Protein AF-A0A3Q1G8Y6-F1 (afdb_monomer)

Foldseek 3Di:
DPLDDDDDPVVVVVDPDPPPDQWDQDPNQIRGSDLVCRCVRQVVVLVVVVLVVLVVCLPVPPQALLNLLVCCVPPVQVSLLVCLQPRLDDDDPVVLVVVLVSSQCSSQSVDDDPDDSVQQCDDVVVVHSVRDNSVVSSLVSLCVVLVLLVDPPRDDPVSVVVQPPPDPDGPNLCLLAVVSVVVVVVVVPSSPPPRSVVVCPPPVNNVVSQQAHFQLPHPVNVVNVVDVVSVVVVVVVRGGNVVVPDDPPVVCVVPPPPVVVVVVVVVVVVVVVVVVVVVVVVVVVVVVVVVVVVVVVVVVVVVVVVVLVVLQVQVQDPLSLLVLLLVLVVVLVVQLVVLVVPDDDPSSVVSNVVSVVVSVVSVVVSVVSVVVSVVVVVVVVLLVLLCQLLFFDWDADPVRDIDGDDDPLSVLSVVLSVLLVQLPDLPDDLVSNLVSLVVVLVLLVVDDDPLSVVLNVLSVVVNVCVVVVPDSVVCVVSSVVSSVSSSVQCCDCVSRVSSQVVDPDDPDPVVLPPAWAAQPPPRDTDGQVQFDAFLQGTDSHGPVVVVVCCSVPVSDNLVLLVVQLVVQVVVLCVLDVPADASVVDDSVLSVCLCCPLVVCAFLPPGDNPSNQWHWDAQQSVDHDHSLRIGIHGPVVVVVSVVDNDNVVPDDPVSVVSSNVSSVVSCVRQCSRVVSVVVVVVPDDDDDDDDDDDDDDDDDPDPDDDDDDDDDDDDD

Radius of gyration: 54.71 Å; Cα contacts (8 Å, |Δi|>4): 535; chains: 1; bounding box: 161×74×127 Å

Secondary structure (DSSP, 8-state):
--TT-PPPHHHHHHS---TT-SEEEETTEEEESSGGGHHHHHHHHHHHHHHHHHHHHHT-TT--HHHHHHHIIIIIHHHHHHHHHH------HHHHHHHHHHHHHHHTTTSPPSS-HHHHHS-GGGTS-----HHHHHHHHHHHHHHHHH-TT---HHHHHHHTS--SS-GGGGGT-HHHHHHHHHTT-TTSSSSHHHHTTSHHHHHHHHHTSBTTT-TT-GGGGT-THHHHHHHTT--BTHHHHSSSTTTGGGS-HHHHHHHHHHHHHHHHHHHHHHHHHHHHHHHHHHHHHHHHHHHHHHHHHHHHHHHHHS--SHHHHHHHHHHHHHHHHHHHHHHHHH--HHHHHHHHHHHHHHHHHHHHHHHHHHHHHHHHHHHHHHHHHHHHHHPPEEEE-TTSPEEEE--HHHHHHHHHHHHHHHHH-TTS-HHHHHHHHHHHHHHHTTS-SHHHHHHHHHHHHHHHHHHTT--GGGGHHHHHHHHHHHHHHHT-TTT-GGGGGG-SS-S-HHHHTTSEEE-TTT--EEEGGGEEEETTEEEEEEHHHHHHHHHHTT----HHHHHHHHHHHHHHHHH-TT--HHHH--HHHHHHIIIIISTTS-TTT----TTTEEEEESSTTSPP-TTSEEEEEHHHHHHHHT-S-HHHHS-HHHHHHHHHHHHHHHHHHTTSHHHHHHHHTT-------------PPP---------PPPP----

Solvent-accessible surface area (backbone atoms only — not comparable to full-atom values): 41956 Å² total; per-residue (Å²): 132,68,99,78,75,78,82,54,71,67,58,60,71,75,42,99,65,76,84,82,56,64,55,46,78,54,101,89,42,51,48,42,77,53,72,84,50,34,53,64,61,44,52,49,61,48,51,53,48,51,53,53,50,48,57,61,58,58,73,50,88,86,65,48,60,66,56,41,49,47,49,43,60,70,56,50,45,54,59,50,50,53,50,40,61,72,45,85,66,88,75,59,71,68,57,52,52,51,51,52,50,55,52,49,34,49,51,40,72,75,44,83,75,90,65,62,69,71,53,36,38,30,49,56,93,76,78,21,71,48,37,85,57,65,69,58,54,39,53,55,40,63,46,47,64,60,55,45,68,70,35,86,86,60,84,49,73,69,57,53,59,59,69,68,51,98,57,101,61,65,78,70,46,34,80,40,30,73,66,56,39,52,60,44,54,75,69,68,52,78,80,74,78,78,56,62,72,69,67,47,65,44,72,79,51,49,66,56,29,64,34,56,22,22,58,46,72,35,85,90,41,68,66,34,80,79,36,70,65,42,58,56,31,49,83,72,71,54,44,32,49,41,77,75,68,73,86,60,73,84,68,39,83,82,69,52,73,64,61,59,51,48,53,53,51,49,52,52,49,51,53,50,50,56,49,50,53,50,50,50,52,51,51,49,53,50,51,54,50,51,52,51,52,53,48,51,55,48,52,53,51,52,50,50,53,49,52,51,50,49,35,67,76,54,46,83,48,78,67,34,51,37,47,50,46,24,50,51,52,50,49,52,51,53,52,50,50,51,43,65,72,78,40,61,76,68,61,28,52,53,53,52,51,52,51,49,52,54,49,52,52,52,52,51,51,53,48,51,49,48,53,54,40,50,55,59,46,48,56,53,51,51,50,53,51,42,52,62,27,34,51,57,52,73,50,69,46,99,87,68,49,78,47,77,44,77,48,76,42,26,51,51,32,40,54,54,42,53,51,50,56,60,69,67,52,83,87,58,55,74,67,60,48,52,51,53,50,50,54,49,47,56,66,43,63,78,51,93,48,71,71,39,50,57,46,43,55,52,48,54,50,49,53,53,42,50,76,71,66,56,58,69,82,79,42,48,69,59,51,53,49,47,51,53,52,50,51,52,48,53,69,32,46,95,77,22,61,45,39,58,87,71,54,93,66,80,88,50,75,82,70,56,73,80,48,58,43,70,19,79,78,79,72,45,79,37,48,60,87,48,30,48,73,51,52,92,44,69,46,60,42,30,49,68,58,52,48,52,48,32,67,74,67,76,25,68,64,58,64,65,38,42,51,45,50,52,51,41,44,56,54,43,52,74,74,38,87,79,70,57,56,65,76,73,57,50,53,68,53,48,41,44,46,37,55,68,58,42,63,47,29,19,75,83,81,56,49,62,55,69,87,50,42,43,70,40,55,57,48,84,94,48,75,61,40,78,64,28,51,40,48,23,37,61,70,53,41,59,59,52,73,73,56,88,51,61,83,79,74,46,59,69,73,56,52,52,53,52,53,50,36,19,54,56,35,43,66,58,46,51,51,19,69,83,50,28,62,65,54,64,78,71,57,78,84,81,73,88,77,82,86,84,79,92,75,84,83,81,83,82,76,84,77,79,84,79,86,78,86,83,87,85,86,89,133

Sequence (715 aa):
MTRHFVVPDELRRKYKLKWDAESLKYLGIILTKDLTKLFNANYKPLSTKIKADLHRWNFIPFLNLNSRINTIKMNILPRLLYIFRTLPVEVDDSCFKEWDKLISRFIWQEKRPRIRYNSLQSRKEKGGMALPFLKKYFSASQLIPLLHWCNSNYKAKWKELEFNQKVSFPLQAVIADKSLLKQLEECKNPWINLTWQEIVKSSEIQDMLKLFRWVAYDSDFSPNRTDETFQSWIKKGLTTYLSFSEKHILHIYHSSSTQVICLQSFTRRWLAQQAVDRLKKERQRRLTWLQMQERKRREEKEEQLRDRRQRWTNPERREDLNLLYHALEKWRREEEQQINSFLRGAERKAALCLLLEQETELIATIGRHHITFQNNNYDKIIQHLLDKAVAPHQWRAADGRLIEMDNLHTIRARELRDLYSNISLFTVSQEQRSHILMTLKHTVNEHKCLLTRDIVDLIDREVDLMKRGVQTRNLEGLRKRICTLFLQYIKTQAFNPAVSKLLKVPQNPSELNKDVLLCRSCQRYLRSTNFIAFAKGLSTRCKDCTRLDNIARPRNDFSCYQSILRRLIVAEQQLSKESKIPFLLKVEDIRYLIEVVWLSQSALNASSDLYNLMLVRWEHQKDWSPWNCILLSKEEASAHFEVEDVNKAYEMTFIHKVKHKHRLAQRYFSQISIMAEYLDSAAPPAAALSNQLLSKPITMATHRLATDPSPDSAH

Organism: NCBI:txid80966

Nearest PDB structures (foldseek):
  8j07-assembly1_c2  TM=8.400E-01  e=5.944E-32  Homo sapiens
  7ju4-assembly1_s  TM=9.587E-01  e=1.594E-07  Chlamydomonas reinhardtii
  7jts-assembly1_s  TM=7.316E-01  e=4.660E-08  Chlamydomonas reinhardtii
  8uw3-assembly1_A  TM=8.900E-01  e=8.772E-06  Homo sapiens
  8sxu-assembly1_A  TM=7.830E-01  e=6.094E-06  Homo sapiens

Structure (mmCIF, N/CA/C/O backbone):
data_AF-A0A3Q1G8Y6-F1
#
_entry.id   AF-A0A3Q1G8Y6-F1
#
loop_
_atom_site.group_PDB
_atom_site.id
_atom_site.type_symbol
_atom_site.label_atom_id
_atom_site.label_alt_id
_atom_site.label_comp_id
_atom_site.label_asym_id
_atom_site.label_entity_id
_atom_site.label_seq_id
_atom_site.pdbx_PDB_ins_code
_atom_site.Cartn_x
_atom_site.Cartn_y
_atom_site.Cartn_z
_atom_site.occupancy
_atom_site.B_iso_or_equiv
_atom_site.auth_seq_id
_atom_site.auth_comp_id
_atom_site.auth_asym_id
_atom_site.auth_atom_id
_atom_site.pdbx_PDB_model_num
ATOM 1 N N . MET A 1 1 ? 60.646 -13.603 -39.502 1.00 39.41 1 MET A N 1
ATOM 2 C CA . MET A 1 1 ? 61.029 -14.336 -38.278 1.00 39.41 1 MET A CA 1
ATOM 3 C C . MET A 1 1 ? 60.144 -13.842 -37.150 1.00 39.41 1 MET A C 1
ATOM 5 O O . MET A 1 1 ? 60.236 -12.680 -36.777 1.00 39.41 1 MET A O 1
ATOM 9 N N . THR A 1 2 ? 59.209 -14.673 -36.700 1.00 39.53 2 THR A N 1
ATOM 10 C CA . THR A 1 2 ? 58.369 -14.400 -35.530 1.00 39.53 2 THR A CA 1
ATOM 11 C C . THR A 1 2 ? 59.261 -14.385 -34.289 1.00 39.53 2 THR A C 1
ATOM 13 O O . THR A 1 2 ? 60.121 -15.249 -34.132 1.00 39.53 2 THR A O 1
ATOM 16 N N . ARG A 1 3 ? 59.086 -13.388 -33.415 1.00 42.56 3 ARG A N 1
ATOM 17 C CA . ARG A 1 3 ? 59.939 -13.128 -32.235 1.00 42.56 3 ARG A CA 1
ATOM 18 C C . ARG A 1 3 ? 60.045 -14.296 -31.228 1.00 42.56 3 ARG A C 1
ATOM 20 O O . ARG A 1 3 ? 60.823 -14.192 -30.289 1.00 42.56 3 ARG A O 1
ATOM 27 N N . HIS A 1 4 ? 59.316 -15.398 -31.430 1.00 46.69 4 HIS A N 1
ATOM 28 C CA . HIS A 1 4 ? 59.209 -16.527 -30.498 1.00 46.69 4 HIS A CA 1
ATOM 29 C C . HIS A 1 4 ? 59.240 -17.912 -31.175 1.00 46.69 4 HIS A C 1
ATOM 31 O O . HIS A 1 4 ? 58.710 -18.869 -30.623 1.00 46.69 4 HIS A O 1
ATOM 37 N N . PHE A 1 5 ? 59.822 -18.053 -32.373 1.00 57.81 5 PHE A N 1
ATOM 38 C CA . PHE A 1 5 ? 60.007 -19.388 -32.958 1.00 57.81 5 PHE A CA 1
ATOM 39 C C . PHE A 1 5 ? 61.279 -20.046 -32.408 1.00 57.81 5 PHE A C 1
ATOM 41 O O . PHE A 1 5 ? 62.390 -19.696 -32.809 1.00 57.81 5 PHE A O 1
ATOM 48 N N . VAL A 1 6 ? 61.111 -20.994 -31.486 1.00 60.50 6 VAL A N 1
ATOM 49 C CA . VAL A 1 6 ? 62.177 -21.906 -31.054 1.00 60.50 6 VAL A CA 1
ATOM 50 C C . VAL A 1 6 ? 62.217 -23.056 -32.053 1.00 60.50 6 VAL A C 1
ATOM 52 O O . VAL A 1 6 ? 61.225 -23.756 -32.225 1.00 60.50 6 VAL A O 1
ATOM 55 N N . VAL A 1 7 ? 63.336 -23.207 -32.765 1.00 67.56 7 VAL A N 1
ATOM 56 C CA . VAL A 1 7 ? 63.477 -24.225 -33.817 1.00 67.56 7 VAL A CA 1
ATOM 57 C C . VAL A 1 7 ? 63.496 -25.619 -33.171 1.00 67.56 7 VAL A C 1
ATOM 59 O O . VAL A 1 7 ? 64.415 -25.872 -32.393 1.00 67.56 7 VAL A O 1
ATOM 62 N N . PRO A 1 8 ? 62.556 -26.523 -33.507 1.00 75.38 8 PRO A N 1
ATOM 63 C CA . PRO A 1 8 ? 62.557 -27.908 -33.034 1.00 75.38 8 PRO A CA 1
ATOM 64 C C . PRO A 1 8 ? 63.848 -28.661 -33.393 1.00 75.38 8 PRO A C 1
ATOM 66 O O . PRO A 1 8 ? 64.382 -28.496 -34.496 1.00 75.38 8 PRO A O 1
ATOM 69 N N . ASP A 1 9 ? 64.313 -29.548 -32.510 1.00 72.38 9 ASP A N 1
ATOM 70 C CA . ASP A 1 9 ? 65.580 -30.284 -32.675 1.00 72.38 9 ASP A CA 1
ATOM 71 C C . ASP A 1 9 ? 65.613 -31.208 -33.904 1.00 72.38 9 ASP A C 1
ATOM 73 O O . ASP A 1 9 ? 66.681 -31.536 -34.426 1.00 72.38 9 ASP A O 1
ATOM 77 N N . GLU A 1 10 ? 64.451 -31.610 -34.417 1.00 76.62 10 GLU A N 1
ATOM 78 C CA . GLU A 1 10 ? 64.323 -32.353 -35.676 1.00 76.62 10 GLU A CA 1
ATOM 79 C C . GLU A 1 10 ? 64.716 -31.509 -36.897 1.00 76.62 10 GLU A C 1
ATOM 81 O O . GLU A 1 10 ? 65.428 -31.977 -37.787 1.00 76.62 10 GLU A O 1
ATOM 86 N N . LEU A 1 11 ? 64.314 -30.233 -36.931 1.00 75.12 11 LEU A N 1
ATOM 87 C CA . LEU A 1 11 ? 64.653 -29.313 -38.021 1.00 75.12 11 LEU A CA 1
ATOM 88 C C . LEU A 1 11 ? 66.123 -28.892 -37.966 1.00 75.12 11 LEU A C 1
ATOM 90 O O . LEU A 1 11 ? 66.752 -28.751 -39.018 1.00 75.12 11 LEU A O 1
ATOM 94 N N . ARG A 1 12 ? 66.680 -28.765 -36.752 1.00 73.56 12 ARG A N 1
ATOM 95 C CA . ARG A 1 12 ?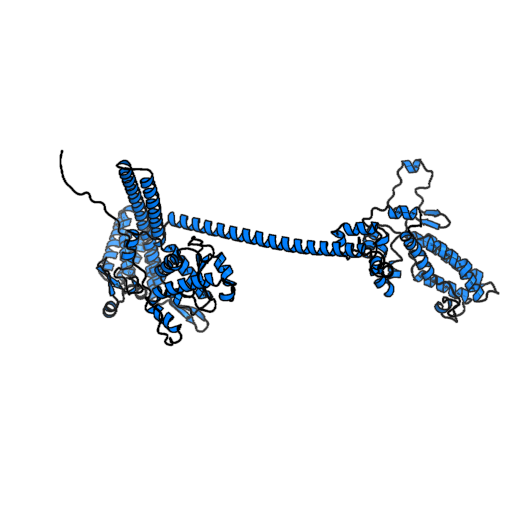 68.113 -28.508 -36.534 1.00 73.56 12 ARG A CA 1
ATOM 96 C C . ARG A 1 12 ? 68.986 -29.629 -37.097 1.00 73.56 12 ARG A C 1
ATOM 98 O O . ARG A 1 12 ? 70.015 -29.345 -37.702 1.00 73.56 12 ARG A O 1
ATOM 105 N N . ARG A 1 13 ? 68.545 -30.885 -36.954 1.00 75.44 13 ARG A N 1
ATOM 106 C CA . ARG A 1 13 ? 69.221 -32.067 -37.515 1.00 75.44 13 ARG A CA 1
ATOM 107 C C . ARG A 1 13 ? 69.040 -32.197 -39.031 1.00 75.44 13 ARG A C 1
ATOM 109 O O . ARG A 1 13 ? 69.974 -32.603 -39.716 1.00 75.44 13 ARG A O 1
ATOM 116 N N . LYS A 1 14 ? 67.868 -31.830 -39.565 1.00 81.56 14 LYS A N 1
ATOM 117 C CA . LYS A 1 14 ? 67.528 -31.981 -40.993 1.00 81.56 14 LYS A CA 1
ATOM 118 C C . LYS A 1 14 ? 68.217 -30.965 -41.911 1.00 81.56 14 LYS A C 1
ATOM 120 O O . LYS A 1 14 ? 68.542 -31.308 -43.045 1.00 81.56 14 LYS A O 1
ATOM 125 N N . TYR A 1 15 ? 68.454 -29.735 -41.450 1.00 75.69 15 TYR A N 1
ATOM 126 C CA . TYR A 1 15 ? 69.090 -28.693 -42.264 1.00 75.69 15 TYR A CA 1
ATOM 127 C C . TYR A 1 15 ? 70.332 -28.118 -41.582 1.00 75.69 15 TYR A C 1
ATOM 129 O O . TYR A 1 15 ? 70.269 -27.597 -40.468 1.00 75.69 15 TYR A O 1
ATOM 137 N N . LYS A 1 16 ? 71.461 -28.141 -42.301 1.00 74.31 16 LYS A N 1
ATOM 138 C CA . LYS A 1 16 ? 72.765 -27.616 -41.858 1.00 74.31 16 LYS A CA 1
ATOM 139 C C . LYS A 1 16 ? 72.835 -26.083 -41.945 1.00 74.31 16 LYS A C 1
ATOM 141 O O . LYS A 1 16 ? 73.676 -25.528 -42.648 1.00 74.31 16 LYS A O 1
ATOM 146 N N . LEU A 1 17 ? 71.923 -25.387 -41.272 1.00 75.25 17 LEU A N 1
ATOM 147 C CA . LEU A 1 17 ? 71.927 -23.926 -41.166 1.00 75.25 17 LEU A CA 1
ATOM 148 C C . LEU A 1 17 ? 72.592 -23.487 -39.854 1.00 75.25 17 LEU A C 1
ATOM 150 O O . LEU A 1 17 ? 72.562 -24.202 -38.855 1.00 75.25 17 LEU A O 1
ATOM 154 N N . LYS A 1 18 ? 73.187 -22.289 -39.836 1.00 72.12 18 LYS A N 1
ATOM 155 C CA . LYS A 1 18 ? 73.699 -21.667 -38.603 1.00 72.12 18 LYS A CA 1
ATOM 156 C C . LYS A 1 18 ? 72.531 -21.070 -37.812 1.00 72.12 18 LYS A C 1
ATOM 158 O O . LYS A 1 18 ? 72.278 -19.871 -37.883 1.00 72.12 18 LYS A O 1
ATOM 163 N N . TRP A 1 19 ? 71.793 -21.930 -37.114 1.00 73.06 19 TRP A N 1
ATOM 164 C CA . TRP A 1 19 ? 70.541 -21.588 -36.426 1.00 73.06 19 TRP A CA 1
ATOM 165 C C . TRP A 1 19 ? 70.697 -20.554 -35.303 1.00 73.06 19 TRP A C 1
ATOM 167 O O . TRP A 1 19 ? 69.760 -19.800 -35.047 1.00 73.06 19 TRP A O 1
ATOM 177 N N . ASP A 1 20 ? 71.878 -20.476 -34.687 1.00 74.75 20 ASP A N 1
ATOM 178 C CA . ASP A 1 20 ? 72.169 -19.556 -33.579 1.00 74.75 20 ASP A CA 1
ATOM 179 C C . ASP A 1 20 ? 72.833 -18.240 -34.036 1.00 74.75 20 ASP A C 1
ATOM 181 O O . ASP A 1 20 ? 73.289 -17.449 -33.214 1.00 74.75 20 ASP A O 1
ATOM 185 N N . ALA A 1 21 ? 72.892 -17.970 -35.347 1.00 77.62 21 ALA A N 1
ATOM 186 C CA . ALA A 1 21 ? 73.460 -16.728 -35.865 1.00 77.62 21 ALA A CA 1
ATOM 187 C C . ALA A 1 21 ? 72.625 -15.499 -35.453 1.00 77.62 21 ALA A C 1
ATOM 189 O O . ALA A 1 21 ? 71.411 -15.445 -35.655 1.00 77.62 21 ALA A O 1
ATOM 190 N N . GLU A 1 22 ? 73.289 -14.464 -34.930 1.00 78.81 22 GLU A N 1
ATOM 191 C CA . GLU A 1 22 ? 72.630 -13.217 -34.512 1.00 78.81 22 GLU A CA 1
ATOM 192 C C . GLU A 1 22 ? 72.195 -12.329 -35.690 1.00 78.81 22 GLU A C 1
ATOM 194 O O . GLU A 1 22 ? 71.326 -11.462 -35.541 1.00 78.81 22 GLU A O 1
ATOM 199 N N . SER A 1 23 ? 72.789 -12.536 -36.869 1.00 83.50 23 SER A N 1
ATOM 200 C CA . SER A 1 23 ? 72.420 -11.838 -38.098 1.00 83.50 23 SER A CA 1
ATOM 201 C C . SER A 1 23 ? 72.642 -12.689 -39.350 1.00 83.50 23 SER A C 1
ATOM 203 O O . SER A 1 23 ? 73.490 -13.580 -39.378 1.00 83.50 23 SER A O 1
ATOM 205 N N . LEU A 1 24 ? 71.877 -12.394 -40.400 1.00 87.19 24 LEU A N 1
ATOM 206 C CA . LEU A 1 24 ? 71.950 -13.034 -41.709 1.00 87.19 24 LEU A CA 1
ATOM 207 C C . LEU A 1 24 ? 72.111 -11.965 -42.789 1.00 87.19 24 LEU A C 1
ATOM 209 O O . LEU A 1 24 ? 71.290 -11.056 -42.888 1.00 87.19 24 LEU A O 1
ATOM 213 N N . LYS A 1 25 ? 73.129 -12.090 -43.642 1.00 88.38 25 LYS A N 1
ATOM 214 C CA . LYS A 1 25 ? 73.266 -11.227 -44.819 1.00 88.38 25 LYS A CA 1
ATOM 215 C C . LYS A 1 25 ? 72.536 -11.850 -46.007 1.00 88.38 25 LYS A C 1
ATOM 217 O O . LYS A 1 25 ? 72.912 -12.927 -46.459 1.00 88.38 25 LYS A O 1
ATOM 222 N N . TYR A 1 26 ? 71.538 -11.156 -46.540 1.00 86.75 26 TYR A N 1
ATOM 223 C CA . TYR A 1 26 ? 70.767 -11.591 -47.702 1.00 86.75 26 TYR A CA 1
ATOM 224 C C . TYR A 1 26 ? 70.584 -10.433 -48.685 1.00 86.75 26 TYR A C 1
ATOM 226 O O . TYR A 1 26 ? 70.176 -9.346 -48.289 1.00 86.75 26 TYR A O 1
ATOM 234 N N . LEU A 1 27 ? 70.941 -10.647 -49.958 1.00 87.25 27 LEU A N 1
ATOM 235 C CA . LEU A 1 27 ? 70.898 -9.632 -51.028 1.00 87.25 27 LEU A CA 1
ATOM 236 C C . LEU A 1 27 ? 71.557 -8.286 -50.652 1.00 87.25 27 LEU A C 1
ATOM 238 O O . LEU A 1 27 ? 71.159 -7.223 -51.109 1.00 87.25 27 LEU A O 1
ATOM 242 N N . GLY A 1 28 ? 72.593 -8.322 -49.809 1.00 84.00 28 GLY A N 1
ATOM 243 C CA . GLY A 1 28 ? 73.300 -7.119 -49.354 1.00 84.00 28 GLY A CA 1
ATOM 244 C C . GLY A 1 28 ? 72.699 -6.431 -48.123 1.00 84.00 28 GLY A C 1
ATOM 245 O O . GLY A 1 28 ? 73.308 -5.483 -47.634 1.00 84.00 28 GLY A O 1
ATOM 246 N N . ILE A 1 29 ? 71.586 -6.934 -47.585 1.00 89.94 29 ILE A N 1
ATOM 247 C CA . ILE A 1 29 ? 70.931 -6.459 -46.360 1.00 89.94 29 ILE A CA 1
ATOM 248 C C . ILE A 1 29 ? 71.302 -7.371 -45.194 1.00 89.94 29 ILE A C 1
ATOM 250 O O . ILE A 1 29 ? 71.293 -8.594 -45.325 1.00 89.94 29 ILE A O 1
ATOM 254 N N . ILE A 1 30 ? 71.618 -6.782 -44.045 1.00 89.94 30 ILE A N 1
ATOM 255 C CA . ILE A 1 30 ? 71.896 -7.493 -42.798 1.00 89.94 30 ILE A CA 1
ATOM 256 C C . ILE A 1 30 ? 70.597 -7.576 -41.994 1.00 89.94 30 ILE A C 1
ATOM 258 O O . ILE A 1 30 ? 70.110 -6.577 -41.466 1.00 89.94 30 ILE A O 1
ATOM 262 N N . LEU A 1 31 ? 70.035 -8.776 -41.906 1.00 85.44 31 LEU A N 1
ATOM 263 C CA . LEU A 1 31 ? 68.853 -9.090 -41.116 1.00 85.44 31 LEU A CA 1
ATOM 264 C C . LEU A 1 31 ? 69.293 -9.529 -39.720 1.00 85.44 31 LEU A C 1
ATOM 266 O O . LEU A 1 31 ? 69.832 -10.621 -39.554 1.00 85.44 31 LEU A O 1
ATOM 270 N N . THR A 1 32 ? 69.098 -8.679 -38.718 1.00 84.69 32 THR A N 1
ATOM 271 C CA . THR A 1 32 ? 69.406 -8.982 -37.315 1.00 84.69 32 THR A CA 1
ATOM 272 C C . THR A 1 32 ? 68.252 -9.732 -36.649 1.00 84.69 32 THR A C 1
ATOM 274 O O . THR A 1 32 ? 67.085 -9.488 -36.957 1.00 84.69 32 THR A O 1
ATOM 277 N N . LYS A 1 33 ? 68.564 -10.625 -35.700 1.00 77.81 33 LYS A N 1
ATOM 278 C CA . LYS A 1 33 ? 67.560 -11.325 -34.874 1.00 77.81 33 LYS A CA 1
ATOM 279 C C . LYS A 1 33 ? 66.678 -10.343 -34.090 1.00 77.81 33 LYS A C 1
ATOM 281 O O . LYS A 1 33 ? 65.480 -10.564 -33.934 1.00 77.81 33 LYS A O 1
ATOM 286 N N . ASP A 1 34 ? 67.272 -9.241 -33.636 1.00 78.31 34 ASP A N 1
ATOM 287 C CA . ASP A 1 34 ? 66.571 -8.107 -33.038 1.00 78.31 34 ASP A CA 1
ATOM 288 C C . ASP A 1 34 ? 66.258 -7.040 -34.099 1.00 78.31 34 ASP A C 1
ATOM 290 O O . ASP A 1 34 ? 67.167 -6.471 -34.707 1.00 78.31 34 ASP A O 1
ATOM 294 N N . LEU A 1 35 ? 64.969 -6.760 -34.308 1.00 76.12 35 LEU A N 1
ATOM 295 C CA . LEU A 1 35 ? 64.482 -5.807 -35.312 1.00 76.12 35 LEU A CA 1
ATOM 296 C C . LEU A 1 35 ? 64.906 -4.361 -35.020 1.00 76.12 35 LEU A C 1
ATOM 298 O O . LEU A 1 35 ? 65.092 -3.587 -35.955 1.00 76.12 35 LEU A O 1
ATOM 302 N N . THR A 1 36 ? 65.116 -3.997 -33.750 1.00 80.62 36 THR A N 1
ATOM 303 C CA . THR A 1 36 ? 65.519 -2.627 -33.372 1.00 80.62 36 THR A CA 1
ATOM 304 C C . THR A 1 36 ? 66.909 -2.268 -33.907 1.00 80.62 36 THR A C 1
ATOM 306 O O . THR A 1 36 ? 67.213 -1.109 -34.186 1.00 80.62 36 THR A O 1
ATOM 309 N N . LYS A 1 37 ? 67.756 -3.280 -34.133 1.00 84.50 37 LYS A N 1
ATOM 310 C CA . LYS A 1 37 ? 69.129 -3.114 -34.622 1.00 84.50 37 LYS A CA 1
ATOM 311 C C . LYS A 1 37 ? 69.218 -2.982 -36.148 1.00 84.50 37 LYS A C 1
ATOM 313 O O . LYS A 1 37 ? 70.282 -2.612 -36.648 1.00 84.50 37 LYS A O 1
ATOM 318 N N . LEU A 1 38 ? 68.127 -3.210 -36.891 1.00 86.00 38 LEU A N 1
ATOM 319 C CA . LEU A 1 38 ? 68.115 -3.176 -38.362 1.00 86.00 38 LEU A CA 1
ATOM 320 C C . LEU A 1 38 ? 68.509 -1.811 -38.933 1.00 86.00 38 LEU A C 1
ATOM 322 O O . LEU A 1 38 ? 69.233 -1.761 -39.933 1.00 86.00 38 LEU A O 1
ATOM 326 N N . PHE A 1 39 ? 68.079 -0.718 -38.287 1.00 87.25 39 PHE A N 1
ATOM 327 C CA . PHE A 1 39 ? 68.453 0.636 -38.695 1.00 87.25 39 PHE A CA 1
ATOM 328 C C . PHE A 1 39 ? 69.974 0.815 -38.653 1.00 87.25 39 PHE A C 1
ATOM 330 O O . PHE A 1 39 ? 70.617 1.148 -39.650 1.00 87.25 39 PHE A O 1
ATOM 337 N N . ASN A 1 40 ? 70.561 0.510 -37.495 1.00 88.62 40 ASN A N 1
ATOM 338 C CA . ASN A 1 40 ? 71.991 0.650 -37.258 1.00 88.62 40 ASN A CA 1
ATOM 339 C C . ASN A 1 40 ? 72.824 -0.275 -38.152 1.00 88.62 40 ASN A C 1
ATOM 341 O O . ASN A 1 40 ? 73.885 0.134 -38.611 1.00 88.62 40 ASN A O 1
ATOM 345 N N . ALA A 1 41 ? 72.347 -1.490 -38.428 1.00 88.69 41 ALA A N 1
ATOM 346 C CA . ALA A 1 41 ? 73.070 -2.463 -39.241 1.00 88.69 41 ALA A CA 1
ATOM 347 C C . ALA A 1 41 ? 73.096 -2.118 -40.743 1.00 88.69 41 ALA A C 1
ATOM 349 O O . ALA A 1 41 ? 74.044 -2.495 -41.428 1.00 88.69 41 ALA A O 1
ATOM 350 N N . ASN A 1 42 ? 72.088 -1.405 -41.266 1.00 91.31 42 ASN A N 1
ATOM 351 C CA . ASN A 1 42 ? 71.940 -1.172 -42.711 1.00 91.31 42 ASN A CA 1
ATOM 352 C C . ASN A 1 42 ? 72.043 0.306 -43.112 1.00 91.31 42 ASN A C 1
ATOM 354 O O . ASN A 1 42 ? 72.811 0.646 -44.015 1.00 91.31 42 ASN A O 1
ATOM 358 N N . TYR A 1 43 ? 71.319 1.199 -42.432 1.00 90.81 43 TYR A N 1
ATOM 359 C CA . TYR A 1 43 ? 71.272 2.617 -42.793 1.00 90.81 43 TYR A CA 1
ATOM 360 C C . TYR A 1 43 ? 72.556 3.353 -42.409 1.00 90.81 43 TYR A C 1
ATOM 362 O O . TYR A 1 43 ? 73.104 4.073 -43.241 1.00 90.81 43 TYR A O 1
ATOM 370 N N . LYS A 1 44 ? 73.101 3.136 -41.203 1.00 90.50 44 LYS A N 1
ATOM 371 C CA . LYS A 1 44 ? 74.349 3.804 -40.778 1.00 90.50 44 LYS A CA 1
ATOM 372 C C . LYS A 1 44 ? 75.538 3.500 -41.707 1.00 90.50 44 LYS A C 1
ATOM 374 O O . LYS A 1 44 ? 76.172 4.459 -42.150 1.00 90.50 44 LYS A O 1
ATOM 379 N N . PRO A 1 45 ? 75.832 2.235 -42.082 1.00 92.62 45 PRO A N 1
ATOM 380 C CA . PRO A 1 45 ? 76.912 1.937 -43.024 1.00 92.62 45 PRO A CA 1
ATOM 381 C C . PRO A 1 45 ? 76.680 2.506 -44.425 1.00 92.62 45 PRO A C 1
ATOM 383 O O . PRO A 1 45 ? 77.636 2.808 -45.138 1.00 92.62 45 PRO A O 1
ATOM 386 N N . LEU A 1 46 ? 75.422 2.641 -44.859 1.00 91.88 46 LEU A N 1
ATOM 387 C CA . LEU A 1 46 ? 75.125 3.295 -46.129 1.00 91.88 46 LEU A CA 1
ATOM 388 C C . LEU A 1 46 ? 75.382 4.805 -46.039 1.00 91.88 46 LEU A C 1
ATOM 390 O O . LEU A 1 46 ? 76.032 5.352 -46.928 1.00 91.88 46 LEU A O 1
ATOM 394 N N . SER A 1 47 ? 74.945 5.460 -44.962 1.00 92.25 47 SER A N 1
ATOM 395 C CA . SER A 1 47 ? 75.178 6.887 -44.711 1.00 92.25 47 SER A CA 1
ATOM 396 C C . SER A 1 47 ? 76.666 7.236 -44.687 1.00 92.25 47 SER A C 1
ATOM 398 O O . SER A 1 47 ? 77.077 8.216 -45.307 1.00 92.25 47 SER A O 1
ATOM 400 N N . THR A 1 48 ? 77.496 6.419 -44.030 1.00 93.44 48 THR A N 1
ATOM 401 C CA . THR A 1 48 ? 78.953 6.634 -43.989 1.00 93.44 48 THR A CA 1
ATOM 402 C C . THR A 1 48 ? 79.587 6.478 -45.368 1.00 93.44 48 THR A C 1
ATOM 404 O O . THR A 1 48 ? 80.404 7.312 -45.757 1.00 93.44 48 THR A O 1
ATOM 407 N N . LYS A 1 49 ? 79.164 5.476 -46.151 1.00 93.31 49 LYS A N 1
ATOM 408 C CA . LYS A 1 49 ? 79.609 5.313 -47.544 1.00 93.31 49 LYS A CA 1
ATOM 409 C C . LYS A 1 49 ? 79.188 6.489 -48.422 1.00 93.31 49 LYS A C 1
ATOM 411 O O . LYS A 1 49 ? 80.014 6.993 -49.168 1.00 93.31 49 LYS A O 1
ATOM 416 N N . ILE A 1 50 ? 77.939 6.952 -48.313 1.00 93.38 50 ILE A N 1
ATOM 417 C CA . ILE A 1 50 ? 77.455 8.133 -49.045 1.00 93.38 50 ILE A CA 1
ATOM 418 C C . ILE A 1 50 ? 78.303 9.356 -48.684 1.00 93.38 50 ILE A C 1
ATOM 420 O O . ILE A 1 50 ? 78.743 10.070 -49.577 1.00 93.38 50 ILE A O 1
ATOM 424 N N . LYS A 1 51 ? 78.590 9.579 -47.396 1.00 93.56 51 LYS A N 1
ATOM 425 C CA . LYS A 1 51 ? 79.446 10.683 -46.942 1.00 93.56 51 LYS A CA 1
ATOM 426 C C . LYS A 1 51 ? 80.856 10.605 -47.542 1.00 93.56 51 LYS A C 1
ATOM 428 O O . LYS A 1 51 ? 81.358 11.617 -48.024 1.00 93.56 51 LYS A O 1
ATOM 433 N N . ALA A 1 52 ? 81.470 9.422 -47.549 1.00 93.62 52 ALA A N 1
ATOM 434 C CA . ALA A 1 52 ? 82.789 9.207 -48.144 1.00 93.62 52 ALA A CA 1
ATOM 435 C C . ALA A 1 52 ? 82.783 9.412 -49.672 1.00 93.62 52 ALA A C 1
ATOM 437 O O . ALA A 1 52 ? 83.670 10.075 -50.207 1.00 93.62 52 ALA A O 1
ATOM 438 N N . ASP A 1 53 ? 81.762 8.903 -50.367 1.00 91.94 53 ASP A N 1
ATOM 439 C CA . ASP A 1 53 ? 81.596 9.066 -51.814 1.00 91.94 53 ASP A CA 1
ATOM 440 C C . ASP A 1 53 ? 81.394 10.535 -52.200 1.00 91.94 53 ASP A C 1
ATOM 442 O O . ASP A 1 53 ? 82.063 11.029 -53.105 1.00 91.94 53 ASP A O 1
ATOM 446 N N . LEU A 1 54 ? 80.533 11.259 -51.476 1.00 91.81 54 LEU A N 1
ATOM 447 C CA . LEU A 1 54 ? 80.306 12.690 -51.681 1.00 91.81 54 LEU A CA 1
ATOM 448 C C . LEU A 1 54 ? 81.580 13.509 -51.458 1.00 91.81 54 LEU A C 1
ATOM 450 O O . LEU A 1 54 ? 81.861 14.415 -52.240 1.00 91.81 54 LEU A O 1
ATOM 454 N N . HIS A 1 55 ? 82.367 13.172 -50.432 1.00 90.12 55 HIS A N 1
ATOM 455 C CA . HIS A 1 55 ? 83.659 13.809 -50.184 1.00 90.12 55 HIS A CA 1
ATOM 456 C C . HIS A 1 55 ? 84.638 13.548 -51.337 1.00 90.12 55 HIS A C 1
ATOM 458 O O . HIS A 1 55 ? 85.211 14.486 -51.882 1.00 90.12 55 HIS A O 1
ATOM 464 N N . ARG A 1 56 ? 84.767 12.289 -51.777 1.00 89.88 56 ARG A N 1
ATOM 465 C CA . ARG A 1 56 ? 85.626 11.901 -52.907 1.00 89.88 56 ARG A CA 1
ATOM 466 C C . ARG A 1 56 ? 85.225 12.597 -54.210 1.00 89.88 56 ARG A C 1
ATOM 468 O O . ARG A 1 56 ? 86.085 13.102 -54.922 1.00 89.88 56 ARG A O 1
ATOM 475 N N . TRP A 1 57 ? 83.931 12.653 -54.525 1.00 89.69 57 TRP A N 1
ATOM 476 C CA . TRP A 1 57 ? 83.433 13.304 -55.741 1.00 89.69 57 TRP A CA 1
ATOM 477 C C . TRP A 1 57 ? 83.530 14.826 -55.695 1.00 89.69 57 TRP A C 1
ATOM 479 O O . TRP A 1 57 ? 83.458 15.470 -56.743 1.00 89.69 57 TRP A O 1
ATOM 489 N N . ASN A 1 58 ? 83.695 15.421 -54.511 1.00 86.38 58 ASN A N 1
ATOM 490 C CA . ASN A 1 58 ? 83.807 16.867 -54.393 1.00 86.38 58 ASN A CA 1
ATOM 491 C C . ASN A 1 58 ? 85.059 17.412 -55.101 1.00 86.38 58 ASN A C 1
ATOM 493 O O . ASN A 1 58 ? 84.992 18.506 -55.657 1.00 86.38 58 ASN A O 1
ATOM 497 N N . PHE A 1 59 ? 86.139 16.620 -55.144 1.00 84.00 59 PHE A N 1
ATOM 498 C CA . PHE A 1 59 ? 87.418 16.955 -55.782 1.00 84.00 59 PHE A CA 1
ATOM 499 C C . PHE A 1 59 ? 87.408 16.863 -57.314 1.00 84.00 59 PHE A C 1
ATOM 501 O O . PHE A 1 59 ? 88.401 17.216 -57.939 1.00 84.00 59 PHE A O 1
ATOM 508 N N . ILE A 1 60 ? 86.317 16.403 -57.938 1.00 83.38 60 ILE A N 1
ATOM 509 C CA . ILE A 1 60 ? 86.225 16.321 -59.401 1.00 83.38 60 ILE A CA 1
ATOM 510 C C . ILE A 1 60 ? 86.005 17.742 -59.964 1.00 83.38 60 ILE A C 1
ATOM 512 O O . ILE A 1 60 ? 84.941 18.331 -59.724 1.00 83.38 60 ILE A O 1
ATOM 516 N N . PRO A 1 61 ? 86.965 18.300 -60.730 1.00 69.75 61 PRO A N 1
ATOM 517 C CA . PRO A 1 61 ? 86.997 19.731 -61.047 1.00 69.75 61 PRO A CA 1
ATOM 518 C C . PRO A 1 61 ? 85.905 20.191 -62.028 1.00 69.75 61 PRO A C 1
ATOM 520 O O . PRO A 1 61 ? 85.484 21.342 -61.975 1.00 69.75 61 PRO A O 1
ATOM 523 N N . PHE A 1 62 ? 85.374 19.303 -62.876 1.00 71.50 62 PHE A N 1
ATOM 524 C CA . PHE A 1 62 ? 84.472 19.675 -63.981 1.00 71.50 62 PHE A CA 1
ATOM 525 C C . PHE A 1 62 ? 82.969 19.441 -63.712 1.00 71.50 62 PHE A C 1
ATOM 527 O O . PHE A 1 62 ? 82.150 19.474 -64.630 1.00 71.50 62 PHE A O 1
ATOM 534 N N . LEU A 1 63 ? 82.560 19.202 -62.459 1.00 77.38 63 LEU A N 1
ATOM 535 C CA . LEU A 1 63 ? 81.147 18.980 -62.119 1.00 77.38 63 LEU A CA 1
ATOM 536 C C . LEU A 1 63 ? 80.400 20.291 -61.826 1.00 77.38 63 LEU A C 1
ATOM 538 O O . LEU A 1 63 ? 80.511 20.841 -60.725 1.00 77.38 63 LEU A O 1
ATOM 542 N N . ASN A 1 64 ? 79.569 20.730 -62.779 1.00 83.44 64 ASN A N 1
ATOM 543 C CA . ASN A 1 64 ? 78.619 21.835 -62.597 1.00 83.44 64 ASN A CA 1
ATOM 544 C C . ASN A 1 64 ? 77.406 21.440 -61.716 1.00 83.44 64 ASN A C 1
ATOM 546 O O . ASN A 1 64 ? 77.199 20.265 -61.401 1.00 83.44 64 ASN A O 1
ATOM 550 N N . LEU A 1 65 ? 76.586 22.423 -61.320 1.00 86.25 65 LEU A N 1
ATOM 551 C CA . LEU A 1 65 ? 75.433 22.234 -60.422 1.00 86.25 65 LEU A CA 1
ATOM 552 C C . LEU A 1 65 ? 74.462 21.141 -60.911 1.00 86.25 65 LEU A C 1
ATOM 554 O O . LEU A 1 65 ? 74.031 20.295 -60.129 1.00 86.25 65 LEU A O 1
ATOM 558 N N . ASN A 1 66 ? 74.139 21.131 -62.207 1.00 86.75 66 ASN A N 1
ATOM 559 C CA . ASN A 1 66 ? 73.222 20.159 -62.804 1.00 86.75 66 ASN A CA 1
ATOM 560 C C . ASN A 1 66 ? 73.826 18.745 -62.814 1.00 86.75 66 ASN A C 1
ATOM 562 O O . ASN A 1 66 ? 73.155 17.788 -62.431 1.00 86.75 66 ASN A O 1
ATOM 566 N N . SER A 1 67 ? 75.109 18.617 -63.164 1.00 87.69 67 SER A N 1
ATOM 567 C CA . SER A 1 67 ? 75.839 17.348 -63.123 1.00 87.69 67 SER A CA 1
ATOM 568 C C . SER A 1 67 ? 75.906 16.787 -61.704 1.00 87.69 67 SER A C 1
ATOM 570 O O . SER A 1 67 ? 75.637 15.606 -61.512 1.00 87.69 67 SER A O 1
ATOM 572 N N . ARG A 1 68 ? 76.145 17.628 -60.685 1.00 90.56 68 ARG A N 1
ATOM 573 C CA . ARG A 1 68 ? 76.127 17.209 -59.270 1.00 90.56 68 ARG A CA 1
ATOM 574 C C . ARG A 1 68 ? 74.754 16.693 -58.844 1.00 90.56 68 ARG A C 1
ATOM 576 O O . ARG A 1 68 ? 74.672 15.635 -58.226 1.00 90.56 68 ARG A O 1
ATOM 583 N N . ILE A 1 69 ? 73.675 17.384 -59.217 1.00 90.88 69 ILE A N 1
ATOM 584 C CA . ILE A 1 69 ? 72.298 16.937 -58.942 1.00 90.88 69 ILE A CA 1
ATOM 585 C C . ILE A 1 69 ? 71.999 15.602 -59.640 1.00 90.88 69 ILE A C 1
ATOM 587 O O . ILE A 1 69 ? 71.387 14.717 -59.038 1.00 90.88 69 ILE A O 1
ATOM 591 N N . ASN A 1 70 ? 72.448 15.421 -60.883 1.00 89.12 70 ASN A N 1
ATOM 592 C CA . ASN A 1 70 ? 72.285 14.157 -61.600 1.00 89.12 70 ASN A CA 1
ATOM 593 C C . ASN A 1 70 ? 73.080 13.020 -60.944 1.00 89.12 70 ASN A C 1
ATOM 595 O O . ASN A 1 70 ? 72.540 11.927 -60.799 1.00 89.12 70 ASN A O 1
ATOM 599 N N . THR A 1 71 ? 74.285 13.276 -60.428 1.00 90.88 71 THR A N 1
ATOM 600 C CA . THR A 1 71 ? 75.046 12.288 -59.645 1.00 90.88 71 THR A CA 1
ATOM 601 C C . THR A 1 71 ? 74.268 11.814 -58.416 1.00 90.88 71 THR A C 1
ATOM 603 O O . THR A 1 71 ? 74.223 10.611 -58.152 1.00 90.88 71 THR A O 1
ATOM 606 N N . ILE A 1 72 ? 73.590 12.722 -57.697 1.00 93.25 72 ILE A N 1
ATOM 607 C CA . ILE A 1 72 ? 72.708 12.344 -56.578 1.00 93.25 72 ILE A CA 1
ATOM 608 C C . ILE A 1 72 ? 71.578 11.425 -57.063 1.00 93.25 72 ILE A C 1
ATOM 610 O O . ILE A 1 72 ? 71.330 10.384 -56.454 1.00 93.25 72 ILE A O 1
ATOM 614 N N . LYS A 1 73 ? 70.912 11.781 -58.169 1.00 91.69 73 LYS A N 1
ATOM 615 C CA . LYS A 1 73 ? 69.796 11.005 -58.742 1.00 91.69 73 LYS A CA 1
ATOM 616 C C . LYS A 1 73 ? 70.208 9.622 -59.233 1.00 91.69 73 LYS A C 1
ATOM 618 O O . LYS A 1 73 ? 69.439 8.685 -59.076 1.00 91.69 73 LYS A O 1
ATOM 623 N N . MET A 1 74 ? 71.383 9.507 -59.842 1.00 90.12 74 MET A N 1
ATOM 624 C CA . MET A 1 74 ? 71.833 8.272 -60.485 1.00 90.12 74 MET A CA 1
ATOM 625 C C . MET A 1 74 ? 72.535 7.324 -59.514 1.00 90.12 74 MET A C 1
ATOM 627 O O . MET A 1 74 ? 72.436 6.117 -59.688 1.00 90.12 74 MET A O 1
ATOM 631 N N . ASN A 1 75 ? 73.217 7.841 -58.485 1.00 91.25 75 ASN A N 1
ATOM 632 C CA . ASN A 1 75 ? 74.016 7.004 -57.586 1.00 91.25 75 ASN A CA 1
ATOM 633 C C . ASN A 1 75 ? 73.459 6.920 -56.162 1.00 91.25 75 ASN A C 1
ATOM 635 O O . ASN A 1 75 ? 73.374 5.830 -55.602 1.00 91.25 75 ASN A O 1
ATOM 639 N N . ILE A 1 76 ? 73.083 8.045 -55.549 1.00 93.12 76 ILE A N 1
ATOM 640 C CA . ILE A 1 76 ? 72.680 8.064 -54.131 1.00 93.12 76 ILE A CA 1
ATOM 641 C C . ILE A 1 76 ? 71.219 7.659 -53.964 1.00 93.12 76 ILE A C 1
ATOM 643 O O . ILE A 1 76 ? 70.909 6.811 -53.126 1.00 93.12 76 ILE A O 1
ATOM 647 N N . LEU A 1 77 ? 70.331 8.216 -54.789 1.00 93.44 77 LEU A N 1
ATOM 648 C CA . LEU A 1 77 ? 68.904 7.921 -54.724 1.00 93.44 77 LEU A CA 1
ATOM 649 C C . LEU A 1 77 ? 68.601 6.419 -54.907 1.00 93.44 77 LEU A C 1
ATOM 651 O O . LEU A 1 77 ? 67.879 5.889 -54.065 1.00 93.44 77 LEU A O 1
ATOM 655 N N . PRO A 1 78 ? 69.158 5.684 -55.896 1.00 93.44 78 PRO A N 1
ATOM 656 C CA . PRO A 1 78 ? 68.837 4.266 -56.073 1.00 93.44 78 PRO A CA 1
ATOM 657 C C . PRO A 1 78 ? 69.313 3.395 -54.905 1.00 93.44 78 PRO A C 1
ATOM 659 O O . PRO A 1 78 ? 68.625 2.452 -54.521 1.00 93.44 78 PRO A O 1
ATOM 662 N N . ARG A 1 79 ? 70.452 3.741 -54.284 1.00 92.94 79 ARG A N 1
ATOM 663 C CA . ARG A 1 79 ? 70.979 3.039 -53.101 1.00 92.94 79 ARG A CA 1
ATOM 664 C C . ARG A 1 79 ? 70.071 3.212 -51.885 1.00 92.94 79 ARG A C 1
ATOM 666 O O . ARG A 1 79 ? 69.819 2.243 -51.177 1.00 92.94 79 ARG A O 1
ATOM 673 N N . LEU A 1 80 ? 69.570 4.428 -51.659 1.00 92.06 80 LEU A N 1
ATOM 674 C CA . LEU A 1 80 ? 68.619 4.706 -50.581 1.00 92.06 80 LEU A CA 1
ATOM 675 C C . LEU A 1 80 ? 67.256 4.061 -50.860 1.00 92.06 80 LEU A C 1
ATOM 677 O O . LEU A 1 80 ? 66.712 3.406 -49.979 1.00 92.06 80 LEU A O 1
ATOM 681 N N . LEU A 1 81 ? 66.750 4.154 -52.095 1.00 92.31 81 LEU A N 1
ATOM 682 C CA . LEU A 1 81 ? 65.489 3.525 -52.508 1.00 92.31 81 LEU A CA 1
ATOM 683 C C . LEU A 1 81 ? 65.493 2.008 -52.318 1.00 92.31 81 LEU A C 1
ATOM 685 O O . LEU A 1 81 ? 64.473 1.444 -51.927 1.00 92.31 81 LEU A O 1
ATOM 689 N N . TYR A 1 82 ? 66.626 1.352 -52.576 1.00 91.94 82 TYR A N 1
ATOM 690 C CA . TYR A 1 82 ? 66.760 -0.080 -52.344 1.00 91.94 82 TYR A CA 1
ATOM 691 C C . TYR A 1 82 ? 66.491 -0.435 -50.877 1.00 91.94 82 TYR A C 1
ATOM 693 O O . TYR A 1 82 ? 65.671 -1.308 -50.606 1.00 91.94 82 TYR A O 1
ATOM 701 N N . ILE A 1 83 ? 67.107 0.277 -49.927 1.00 89.56 83 ILE A N 1
ATOM 702 C CA . ILE A 1 83 ? 66.887 0.023 -48.494 1.00 89.56 83 ILE A CA 1
ATOM 703 C C . ILE A 1 83 ? 65.481 0.464 -48.065 1.00 89.56 83 ILE A C 1
ATOM 705 O O . ILE A 1 83 ? 64.794 -0.290 -47.379 1.00 89.56 83 ILE A O 1
ATOM 709 N N . PHE A 1 84 ? 65.009 1.621 -48.542 1.00 88.38 84 PHE A N 1
ATOM 710 C CA . PHE A 1 84 ? 63.665 2.123 -48.244 1.00 88.38 84 PHE A CA 1
ATOM 711 C C . PHE A 1 84 ? 62.561 1.142 -48.654 1.00 88.38 84 PHE A C 1
ATOM 713 O O . PHE A 1 84 ? 61.563 1.029 -47.957 1.00 88.38 84 PHE A O 1
ATOM 720 N N . ARG A 1 85 ? 62.726 0.414 -49.765 1.00 85.94 85 ARG A N 1
ATOM 721 C CA . ARG A 1 85 ? 61.732 -0.564 -50.237 1.00 85.94 85 ARG A CA 1
ATOM 722 C C . ARG A 1 85 ? 61.845 -1.927 -49.553 1.00 85.94 85 ARG A C 1
ATOM 724 O O . ARG A 1 85 ? 60.883 -2.686 -49.546 1.00 85.94 85 ARG A O 1
ATOM 731 N N . THR A 1 86 ? 63.027 -2.275 -49.056 1.00 84.19 86 THR A N 1
ATOM 732 C CA . THR A 1 86 ? 63.316 -3.630 -48.564 1.00 84.19 86 THR A CA 1
ATOM 733 C C . THR A 1 86 ? 63.169 -3.767 -47.056 1.00 84.19 86 THR A C 1
ATOM 735 O O . THR A 1 86 ? 62.868 -4.863 -46.586 1.00 84.19 86 THR A O 1
ATOM 738 N N . LEU A 1 87 ? 63.361 -2.683 -46.300 1.00 82.88 87 LEU A N 1
ATOM 739 C CA . LEU A 1 87 ? 63.262 -2.680 -44.845 1.00 82.88 87 LEU A CA 1
ATOM 740 C C . LEU A 1 87 ? 62.085 -1.810 -44.361 1.00 82.88 87 LEU A C 1
ATOM 742 O O . LEU A 1 87 ? 62.053 -0.615 -44.661 1.00 82.88 87 LEU A O 1
ATOM 746 N N . PRO A 1 88 ? 61.159 -2.361 -43.556 1.00 73.31 88 PRO A N 1
ATOM 747 C CA . PRO A 1 88 ? 60.054 -1.621 -42.935 1.00 73.31 88 PRO A CA 1
ATOM 748 C C . PRO A 1 88 ? 60.524 -0.938 -41.636 1.00 73.31 88 PRO A C 1
ATOM 750 O O . PRO A 1 88 ? 60.076 -1.268 -40.540 1.00 73.31 88 PRO A O 1
ATOM 753 N N . VAL A 1 89 ? 61.527 -0.069 -41.729 1.00 77.00 89 VAL A N 1
ATOM 754 C CA . VAL A 1 89 ? 62.160 0.555 -40.557 1.00 77.00 89 VAL A CA 1
ATOM 755 C C . VAL A 1 89 ? 61.894 2.050 -40.584 1.00 77.00 89 VAL A C 1
ATOM 757 O O . VAL A 1 89 ? 62.136 2.687 -41.609 1.00 77.00 89 VAL A O 1
ATOM 760 N N . GLU A 1 90 ? 61.432 2.604 -39.463 1.00 76.25 90 GLU A N 1
ATOM 761 C CA . GLU A 1 90 ? 61.310 4.052 -39.296 1.00 76.25 90 GLU A CA 1
ATOM 762 C C . GLU A 1 90 ? 62.666 4.734 -39.398 1.00 76.25 90 GLU A C 1
ATOM 764 O O . GLU A 1 90 ? 63.669 4.277 -38.846 1.00 76.25 90 GLU A O 1
ATOM 769 N N . VAL A 1 91 ? 62.680 5.847 -40.121 1.00 82.44 91 VAL A N 1
ATOM 770 C CA . VAL A 1 91 ? 63.852 6.696 -40.265 1.00 82.44 91 VAL A CA 1
ATOM 771 C C . VAL A 1 91 ? 63.508 8.043 -39.659 1.00 82.44 91 VAL A C 1
ATOM 773 O O . VAL A 1 91 ? 62.614 8.731 -40.146 1.00 82.44 91 VAL A O 1
ATOM 776 N N . ASP A 1 92 ? 64.242 8.425 -38.619 1.00 84.75 92 ASP A N 1
ATOM 777 C CA . ASP A 1 92 ? 64.047 9.709 -37.957 1.00 84.75 92 ASP A CA 1
ATOM 778 C C . ASP A 1 92 ? 64.270 10.889 -38.914 1.00 84.75 92 ASP A C 1
ATOM 780 O O . ASP A 1 92 ? 65.192 10.907 -39.740 1.00 84.75 92 ASP A O 1
ATOM 784 N N . ASP A 1 93 ? 63.493 11.954 -38.715 1.00 84.88 93 ASP A N 1
ATOM 785 C CA . ASP A 1 93 ? 63.622 13.214 -39.456 1.00 84.88 93 ASP A CA 1
ATOM 786 C C . ASP A 1 93 ? 65.012 13.852 -39.345 1.00 84.88 93 ASP A C 1
ATOM 788 O O . ASP A 1 93 ? 65.450 14.571 -40.248 1.00 84.88 93 ASP A O 1
ATOM 792 N N . SER A 1 94 ? 65.727 13.588 -38.252 1.00 88.38 94 SER A N 1
ATOM 793 C CA . SER A 1 94 ? 67.113 14.017 -38.060 1.00 88.38 94 SER A CA 1
ATOM 794 C C . SER A 1 94 ? 68.049 13.413 -39.113 1.00 88.38 94 SER A C 1
ATOM 796 O O . SER A 1 94 ? 68.906 14.122 -39.644 1.00 88.38 94 SER A O 1
ATOM 798 N N . CYS A 1 95 ? 67.841 12.147 -39.482 1.00 89.31 95 CYS A N 1
ATOM 799 C CA . CYS A 1 95 ? 68.653 11.439 -40.464 1.00 89.31 95 CYS A CA 1
ATOM 800 C C . CYS A 1 95 ? 68.419 11.987 -41.878 1.00 89.31 95 CYS A C 1
ATOM 802 O O . CYS A 1 95 ? 69.376 12.256 -42.608 1.00 89.31 95 CYS A O 1
ATOM 804 N N . PHE A 1 96 ? 67.162 12.272 -42.237 1.00 90.75 96 PHE A N 1
ATOM 805 C CA . PHE A 1 96 ? 66.846 12.938 -43.505 1.00 90.75 96 PHE A CA 1
ATOM 806 C C . PHE A 1 96 ? 67.480 14.329 -43.597 1.00 90.75 96 PHE A C 1
ATOM 808 O O . PHE A 1 96 ? 68.084 14.660 -44.616 1.00 90.75 96 PHE A O 1
ATOM 815 N N . LYS A 1 97 ? 67.420 15.122 -42.519 1.00 91.56 97 LYS A N 1
ATOM 816 C CA . LYS A 1 97 ? 68.082 16.436 -42.457 1.00 91.56 97 LYS A CA 1
ATOM 817 C C . LYS A 1 97 ? 69.601 16.322 -42.595 1.00 91.56 97 LYS A C 1
ATOM 819 O O . LYS A 1 97 ? 70.221 17.183 -43.218 1.00 91.56 97 LYS A O 1
ATOM 824 N N . GLU A 1 98 ? 70.212 15.280 -42.031 1.00 92.31 98 GLU A N 1
ATOM 825 C CA . GLU A 1 98 ? 71.646 15.022 -42.176 1.00 92.31 98 GLU A CA 1
ATOM 826 C C . GLU A 1 98 ? 72.015 14.694 -43.630 1.00 92.31 98 GLU A C 1
ATOM 828 O O . GLU A 1 98 ? 72.945 15.295 -44.174 1.00 92.31 98 GLU A O 1
ATOM 833 N N . TRP A 1 99 ? 71.263 13.811 -44.294 1.00 93.00 99 TRP A N 1
ATOM 834 C CA . TRP A 1 99 ? 71.470 13.506 -45.712 1.00 93.00 99 TRP A CA 1
ATOM 835 C C . TRP A 1 99 ? 71.263 14.726 -46.605 1.00 93.00 99 TRP A C 1
ATOM 837 O O . TRP A 1 99 ? 72.114 15.008 -47.449 1.00 93.00 99 TRP A O 1
ATOM 847 N N . ASP A 1 100 ? 70.197 15.492 -46.382 1.00 92.81 100 ASP A N 1
ATOM 848 C CA . ASP A 1 100 ? 69.919 16.715 -47.135 1.00 92.81 100 ASP A CA 1
ATOM 849 C C . ASP A 1 100 ? 71.043 17.747 -46.949 1.00 92.81 100 ASP A C 1
ATOM 851 O O . ASP A 1 100 ? 71.471 18.387 -47.914 1.00 92.81 100 ASP A O 1
ATOM 855 N N . LYS A 1 101 ? 71.607 17.853 -45.737 1.00 91.62 101 LYS A N 1
ATOM 856 C CA . LYS A 1 101 ? 72.768 18.707 -45.439 1.00 91.62 101 LYS A CA 1
ATOM 857 C C . LYS A 1 101 ? 74.028 18.249 -46.177 1.00 91.62 101 LYS A C 1
ATOM 859 O O . LYS A 1 101 ? 74.718 19.092 -46.754 1.00 91.62 101 LYS A O 1
ATOM 864 N N . LEU A 1 102 ? 74.330 16.948 -46.184 1.00 91.62 102 LEU A N 1
ATOM 865 C CA . LEU A 1 102 ? 75.473 16.384 -46.918 1.00 91.62 102 LEU A CA 1
ATOM 866 C C . LEU A 1 102 ? 75.330 16.602 -48.430 1.00 91.62 102 LEU A C 1
ATOM 868 O O . LEU A 1 102 ? 76.267 17.051 -49.089 1.00 91.62 102 LEU A O 1
ATOM 872 N N . ILE A 1 103 ? 74.137 16.349 -48.967 1.00 92.94 103 ILE A N 1
ATOM 873 C CA . ILE A 1 103 ? 73.809 16.565 -50.378 1.00 92.94 103 ILE A CA 1
ATOM 874 C C . ILE A 1 103 ? 73.916 18.052 -50.730 1.00 92.94 103 ILE A C 1
ATOM 876 O O . ILE A 1 103 ? 74.510 18.396 -51.749 1.00 92.94 103 ILE A O 1
ATOM 880 N N . SER A 1 104 ? 73.399 18.945 -49.881 1.00 92.31 104 SER A N 1
ATOM 881 C CA . SER A 1 104 ? 73.495 20.393 -50.083 1.00 92.31 104 SER A CA 1
ATOM 882 C C . SER A 1 104 ? 74.954 20.850 -50.132 1.00 92.31 104 SER A C 1
ATOM 884 O O . SER A 1 104 ? 75.339 21.559 -51.059 1.00 92.31 104 SER A O 1
ATOM 886 N N . ARG A 1 105 ? 75.791 20.415 -49.183 1.00 90.69 105 ARG A N 1
ATOM 887 C CA . ARG A 1 105 ? 77.227 20.744 -49.176 1.00 90.69 105 ARG A CA 1
ATOM 888 C C . ARG A 1 105 ? 77.935 20.278 -50.442 1.00 90.69 105 ARG A C 1
ATOM 890 O O . ARG A 1 105 ? 78.674 21.054 -51.040 1.00 90.69 105 ARG A O 1
ATOM 897 N N . PHE A 1 106 ? 77.648 19.062 -50.903 1.00 91.19 106 PHE A N 1
ATOM 898 C CA . PHE A 1 106 ? 78.208 18.546 -52.149 1.00 91.19 106 PHE A CA 1
ATOM 899 C C . PHE A 1 106 ? 77.761 19.350 -53.376 1.00 91.19 106 PHE A C 1
ATOM 901 O O . PHE A 1 106 ? 78.590 19.721 -54.205 1.00 91.19 106 PHE A O 1
ATOM 908 N N . ILE A 1 107 ? 76.467 19.649 -53.500 1.00 91.62 107 ILE A N 1
ATOM 909 C CA . ILE A 1 107 ? 75.911 20.406 -54.632 1.00 91.62 107 ILE A CA 1
ATOM 910 C C . ILE A 1 107 ? 76.542 21.802 -54.722 1.00 91.62 107 ILE A C 1
ATOM 912 O O . ILE A 1 107 ? 76.826 22.272 -55.824 1.00 91.62 107 ILE A O 1
ATOM 916 N N . TRP A 1 108 ? 76.809 22.429 -53.573 1.00 90.00 108 TRP A N 1
ATOM 917 C CA . TRP A 1 108 ? 77.376 23.775 -53.482 1.00 90.00 108 TRP A CA 1
ATOM 918 C C . TRP A 1 108 ? 78.898 23.820 -53.292 1.00 90.00 108 TRP A C 1
ATOM 920 O O . TRP A 1 108 ? 79.431 24.908 -53.097 1.00 90.00 108 TRP A O 1
ATOM 930 N N . GLN A 1 109 ? 79.615 22.692 -53.372 1.00 86.75 109 GLN A N 1
ATOM 931 C CA . GLN A 1 109 ? 81.075 22.635 -53.163 1.00 86.75 109 GLN A CA 1
ATOM 932 C C . GLN A 1 109 ? 81.518 23.257 -51.825 1.00 86.75 109 GLN A C 1
ATOM 934 O O . GLN A 1 109 ? 82.447 24.059 -51.787 1.00 86.75 109 GLN A O 1
ATOM 939 N N . GLU A 1 110 ? 80.810 22.956 -50.734 1.00 85.31 110 GLU A N 1
ATOM 940 C CA . GLU A 1 110 ? 81.009 23.563 -49.402 1.00 85.31 110 GLU A CA 1
ATOM 941 C C . GLU A 1 110 ? 80.790 25.096 -49.344 1.00 85.31 110 GLU A C 1
ATOM 943 O O . GLU A 1 110 ? 80.964 25.715 -48.294 1.00 85.31 110 GLU A O 1
ATOM 948 N N . LYS A 1 111 ? 80.336 25.732 -50.436 1.00 85.06 111 LYS A N 1
ATOM 949 C CA . LYS A 1 111 ? 79.954 27.153 -50.465 1.00 85.06 111 LYS A CA 1
ATOM 950 C C . LYS A 1 111 ? 78.526 27.352 -49.951 1.00 85.06 111 LYS A C 1
ATOM 952 O O . LYS A 1 111 ? 77.717 26.425 -49.882 1.00 85.06 111 LYS A O 1
ATOM 957 N N . ARG A 1 112 ? 78.192 28.601 -49.605 1.00 85.88 112 ARG A N 1
ATOM 958 C CA . ARG A 1 112 ? 76.845 28.967 -49.137 1.00 85.88 112 ARG A CA 1
ATOM 959 C C . ARG A 1 112 ? 75.798 28.732 -50.245 1.00 85.88 112 ARG A C 1
ATOM 961 O O . ARG A 1 112 ? 75.983 29.248 -51.351 1.00 85.88 112 ARG A O 1
ATOM 968 N N . PRO A 1 113 ? 74.698 28.002 -49.964 1.00 88.19 113 PRO A N 1
ATOM 969 C CA . PRO A 1 113 ? 73.609 27.800 -50.915 1.00 88.19 113 PRO A CA 1
ATOM 970 C C . PRO A 1 113 ? 73.018 29.122 -51.413 1.00 88.19 113 PRO A C 1
ATOM 972 O O . PRO A 1 113 ? 72.638 29.965 -50.605 1.00 88.19 113 PRO A O 1
ATOM 975 N N . ARG A 1 114 ? 72.901 29.292 -52.736 1.00 86.50 114 ARG A N 1
ATOM 976 C CA . ARG A 1 114 ? 72.277 30.489 -53.342 1.00 86.50 114 ARG A CA 1
ATOM 977 C C . ARG A 1 114 ? 70.772 30.340 -53.572 1.00 86.50 114 ARG A C 1
ATOM 979 O O . ARG A 1 114 ? 70.067 31.330 -53.702 1.00 86.50 114 ARG A O 1
ATOM 986 N N . ILE A 1 115 ? 70.285 29.102 -53.628 1.00 87.69 115 ILE A N 1
ATOM 987 C CA . ILE A 1 115 ? 68.877 28.762 -53.854 1.00 87.69 115 ILE A CA 1
ATOM 988 C C . ILE A 1 115 ? 68.390 27.948 -52.654 1.00 87.69 115 ILE A C 1
ATOM 990 O O . ILE A 1 115 ? 69.112 27.080 -52.157 1.00 87.69 115 ILE A O 1
ATOM 994 N N . ARG A 1 116 ? 67.159 28.213 -52.195 1.00 88.38 116 ARG A N 1
ATOM 995 C CA . ARG A 1 116 ? 66.522 27.433 -51.122 1.00 88.38 116 ARG A CA 1
ATOM 996 C C . ARG A 1 116 ? 66.438 25.955 -51.522 1.00 88.38 116 ARG A C 1
ATOM 998 O O . ARG A 1 116 ? 66.049 25.632 -52.642 1.00 88.38 116 ARG A O 1
ATOM 1005 N N . TYR A 1 117 ? 66.750 25.052 -50.593 1.00 88.88 117 TYR A N 1
ATOM 1006 C CA . TYR A 1 117 ? 66.822 23.609 -50.865 1.00 88.88 117 TYR A CA 1
ATOM 1007 C C . TYR A 1 117 ? 65.502 23.036 -51.413 1.00 88.88 117 TYR A C 1
ATOM 1009 O O . TYR A 1 117 ? 65.499 22.344 -52.428 1.00 88.88 117 TYR A O 1
ATOM 1017 N N . ASN A 1 118 ? 64.365 23.434 -50.831 1.00 88.12 118 ASN A N 1
ATOM 1018 C CA . ASN A 1 118 ? 63.038 23.020 -51.301 1.00 88.12 118 ASN A CA 1
ATOM 1019 C C . ASN A 1 118 ? 62.743 23.491 -52.736 1.00 88.12 118 ASN A C 1
ATOM 1021 O O . ASN A 1 118 ? 62.089 22.781 -53.495 1.00 88.12 118 ASN A O 1
ATOM 1025 N N . SER A 1 119 ? 63.259 24.657 -53.140 1.00 87.12 119 SER A N 1
ATOM 1026 C CA . SER A 1 119 ? 63.119 25.157 -54.513 1.00 87.12 119 SER A CA 1
ATOM 1027 C C . SER A 1 119 ? 63.918 24.308 -55.509 1.00 87.12 119 SER A C 1
ATOM 1029 O O . SER A 1 119 ? 63.447 24.071 -56.618 1.00 87.12 119 SER A O 1
ATOM 1031 N N . LEU A 1 120 ? 65.081 23.770 -55.112 1.00 87.81 120 LEU A N 1
ATOM 1032 C CA . LEU A 1 120 ? 65.833 22.812 -55.937 1.00 87.81 120 LEU A CA 1
ATOM 1033 C C . LEU A 1 120 ? 65.082 21.485 -56.117 1.00 87.81 120 LEU A C 1
ATOM 1035 O O . LEU A 1 120 ? 65.234 20.843 -57.158 1.00 87.81 120 LEU A O 1
ATOM 1039 N N . GLN A 1 121 ? 64.275 21.079 -55.134 1.00 90.81 121 GLN A N 1
ATOM 1040 C CA . GLN A 1 121 ? 63.487 19.840 -55.162 1.00 90.81 121 GLN A CA 1
ATOM 1041 C C . GLN A 1 121 ? 62.214 19.937 -56.020 1.00 90.81 121 GLN A C 1
ATOM 1043 O O . GLN A 1 121 ? 61.660 18.910 -56.419 1.00 90.81 121 GLN A O 1
ATOM 1048 N N . SER A 1 122 ? 61.755 21.148 -56.345 1.00 87.62 122 SER A N 1
ATOM 1049 C CA . SER A 1 122 ? 60.624 21.362 -57.253 1.00 87.62 122 SER A CA 1
ATOM 1050 C C . SER A 1 122 ? 60.884 20.777 -58.646 1.00 87.62 122 SER A C 1
ATOM 1052 O O . SER A 1 122 ? 62.022 20.705 -59.116 1.00 87.62 122 SER A O 1
ATOM 1054 N N . ARG A 1 123 ? 59.808 20.364 -59.332 1.00 85.38 123 ARG A N 1
ATOM 1055 C CA . ARG A 1 123 ? 59.871 19.862 -60.716 1.00 85.38 123 ARG A CA 1
ATOM 1056 C C . ARG A 1 123 ? 60.445 20.929 -61.653 1.00 85.38 123 ARG A C 1
ATOM 1058 O O . ARG A 1 123 ? 60.238 22.119 -61.423 1.00 85.38 123 ARG A O 1
ATOM 1065 N N . LYS A 1 124 ? 61.101 20.496 -62.735 1.00 84.12 124 LYS A N 1
ATOM 1066 C CA . LYS A 1 124 ? 61.680 21.402 -63.745 1.00 84.12 124 LYS A CA 1
ATOM 1067 C C . LYS A 1 124 ? 60.638 22.335 -64.370 1.00 84.12 124 LYS A C 1
ATOM 1069 O O . LYS A 1 124 ? 60.897 23.520 -64.505 1.00 84.12 124 LYS A O 1
ATOM 1074 N N . GLU A 1 125 ? 59.435 21.822 -64.620 1.00 86.12 125 GLU A N 1
ATOM 1075 C CA . GLU A 1 125 ? 58.268 22.581 -65.109 1.00 86.12 125 GLU A CA 1
ATOM 1076 C C . GLU A 1 125 ? 57.879 23.759 -64.202 1.00 86.12 125 GLU A C 1
ATOM 1078 O O . GLU A 1 125 ? 57.352 24.758 -64.672 1.00 86.12 125 GLU A O 1
ATOM 1083 N N . LYS A 1 126 ? 58.152 23.659 -62.894 1.00 83.75 126 LYS A N 1
ATOM 1084 C CA . LYS A 1 126 ? 57.862 24.702 -61.898 1.00 83.75 126 LYS A CA 1
ATOM 1085 C C . LYS A 1 126 ? 59.087 25.580 -61.595 1.00 83.75 126 LYS A C 1
ATOM 1087 O O . LYS A 1 126 ? 59.154 26.177 -60.524 1.00 83.75 126 LYS A O 1
ATOM 1092 N N . GLY A 1 127 ? 60.086 25.592 -62.482 1.00 77.38 127 GLY A N 1
ATOM 1093 C CA . GLY A 1 127 ? 61.328 26.359 -62.319 1.00 77.38 127 GLY A CA 1
ATOM 1094 C C . GLY A 1 127 ? 62.340 25.764 -61.327 1.00 77.38 127 GLY A C 1
ATOM 1095 O O . GLY A 1 127 ? 63.269 26.455 -60.917 1.00 77.38 127 GLY A O 1
ATOM 1096 N N . GLY A 1 128 ? 62.173 24.502 -60.908 1.00 86.62 128 GLY A N 1
ATOM 1097 C CA . GLY A 1 128 ? 63.116 23.797 -60.027 1.00 86.62 128 GLY A CA 1
ATOM 1098 C C . GLY A 1 128 ? 64.154 22.944 -60.769 1.00 86.62 128 GLY A C 1
ATOM 1099 O O . GLY A 1 128 ? 64.159 22.854 -61.993 1.00 86.62 128 GLY A O 1
ATOM 1100 N N . MET A 1 129 ? 65.023 22.245 -60.027 1.00 85.38 129 MET A N 1
ATOM 1101 C CA . MET A 1 129 ? 66.060 21.349 -60.589 1.00 85.38 129 MET A CA 1
ATOM 1102 C C . MET A 1 129 ? 65.732 19.852 -60.406 1.00 85.38 129 MET A C 1
ATOM 1104 O O . MET A 1 129 ? 66.517 18.960 -60.760 1.00 85.38 129 MET A O 1
ATOM 1108 N N . ALA A 1 130 ? 64.539 19.555 -59.881 1.00 88.00 130 ALA A N 1
ATOM 1109 C CA . ALA A 1 130 ? 64.040 18.221 -59.565 1.00 88.00 130 ALA A CA 1
ATOM 1110 C C . ALA A 1 130 ? 64.980 17.406 -58.658 1.00 88.00 130 ALA A C 1
ATOM 1112 O O . ALA A 1 130 ? 65.112 16.199 -58.847 1.00 88.00 130 ALA A O 1
ATOM 1113 N N . LEU A 1 131 ? 65.681 18.044 -57.716 1.00 91.56 131 LEU A N 1
ATOM 1114 C CA . LEU A 1 131 ? 66.503 17.351 -56.721 1.00 91.56 131 LEU A CA 1
ATOM 1115 C C . LEU A 1 131 ? 65.639 16.351 -55.918 1.00 91.56 131 LEU A C 1
ATOM 1117 O O . LEU A 1 131 ? 64.517 16.697 -55.545 1.00 91.56 131 LEU A O 1
ATOM 1121 N N . PRO A 1 132 ? 66.111 15.122 -55.637 1.00 91.50 132 PRO A N 1
ATOM 1122 C CA . PRO A 1 132 ? 65.308 14.153 -54.902 1.00 91.50 132 PRO A CA 1
ATOM 1123 C C . PRO A 1 132 ? 64.939 14.635 -53.497 1.00 91.50 132 PRO A C 1
ATOM 1125 O O . PRO A 1 132 ? 65.801 15.029 -52.718 1.00 91.50 132 PRO A O 1
ATOM 1128 N N . PHE A 1 133 ? 63.653 14.550 -53.162 1.00 90.94 133 PHE A N 1
ATOM 1129 C CA . PHE A 1 133 ? 63.159 14.764 -51.805 1.00 90.94 133 PHE A CA 1
ATOM 1130 C C . PHE A 1 133 ? 63.128 13.411 -51.082 1.00 90.94 133 PHE A C 1
ATOM 1132 O O . PHE A 1 133 ? 62.171 12.645 -51.230 1.00 90.94 133 PHE A O 1
ATOM 1139 N N . LEU A 1 134 ? 64.183 13.089 -50.328 1.00 90.56 134 LEU A N 1
ATOM 1140 C CA . LEU A 1 134 ? 64.405 11.738 -49.792 1.00 90.56 134 LEU A CA 1
ATOM 1141 C C . LEU A 1 134 ? 63.266 11.245 -48.889 1.00 90.56 134 LEU A C 1
ATOM 1143 O O . LEU A 1 134 ? 62.811 10.117 -49.062 1.00 90.56 134 LEU A O 1
ATOM 1147 N N . LYS A 1 135 ? 62.733 12.099 -48.008 1.00 87.69 135 LYS A N 1
ATOM 1148 C CA . LYS A 1 135 ? 61.627 11.729 -47.106 1.00 87.69 135 LYS A CA 1
ATOM 1149 C C . LYS A 1 135 ? 60.333 11.357 -47.853 1.00 87.69 135 LYS A C 1
ATOM 1151 O O . LYS A 1 135 ? 59.665 10.407 -47.477 1.00 87.69 135 LYS A O 1
ATOM 1156 N N . LYS A 1 136 ? 60.020 12.009 -48.977 1.00 86.12 136 LYS A N 1
ATOM 1157 C CA . LYS A 1 136 ? 58.858 11.696 -49.834 1.00 86.12 136 LYS A CA 1
ATOM 1158 C C . LYS A 1 136 ? 59.063 10.387 -50.584 1.00 86.12 136 LYS A C 1
ATOM 1160 O O . LYS A 1 136 ? 58.116 9.624 -50.722 1.00 86.12 136 LYS A O 1
ATOM 1165 N N . TYR A 1 137 ? 60.284 10.120 -51.049 1.00 89.00 137 TYR A N 1
ATOM 1166 C CA . TYR A 1 137 ? 60.628 8.829 -51.648 1.00 89.00 137 TYR A CA 1
ATOM 1167 C C . TYR A 1 137 ? 60.523 7.686 -50.634 1.00 89.00 137 TYR A C 1
ATOM 1169 O O . TYR A 1 137 ? 59.987 6.633 -50.972 1.00 89.00 137 TYR A O 1
ATOM 1177 N N . PHE A 1 138 ? 60.964 7.908 -49.393 1.00 87.06 138 PHE A N 1
ATOM 1178 C CA . PHE A 1 138 ? 60.763 6.964 -48.298 1.00 87.06 138 PHE A CA 1
ATOM 1179 C C . PHE A 1 138 ? 59.268 6.731 -48.037 1.00 87.06 138 PHE A C 1
ATOM 1181 O O . PHE A 1 138 ? 58.813 5.598 -48.171 1.00 87.06 138 PHE A O 1
ATOM 1188 N N . SER A 1 139 ? 58.476 7.783 -47.804 1.00 81.19 139 SER A N 1
ATOM 1189 C CA . SER A 1 139 ? 57.023 7.657 -47.609 1.00 81.19 139 SER A CA 1
ATOM 1190 C C . SER A 1 139 ? 56.345 6.910 -48.762 1.00 81.19 139 SER A C 1
ATOM 1192 O O . SER A 1 139 ? 55.590 5.974 -48.528 1.00 81.19 139 SER A O 1
ATOM 1194 N N . ALA A 1 140 ? 56.664 7.254 -50.014 1.00 83.62 140 ALA A N 1
ATOM 1195 C CA . ALA A 1 140 ? 56.110 6.578 -51.184 1.00 83.62 140 ALA A CA 1
ATOM 1196 C C . ALA A 1 140 ? 56.485 5.089 -51.230 1.00 83.62 140 ALA A C 1
ATOM 1198 O O . ALA A 1 140 ? 55.638 4.259 -51.541 1.00 83.62 140 ALA A O 1
ATOM 1199 N N . SER A 1 141 ? 57.729 4.735 -50.891 1.00 85.31 141 SER A N 1
ATOM 1200 C CA . SER A 1 141 ? 58.172 3.335 -50.871 1.00 85.31 141 SER A CA 1
ATOM 1201 C C . SER A 1 141 ? 57.452 2.495 -49.814 1.00 85.31 141 SER A C 1
ATOM 1203 O O . SER A 1 141 ? 57.153 1.329 -50.065 1.00 85.31 141 SER A O 1
ATOM 1205 N N . GLN A 1 142 ? 57.111 3.104 -48.678 1.00 79.44 142 GLN A N 1
ATOM 1206 C CA . GLN A 1 142 ? 56.432 2.445 -47.566 1.00 79.44 142 GLN A CA 1
ATOM 1207 C C . GLN A 1 142 ? 54.919 2.287 -47.813 1.00 79.44 142 GLN A C 1
ATOM 1209 O O . GLN A 1 142 ? 54.291 1.405 -47.239 1.00 79.44 142 GLN A O 1
ATOM 1214 N N . LEU A 1 143 ? 54.335 3.068 -48.733 1.00 77.38 143 LEU A N 1
ATOM 1215 C CA . LEU A 1 143 ? 52.940 2.911 -49.175 1.00 77.38 143 LEU A CA 1
ATOM 1216 C C . LEU A 1 143 ? 52.725 1.747 -50.157 1.00 77.38 143 LEU A C 1
ATOM 1218 O O . LEU A 1 143 ? 51.599 1.276 -50.323 1.00 77.38 143 LEU A O 1
ATOM 1222 N N . ILE A 1 144 ? 53.777 1.277 -50.831 1.00 80.06 144 ILE A N 1
ATOM 1223 C CA . ILE A 1 144 ? 53.672 0.248 -51.878 1.00 80.06 144 ILE A CA 1
ATOM 1224 C C . ILE A 1 144 ? 53.059 -1.072 -51.358 1.00 80.06 144 ILE A C 1
ATOM 1226 O O . ILE A 1 144 ? 52.164 -1.596 -52.025 1.00 80.06 144 ILE A O 1
ATOM 1230 N N . PRO A 1 145 ? 53.458 -1.618 -50.190 1.00 78.06 145 PRO A N 1
ATOM 1231 C CA . PRO A 1 145 ? 52.827 -2.817 -49.630 1.00 78.06 145 PRO A CA 1
ATOM 1232 C C . PRO A 1 145 ? 51.314 -2.670 -49.400 1.00 78.06 145 PRO A C 1
ATOM 1234 O O . PRO A 1 145 ? 50.560 -3.581 -49.737 1.00 78.06 145 PRO A O 1
ATOM 1237 N N . LEU A 1 146 ? 50.855 -1.503 -48.931 1.00 76.44 146 LEU A N 1
ATOM 1238 C CA . LEU A 1 146 ? 49.427 -1.224 -48.718 1.00 76.44 146 LEU A CA 1
ATOM 1239 C C . LEU A 1 146 ? 48.648 -1.227 -50.041 1.00 76.44 146 LEU A C 1
ATOM 1241 O O . LEU A 1 146 ? 47.569 -1.807 -50.138 1.00 76.44 146 LEU A O 1
ATOM 1245 N N . LEU A 1 147 ? 49.225 -0.652 -51.101 1.00 79.06 147 LEU A N 1
ATOM 1246 C CA . LEU A 1 147 ? 48.642 -0.714 -52.446 1.00 79.06 147 LEU A CA 1
ATOM 1247 C C . LEU A 1 147 ? 48.555 -2.158 -52.966 1.00 79.06 147 LEU A C 1
ATOM 1249 O O . LEU A 1 147 ? 47.590 -2.528 -53.638 1.00 79.06 147 LEU A O 1
ATOM 1253 N N . HIS A 1 148 ? 49.536 -2.999 -52.635 1.00 82.12 148 HIS A N 1
ATOM 1254 C CA . HIS A 1 148 ? 49.528 -4.415 -52.998 1.00 82.12 148 HIS A CA 1
ATOM 1255 C C . HIS A 1 148 ? 48.458 -5.234 -52.257 1.00 82.12 148 HIS A C 1
ATOM 1257 O O . HIS A 1 148 ? 47.954 -6.205 -52.834 1.00 82.12 148 HIS A O 1
ATOM 1263 N N . TRP A 1 149 ? 48.059 -4.850 -51.039 1.00 78.38 149 TRP A N 1
ATOM 1264 C CA . TRP A 1 149 ? 46.900 -5.447 -50.359 1.00 78.38 149 TRP A CA 1
ATOM 1265 C C . TRP A 1 149 ? 45.588 -5.162 -51.090 1.00 78.38 149 TRP A C 1
ATOM 1267 O O . TRP A 1 149 ? 44.756 -6.061 -51.230 1.00 78.38 149 TRP A O 1
ATOM 1277 N N . CYS A 1 150 ? 45.423 -3.938 -51.594 1.00 75.94 150 CYS A N 1
ATOM 1278 C CA . CYS A 1 150 ? 44.224 -3.520 -52.322 1.00 75.94 150 CYS A CA 1
ATOM 1279 C C . CYS A 1 150 ? 44.143 -4.103 -53.741 1.00 75.94 150 CYS A C 1
ATOM 1281 O O . CYS A 1 150 ? 43.054 -4.236 -54.291 1.00 75.94 150 CYS A O 1
ATOM 1283 N N . ASN A 1 151 ? 45.276 -4.467 -54.348 1.00 81.06 151 ASN A N 1
ATOM 1284 C CA . ASN A 1 151 ? 45.301 -5.019 -55.699 1.00 81.06 151 ASN A CA 1
ATOM 1285 C C . ASN A 1 151 ? 45.045 -6.536 -55.694 1.00 81.06 151 ASN A C 1
ATOM 1287 O O . ASN A 1 151 ? 45.930 -7.316 -55.339 1.00 81.06 151 ASN A O 1
ATOM 1291 N N . SER A 1 152 ? 43.865 -6.968 -56.139 1.00 76.44 152 SER A N 1
ATOM 1292 C CA . SER A 1 152 ? 43.482 -8.385 -56.253 1.00 76.44 152 SER A CA 1
ATOM 1293 C C . SER A 1 152 ? 44.378 -9.193 -57.202 1.00 76.44 152 SER A C 1
ATOM 1295 O O . SER A 1 152 ? 44.616 -10.373 -56.956 1.00 76.44 152 SER A O 1
ATOM 1297 N N . ASN A 1 153 ? 44.945 -8.559 -58.232 1.00 82.88 153 ASN A N 1
ATOM 1298 C CA . ASN A 1 153 ? 45.772 -9.224 -59.244 1.00 82.88 153 ASN A CA 1
ATOM 1299 C C . ASN A 1 153 ? 47.224 -9.444 -58.788 1.00 82.88 153 ASN A C 1
ATOM 1301 O O . ASN A 1 153 ? 47.960 -10.218 -59.400 1.00 82.88 153 ASN A O 1
ATOM 1305 N N . TYR A 1 154 ? 47.659 -8.779 -57.714 1.00 84.12 154 TYR A N 1
ATOM 1306 C CA . TYR A 1 154 ? 49.013 -8.934 -57.193 1.00 84.12 154 TYR A CA 1
ATOM 1307 C C . TYR A 1 154 ? 49.121 -10.185 -56.314 1.00 84.12 154 TYR A C 1
ATOM 1309 O O . TYR A 1 154 ? 48.541 -10.236 -55.222 1.00 84.12 154 TYR A O 1
ATOM 1317 N N . LYS A 1 155 ? 49.897 -11.169 -56.779 1.00 80.25 155 LYS A N 1
ATOM 1318 C CA . LYS A 1 155 ? 50.190 -12.419 -56.069 1.00 80.25 155 LYS A CA 1
ATOM 1319 C C . LYS A 1 155 ? 51.621 -12.401 -55.543 1.00 80.25 155 LYS A C 1
ATOM 1321 O O . LYS A 1 155 ? 52.568 -12.261 -56.313 1.00 80.25 155 LYS A O 1
ATOM 1326 N N . ALA A 1 156 ? 51.779 -12.560 -54.234 1.00 83.69 156 ALA A N 1
ATOM 1327 C CA . ALA A 1 156 ? 53.083 -12.701 -53.603 1.00 83.69 156 ALA A CA 1
ATOM 1328 C C . ALA A 1 156 ? 52.971 -13.544 -52.332 1.00 83.69 156 ALA A C 1
ATOM 1330 O O . ALA A 1 156 ? 52.013 -13.402 -51.576 1.00 83.69 156 ALA A O 1
ATOM 1331 N N . LYS A 1 157 ? 53.988 -14.370 -52.057 1.00 81.31 157 LYS A N 1
ATOM 1332 C CA . LYS A 1 157 ? 53.997 -15.261 -50.883 1.00 81.31 157 LYS A CA 1
ATOM 1333 C C . LYS A 1 157 ? 53.870 -14.504 -49.559 1.00 81.31 157 LYS A C 1
ATOM 1335 O O . LYS A 1 157 ? 53.193 -14.966 -48.654 1.00 81.31 157 LYS A O 1
ATOM 1340 N N . TRP A 1 158 ? 54.502 -13.333 -49.444 1.00 81.12 158 TRP A N 1
ATOM 1341 C CA . TRP A 1 158 ? 54.392 -12.501 -48.241 1.00 81.12 158 TRP A CA 1
ATOM 1342 C C . TRP A 1 158 ? 52.952 -12.015 -48.016 1.00 81.12 158 TRP A C 1
ATOM 1344 O O . TRP A 1 158 ? 52.483 -12.035 -46.885 1.00 81.12 158 TRP A O 1
ATOM 1354 N N . LYS A 1 159 ? 52.231 -11.676 -49.094 1.00 77.94 159 LYS A N 1
ATOM 1355 C CA . LYS A 1 159 ? 50.827 -11.262 -49.042 1.00 77.94 159 LYS A CA 1
ATOM 1356 C C . LYS A 1 159 ? 49.948 -12.417 -48.565 1.00 77.94 159 LYS A C 1
ATOM 1358 O O . LYS A 1 159 ? 49.165 -12.238 -47.649 1.00 77.94 159 LYS A O 1
ATOM 1363 N N . GLU A 1 160 ? 50.115 -13.620 -49.105 1.00 79.25 160 GLU A N 1
ATOM 1364 C CA . GLU A 1 160 ? 49.370 -14.799 -48.628 1.00 79.25 160 GLU A CA 1
ATOM 1365 C C . GLU A 1 160 ? 49.630 -15.093 -47.142 1.00 79.25 160 GLU A C 1
ATOM 1367 O O . GLU A 1 160 ? 48.697 -15.368 -46.393 1.00 79.25 160 GLU A O 1
ATOM 1372 N N . LEU A 1 161 ? 50.882 -14.977 -46.688 1.00 75.94 161 LEU A N 1
ATOM 1373 C CA . LEU A 1 161 ? 51.242 -15.171 -45.280 1.00 75.94 161 LEU A CA 1
ATOM 1374 C C . LEU A 1 161 ? 50.591 -14.144 -44.344 1.00 75.94 161 LEU A C 1
ATOM 1376 O O . LEU A 1 161 ? 50.240 -14.493 -43.219 1.00 75.94 161 LEU A O 1
ATOM 1380 N N . GLU A 1 162 ? 50.428 -12.898 -44.787 1.00 74.88 162 GLU A N 1
ATOM 1381 C CA . GLU A 1 162 ? 49.730 -11.865 -44.018 1.00 74.88 162 GLU A CA 1
ATOM 1382 C C . GLU A 1 162 ? 48.217 -12.095 -44.001 1.00 74.88 162 GLU A C 1
ATOM 1384 O O . GLU A 1 162 ? 47.606 -12.030 -42.940 1.00 74.88 162 GLU A O 1
ATOM 1389 N N . PHE A 1 163 ? 47.614 -12.444 -45.139 1.00 73.88 163 PHE A N 1
ATOM 1390 C CA . PHE A 1 163 ? 46.175 -12.719 -45.232 1.00 73.88 163 PHE A CA 1
ATOM 1391 C C . PHE A 1 163 ? 45.745 -14.000 -44.503 1.00 73.88 163 PHE A C 1
ATOM 1393 O O . PHE A 1 163 ? 44.598 -14.102 -44.078 1.00 73.88 163 PHE A O 1
ATOM 1400 N N . ASN A 1 164 ? 46.660 -14.953 -44.313 1.00 72.75 164 ASN A N 1
ATOM 1401 C CA . ASN A 1 164 ? 46.425 -16.168 -43.530 1.00 72.75 164 ASN A CA 1
ATOM 1402 C C . ASN A 1 164 ? 46.540 -15.946 -42.007 1.00 72.75 164 ASN A C 1
ATOM 1404 O O . ASN A 1 164 ? 46.408 -16.900 -41.235 1.00 72.75 164 ASN A O 1
ATOM 1408 N N . GLN A 1 165 ? 46.797 -14.714 -41.549 1.00 68.50 165 GLN A N 1
ATOM 1409 C CA . GLN A 1 165 ? 46.724 -14.381 -40.126 1.00 68.50 165 GLN A CA 1
ATOM 1410 C C . GLN A 1 165 ? 45.271 -14.495 -39.645 1.00 68.50 165 GLN A C 1
ATOM 1412 O O . GLN A 1 165 ? 44.346 -14.021 -40.301 1.00 68.50 165 GLN A O 1
ATOM 1417 N N . LYS A 1 166 ? 45.059 -15.129 -38.484 1.00 62.75 166 LYS A N 1
ATOM 1418 C CA . LYS A 1 166 ? 43.729 -15.286 -37.874 1.00 62.75 166 LYS A CA 1
ATOM 1419 C C . LYS A 1 166 ? 43.247 -13.952 -37.297 1.00 62.75 166 LYS A C 1
ATOM 1421 O O . LYS A 1 166 ? 43.337 -13.732 -36.093 1.00 62.75 166 LYS A O 1
ATOM 1426 N N . VAL A 1 167 ? 42.756 -13.072 -38.159 1.00 66.44 167 VAL A N 1
ATOM 1427 C CA . VAL A 1 167 ? 42.146 -11.793 -37.789 1.00 66.44 167 VAL A CA 1
ATOM 1428 C C . VAL A 1 167 ? 40.649 -11.859 -38.103 1.00 66.44 167 VAL A C 1
ATOM 1430 O O . VAL A 1 167 ? 40.244 -12.474 -39.087 1.00 66.44 167 VAL A O 1
ATOM 1433 N N . SER A 1 168 ? 39.811 -11.260 -37.254 1.00 70.38 168 SER A N 1
ATOM 1434 C CA . SER A 1 168 ? 38.342 -11.271 -37.388 1.00 70.38 168 SER A CA 1
ATOM 1435 C C . SER A 1 168 ? 37.812 -10.398 -38.535 1.00 70.38 168 SER A C 1
ATOM 1437 O O . SER A 1 168 ? 36.609 -10.386 -38.795 1.00 70.38 168 SER A O 1
ATOM 1439 N N . PHE A 1 169 ? 38.698 -9.681 -39.228 1.00 76.12 169 PHE A N 1
ATOM 1440 C CA . PHE A 1 169 ? 38.391 -8.769 -40.322 1.00 76.12 169 PHE A CA 1
ATOM 1441 C C . PHE A 1 169 ? 39.457 -8.861 -41.438 1.00 76.12 169 PHE A C 1
ATOM 1443 O O . PHE A 1 169 ? 40.610 -9.206 -41.166 1.00 76.12 169 PHE A O 1
ATOM 1450 N N . PRO A 1 170 ? 39.116 -8.528 -42.699 1.00 79.31 170 PRO A N 1
ATOM 1451 C CA . PRO A 1 170 ? 40.074 -8.425 -43.799 1.00 79.31 170 PRO A CA 1
ATOM 1452 C C . PRO A 1 170 ? 41.093 -7.300 -43.582 1.00 79.31 170 PRO A C 1
ATOM 1454 O O . PRO A 1 170 ? 40.726 -6.192 -43.191 1.00 79.31 170 PRO A O 1
ATOM 1457 N N . LEU A 1 171 ? 42.365 -7.543 -43.921 1.00 75.19 171 LEU A N 1
ATOM 1458 C CA . LEU A 1 171 ? 43.456 -6.571 -43.739 1.00 75.19 171 LEU A CA 1
ATOM 1459 C C . LEU A 1 171 ? 43.217 -5.233 -44.460 1.00 75.19 171 LEU A C 1
ATOM 1461 O O . LEU A 1 171 ? 43.685 -4.192 -44.008 1.00 75.19 171 LEU A O 1
ATOM 1465 N N . GLN A 1 172 ? 42.454 -5.224 -45.555 1.00 79.31 172 GLN A N 1
ATOM 1466 C CA . GLN A 1 172 ? 42.127 -3.999 -46.288 1.00 79.31 172 GLN A CA 1
ATOM 1467 C C . GLN A 1 172 ? 41.212 -3.050 -45.501 1.00 79.31 172 GLN A C 1
ATOM 1469 O O . GLN A 1 172 ? 41.296 -1.839 -45.697 1.00 79.31 172 GLN A O 1
ATOM 1474 N N . ALA A 1 173 ? 40.365 -3.570 -44.603 1.00 77.69 173 ALA A N 1
ATOM 1475 C CA . ALA A 1 173 ? 39.449 -2.756 -43.797 1.00 77.69 173 ALA A CA 1
ATOM 1476 C C . ALA A 1 173 ? 40.197 -1.833 -42.815 1.00 77.69 173 ALA A C 1
ATOM 1478 O O . ALA A 1 173 ? 39.694 -0.783 -42.422 1.00 77.69 173 ALA A O 1
ATOM 1479 N N . VAL A 1 174 ? 41.436 -2.194 -42.480 1.00 76.88 174 VAL A N 1
ATOM 1480 C CA . VAL A 1 174 ? 42.307 -1.502 -41.522 1.00 76.88 174 VAL A CA 1
ATOM 1481 C C . VAL A 1 174 ? 42.819 -0.168 -42.059 1.00 76.88 174 VAL A C 1
ATOM 1483 O O . VAL A 1 174 ? 43.090 0.749 -41.291 1.00 76.88 174 VAL A O 1
ATOM 1486 N N . ILE A 1 175 ? 42.935 -0.032 -43.384 1.00 75.88 175 ILE A N 1
ATOM 1487 C CA . ILE A 1 175 ? 43.532 1.148 -44.030 1.00 75.88 175 ILE A CA 1
ATOM 1488 C C . ILE A 1 175 ? 42.755 2.427 -43.670 1.00 75.88 175 ILE A C 1
ATOM 1490 O O . ILE A 1 175 ? 43.350 3.493 -43.525 1.00 75.88 175 ILE A O 1
ATOM 1494 N N . ALA A 1 176 ? 41.438 2.333 -43.486 1.00 72.94 176 ALA A N 1
ATOM 1495 C CA . ALA A 1 176 ? 40.569 3.477 -43.215 1.00 72.94 176 ALA A CA 1
ATOM 1496 C C . ALA A 1 176 ? 40.048 3.557 -41.763 1.00 72.94 176 ALA A C 1
ATOM 1498 O O . ALA A 1 176 ? 39.443 4.568 -41.394 1.00 72.94 176 ALA A O 1
ATOM 1499 N N . ASP A 1 177 ? 40.288 2.534 -40.932 1.00 74.12 177 ASP A N 1
ATOM 1500 C CA . ASP A 1 177 ? 39.811 2.472 -39.546 1.00 74.12 177 ASP A CA 1
ATOM 1501 C C . ASP A 1 177 ? 40.972 2.368 -38.541 1.00 74.12 177 ASP A C 1
ATOM 1503 O O . ASP A 1 177 ? 41.671 1.359 -38.423 1.00 74.12 177 ASP A O 1
ATOM 1507 N N . LYS A 1 178 ? 41.146 3.441 -37.762 1.00 73.69 178 LYS A N 1
ATOM 1508 C CA . LYS A 1 178 ? 42.202 3.566 -36.751 1.00 73.69 178 LYS A CA 1
ATOM 1509 C C . LYS A 1 178 ? 42.030 2.590 -35.582 1.00 73.69 178 LYS A C 1
ATOM 1511 O O . LYS A 1 178 ? 43.019 2.241 -34.942 1.00 73.69 178 LYS A O 1
ATOM 1516 N N . SER A 1 179 ? 40.807 2.182 -35.254 1.00 74.56 179 SER A N 1
ATOM 1517 C CA . SER A 1 179 ? 40.559 1.270 -34.133 1.00 74.56 179 SER A CA 1
ATOM 1518 C C . SER A 1 179 ? 40.927 -0.174 -34.493 1.00 74.56 179 SER A C 1
ATOM 1520 O O . SER A 1 179 ? 41.570 -0.853 -33.694 1.00 74.56 179 SER A O 1
ATOM 1522 N N . LEU A 1 180 ? 40.627 -0.598 -35.726 1.00 74.25 180 LEU A N 1
ATOM 1523 C CA . LEU A 1 180 ? 41.044 -1.893 -36.267 1.00 74.25 180 LEU A CA 1
ATOM 1524 C C . LEU A 1 180 ? 42.568 -1.965 -36.393 1.00 74.25 180 LEU A C 1
ATOM 1526 O O . LEU A 1 180 ? 43.157 -3.007 -36.118 1.00 74.25 180 LEU A O 1
ATOM 1530 N N . LEU A 1 181 ? 43.219 -0.846 -36.736 1.00 71.81 181 LEU A N 1
ATOM 1531 C CA . LEU A 1 181 ? 44.680 -0.753 -36.754 1.00 71.81 181 LEU A CA 1
ATOM 1532 C C . LEU A 1 181 ? 45.277 -1.036 -35.370 1.00 71.81 181 LEU A C 1
ATOM 1534 O O . LEU A 1 181 ? 46.169 -1.871 -35.273 1.00 71.81 181 LEU A O 1
ATOM 1538 N N . LYS A 1 182 ? 44.726 -0.454 -34.296 1.00 70.88 182 LYS A N 1
ATOM 1539 C CA . LYS A 1 182 ? 45.171 -0.739 -32.918 1.00 70.88 182 LYS A CA 1
ATOM 1540 C C . LYS A 1 182 ? 45.026 -2.218 -32.540 1.00 70.88 182 LYS A C 1
ATOM 1542 O O . LYS A 1 182 ? 45.950 -2.784 -31.966 1.00 70.88 182 LYS A O 1
ATOM 1547 N N . GLN A 1 183 ? 43.917 -2.861 -32.914 1.00 70.00 183 GLN A N 1
ATOM 1548 C CA . GLN A 1 183 ? 43.725 -4.305 -32.692 1.00 70.00 183 GLN A CA 1
ATOM 1549 C C . GLN A 1 183 ? 44.778 -5.151 -33.433 1.00 70.00 183 GLN A C 1
ATOM 1551 O O . GLN A 1 183 ? 45.169 -6.226 -32.980 1.00 70.00 183 GLN A O 1
ATOM 1556 N N . LEU A 1 184 ? 45.281 -4.661 -34.566 1.00 69.38 184 LEU A N 1
ATOM 1557 C CA . LEU A 1 184 ? 46.327 -5.314 -35.352 1.00 69.38 184 LEU A CA 1
ATOM 1558 C C . LEU A 1 184 ? 47.735 -5.078 -34.778 1.00 69.38 184 LEU A C 1
ATOM 1560 O O . LEU A 1 184 ? 48.587 -5.966 -34.844 1.00 69.38 184 LEU A O 1
ATOM 1564 N N . GLU A 1 185 ? 47.974 -3.917 -34.164 1.00 65.31 185 GLU A N 1
ATOM 1565 C CA . GLU A 1 185 ? 49.209 -3.609 -33.427 1.00 65.31 185 GLU A CA 1
ATOM 1566 C C . GLU A 1 185 ? 49.388 -4.544 -32.215 1.00 65.31 185 GLU A C 1
ATOM 1568 O O . GLU A 1 185 ? 50.486 -5.060 -31.978 1.00 65.31 185 GLU A O 1
ATOM 1573 N N . GLU A 1 186 ? 48.296 -4.853 -31.507 1.00 61.69 186 GLU A N 1
ATOM 1574 C CA . GLU A 1 186 ? 48.258 -5.844 -30.420 1.00 61.69 186 GLU A CA 1
ATOM 1575 C C . GLU A 1 186 ? 48.630 -7.260 -30.898 1.00 61.69 186 GLU A C 1
ATOM 1577 O O . GLU A 1 186 ? 49.264 -8.022 -30.163 1.00 61.69 186 GLU A O 1
ATOM 1582 N N . CYS A 1 187 ? 48.352 -7.589 -32.167 1.00 58.88 187 CYS A N 1
ATOM 1583 C CA . CYS A 1 187 ? 48.740 -8.860 -32.793 1.00 58.88 187 CYS A CA 1
ATOM 1584 C C . CYS A 1 187 ? 50.256 -8.973 -33.085 1.00 58.88 187 CYS A C 1
ATOM 1586 O O . CYS A 1 187 ? 50.704 -9.968 -33.662 1.00 58.88 187 CYS A O 1
ATOM 1588 N N . LYS A 1 188 ? 51.069 -7.984 -32.674 1.00 55.91 188 LYS A N 1
ATOM 1589 C CA . LYS A 1 188 ? 52.539 -7.940 -32.808 1.00 55.91 188 LYS A CA 1
ATOM 1590 C C . LYS A 1 188 ? 53.036 -8.170 -34.241 1.00 55.91 188 LYS A C 1
ATOM 1592 O O . LYS A 1 188 ? 54.088 -8.789 -34.420 1.00 55.91 188 LYS A O 1
ATOM 1597 N N . ASN A 1 189 ? 52.327 -7.681 -35.260 1.00 58.34 189 ASN A N 1
ATOM 1598 C CA . ASN A 1 189 ? 52.841 -7.666 -36.630 1.00 58.34 189 ASN A CA 1
ATOM 1599 C C . ASN A 1 189 ? 53.696 -6.393 -36.841 1.00 58.34 189 ASN A C 1
ATOM 1601 O O . ASN A 1 189 ? 53.140 -5.309 -37.012 1.00 58.34 189 ASN A O 1
ATOM 1605 N N . PRO A 1 190 ? 55.045 -6.473 -36.821 1.00 53.91 190 PRO A N 1
ATOM 1606 C CA . PRO A 1 190 ? 55.907 -5.289 -36.878 1.00 53.91 190 PRO A CA 1
ATOM 1607 C C . PRO A 1 190 ? 55.923 -4.607 -38.255 1.00 53.91 190 PRO A C 1
ATOM 1609 O O . PRO A 1 190 ? 56.542 -3.559 -38.399 1.00 53.91 190 PRO A O 1
ATOM 1612 N N . TRP A 1 191 ? 55.277 -5.195 -39.267 1.00 56.03 191 TRP A N 1
ATOM 1613 C CA . TRP A 1 191 ? 55.354 -4.757 -40.662 1.00 56.03 191 TRP A CA 1
ATOM 1614 C C . TRP A 1 191 ? 54.328 -3.673 -41.026 1.00 56.03 191 TRP A C 1
ATOM 1616 O O . TRP A 1 191 ? 54.434 -3.079 -42.094 1.00 56.03 191 TRP A O 1
ATOM 1626 N N . ILE A 1 192 ? 53.355 -3.392 -40.148 1.00 56.88 192 ILE A N 1
ATOM 1627 C CA . ILE A 1 192 ? 52.178 -2.567 -40.481 1.00 56.88 192 ILE A CA 1
ATOM 1628 C C . ILE A 1 192 ? 52.221 -1.167 -39.838 1.00 56.88 192 ILE A C 1
ATOM 1630 O O . ILE A 1 192 ? 51.454 -0.289 -40.225 1.00 56.88 192 ILE A O 1
ATOM 1634 N N . ASN A 1 193 ? 53.126 -0.898 -38.891 1.00 56.56 193 ASN A N 1
ATOM 1635 C CA . ASN A 1 193 ? 52.807 0.132 -37.898 1.00 56.56 193 ASN A CA 1
ATOM 1636 C C . ASN A 1 193 ? 53.278 1.583 -38.149 1.00 56.56 193 ASN A C 1
ATOM 1638 O O . ASN A 1 193 ? 52.971 2.438 -37.335 1.00 56.56 193 ASN A O 1
ATOM 1642 N N . LEU A 1 194 ? 54.025 1.938 -39.199 1.00 52.97 194 LEU A N 1
ATOM 1643 C CA . LEU A 1 194 ? 54.913 3.103 -38.989 1.00 52.97 194 LEU A CA 1
ATOM 1644 C C . LEU A 1 194 ? 54.949 4.225 -40.040 1.00 52.97 194 LEU A C 1
ATOM 1646 O O . LEU A 1 194 ? 55.633 5.219 -39.849 1.00 52.97 194 LEU A O 1
ATOM 1650 N N . THR A 1 195 ? 54.168 4.173 -41.121 1.00 55.12 195 THR A N 1
ATOM 1651 C CA . THR A 1 195 ? 54.163 5.296 -42.097 1.00 55.12 195 THR A CA 1
ATOM 1652 C C . THR A 1 195 ? 52.791 5.770 -42.539 1.00 55.12 195 THR A C 1
ATOM 1654 O O . THR A 1 195 ? 52.633 6.941 -42.884 1.00 55.12 195 THR A O 1
ATOM 1657 N N . TRP A 1 196 ? 51.768 4.918 -42.463 1.00 62.09 196 TRP A N 1
ATOM 1658 C CA . TRP A 1 196 ? 50.407 5.318 -42.807 1.00 62.09 196 TRP A CA 1
ATOM 1659 C C . TRP A 1 196 ? 49.876 6.404 -41.864 1.00 62.09 196 TRP A C 1
ATOM 1661 O O . TRP A 1 196 ? 49.345 7.413 -42.320 1.00 62.09 196 TRP A O 1
ATOM 1671 N N . GLN A 1 197 ? 50.109 6.268 -40.555 1.00 58.88 197 GLN A N 1
ATOM 1672 C CA . GLN A 1 197 ? 49.607 7.224 -39.564 1.00 58.88 197 GLN A CA 1
ATOM 1673 C C . GLN A 1 197 ? 50.193 8.637 -39.732 1.00 58.88 197 GLN A C 1
ATOM 1675 O O . GLN A 1 197 ? 49.497 9.610 -39.457 1.00 58.88 197 GLN A O 1
ATOM 1680 N N . GLU A 1 198 ? 51.442 8.780 -40.193 1.00 57.78 198 GLU A N 1
ATOM 1681 C CA . GLU A 1 198 ? 52.042 10.096 -40.459 1.00 57.78 198 GLU A CA 1
ATOM 1682 C C . GLU A 1 198 ? 51.512 10.743 -41.741 1.00 57.78 198 GLU A C 1
ATOM 1684 O O . GLU A 1 198 ? 51.312 11.956 -41.780 1.00 57.78 198 GLU A O 1
ATOM 1689 N N . ILE A 1 199 ? 51.233 9.940 -42.771 1.00 57.75 199 ILE A N 1
ATOM 1690 C CA . ILE A 1 199 ? 50.686 10.405 -44.055 1.00 57.75 199 ILE A CA 1
ATOM 1691 C C . ILE A 1 199 ? 49.216 10.825 -43.895 1.00 57.75 199 ILE A C 1
ATOM 1693 O O . ILE A 1 199 ? 48.782 11.806 -44.492 1.00 57.75 199 ILE A O 1
ATOM 1697 N N . VAL A 1 200 ? 48.472 10.150 -43.016 1.00 59.12 200 VAL A N 1
ATOM 1698 C CA . VAL A 1 200 ? 47.064 10.440 -42.695 1.00 59.12 200 VAL A CA 1
ATOM 1699 C C . VAL A 1 200 ? 46.885 11.679 -41.795 1.00 59.12 200 VAL A C 1
ATOM 1701 O O . VAL A 1 200 ? 45.764 12.121 -41.563 1.00 59.12 200 VAL A O 1
ATOM 1704 N N . LYS A 1 201 ? 47.959 12.308 -41.293 1.00 58.44 201 LYS A N 1
ATOM 1705 C CA . LYS A 1 201 ? 47.858 13.544 -40.485 1.00 58.44 201 LYS A CA 1
ATOM 1706 C C . LYS A 1 201 ? 47.522 14.804 -41.296 1.00 58.44 201 LYS A C 1
ATOM 1708 O O . LYS A 1 201 ? 47.174 15.811 -40.687 1.00 58.44 201 LYS A O 1
ATOM 1713 N N . SER A 1 202 ? 47.600 14.787 -42.630 1.00 58.75 202 SER A N 1
ATOM 1714 C CA . SER A 1 202 ? 47.101 15.908 -43.442 1.00 58.75 202 SER A CA 1
ATOM 1715 C C . SER A 1 202 ? 45.570 15.948 -43.402 1.00 58.75 202 SER A C 1
ATOM 1717 O O . SER A 1 202 ? 44.929 14.950 -43.737 1.00 58.75 202 SER A O 1
ATOM 1719 N N . SER A 1 203 ? 44.995 17.093 -43.026 1.00 51.28 203 SER A N 1
ATOM 1720 C CA . SER A 1 203 ? 43.550 17.292 -42.817 1.00 51.28 203 SER A CA 1
ATOM 1721 C C . SER A 1 203 ? 42.681 16.819 -43.989 1.00 51.28 203 SER A C 1
ATOM 1723 O O . SER A 1 203 ? 41.669 16.165 -43.769 1.00 51.28 203 SER A O 1
ATOM 1725 N N . GLU A 1 204 ? 43.112 17.051 -45.229 1.00 57.81 204 GLU A N 1
ATOM 1726 C CA . GLU A 1 204 ? 42.363 16.690 -46.445 1.00 57.81 204 GLU A CA 1
ATOM 1727 C C . GLU A 1 204 ? 42.171 15.171 -46.631 1.00 57.81 204 GLU A C 1
ATOM 1729 O O . GLU A 1 204 ? 41.180 14.726 -47.207 1.00 57.81 204 GLU A O 1
ATOM 1734 N N . ILE A 1 205 ? 43.097 14.351 -46.125 1.00 62.31 205 ILE A N 1
ATOM 1735 C CA . ILE A 1 205 ? 43.042 12.889 -46.282 1.00 62.31 205 ILE A CA 1
ATOM 1736 C C . ILE A 1 205 ? 42.134 12.263 -45.213 1.00 62.31 205 ILE A C 1
ATOM 1738 O O . ILE A 1 205 ? 41.489 11.251 -45.478 1.00 62.31 205 ILE A O 1
ATOM 1742 N N . GLN A 1 206 ? 42.021 12.867 -44.025 1.00 63.91 206 GLN A N 1
ATOM 1743 C CA . GLN A 1 206 ? 41.216 12.311 -42.929 1.00 63.91 206 GLN A CA 1
ATOM 1744 C C . GLN A 1 206 ? 39.722 12.266 -43.241 1.00 63.91 206 GLN A C 1
ATOM 1746 O O . GLN A 1 206 ? 39.063 11.276 -42.916 1.00 63.91 206 GLN A O 1
ATOM 1751 N N . ASP A 1 207 ? 39.191 13.300 -43.891 1.00 64.88 207 ASP A N 1
ATOM 1752 C CA . ASP A 1 207 ? 37.775 13.334 -44.252 1.00 64.88 207 ASP A CA 1
ATOM 1753 C C . ASP A 1 207 ? 37.453 12.366 -45.393 1.00 64.88 207 ASP A C 1
ATOM 1755 O O . ASP A 1 207 ? 36.452 11.652 -45.327 1.00 64.88 207 ASP A O 1
ATOM 1759 N N . MET A 1 208 ? 38.357 12.228 -46.367 1.00 65.75 208 MET A N 1
ATOM 1760 C CA . MET A 1 208 ? 38.230 11.226 -47.429 1.00 65.75 208 MET A CA 1
ATOM 1761 C C . MET A 1 208 ? 38.273 9.794 -46.882 1.00 65.75 208 MET A C 1
ATOM 1763 O O . MET A 1 208 ? 37.536 8.933 -47.357 1.00 65.75 208 MET A O 1
ATOM 1767 N N . LEU A 1 209 ? 39.080 9.516 -45.853 1.00 68.88 209 LEU A N 1
ATOM 1768 C CA . LEU A 1 209 ? 39.193 8.170 -45.278 1.00 68.88 209 LEU A CA 1
ATOM 1769 C C . LEU A 1 209 ? 37.908 7.664 -44.625 1.00 68.88 209 LEU A C 1
ATOM 1771 O O . LEU A 1 209 ? 37.675 6.458 -44.651 1.00 68.88 209 LEU A O 1
ATOM 1775 N N . LYS A 1 210 ? 37.042 8.548 -44.112 1.00 72.00 210 LYS A N 1
ATOM 1776 C CA . LYS A 1 210 ? 35.720 8.146 -43.596 1.00 72.00 210 LYS A CA 1
ATOM 1777 C C . LYS A 1 210 ? 34.901 7.433 -44.677 1.00 72.00 210 LYS A C 1
ATOM 1779 O O . LYS A 1 210 ? 34.256 6.430 -44.392 1.00 72.00 210 LYS A O 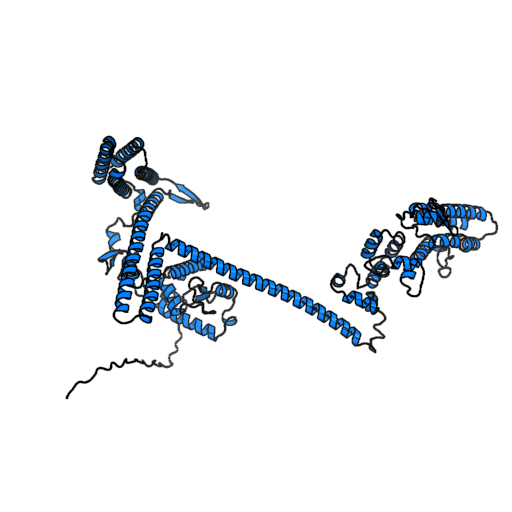1
ATOM 1784 N N . LEU A 1 211 ? 35.009 7.881 -45.931 1.00 71.06 211 LEU A N 1
ATOM 1785 C CA . LEU A 1 211 ? 34.335 7.260 -47.075 1.00 71.06 211 LEU A CA 1
ATOM 1786 C C . LEU A 1 211 ? 34.952 5.908 -47.470 1.00 71.06 211 LEU A C 1
ATOM 1788 O O . LEU A 1 211 ? 34.276 5.058 -48.040 1.00 71.06 211 LEU A O 1
ATOM 1792 N N . PHE A 1 212 ? 36.222 5.662 -47.153 1.00 73.56 212 PHE A N 1
ATOM 1793 C CA . PHE A 1 212 ? 36.900 4.401 -47.474 1.00 73.56 212 PHE A CA 1
ATOM 1794 C C . PHE A 1 212 ? 36.754 3.320 -46.392 1.00 73.56 212 PHE A C 1
ATOM 1796 O O . PHE A 1 212 ? 37.281 2.218 -46.561 1.00 73.56 212 PHE A O 1
ATOM 1803 N N . ARG A 1 213 ? 36.027 3.587 -45.299 1.00 80.62 213 ARG A N 1
ATOM 1804 C CA . ARG A 1 213 ? 35.766 2.588 -44.253 1.00 80.62 213 ARG A CA 1
ATOM 1805 C C . ARG A 1 213 ? 34.852 1.478 -44.740 1.00 80.62 213 ARG A C 1
ATOM 1807 O O . ARG A 1 213 ? 33.910 1.727 -45.490 1.00 80.62 213 ARG A O 1
ATOM 1814 N N . TRP A 1 214 ? 35.141 0.258 -44.295 1.00 84.19 214 TRP A N 1
ATOM 1815 C CA . TRP A 1 214 ? 34.368 -0.923 -44.658 1.00 84.19 214 TRP A CA 1
ATOM 1816 C C . TRP A 1 214 ? 33.143 -1.064 -43.763 1.00 84.19 214 TRP A C 1
ATOM 1818 O O . TRP A 1 214 ? 33.291 -1.329 -42.577 1.00 84.19 214 TRP A O 1
ATOM 1828 N N . VAL A 1 215 ? 31.939 -0.966 -44.325 1.00 79.62 215 VAL A N 1
ATOM 1829 C CA . VAL A 1 215 ? 30.677 -0.922 -43.553 1.00 79.62 215 VAL A CA 1
ATOM 1830 C C . VAL A 1 215 ? 30.511 -2.137 -42.629 1.00 79.62 215 VAL A C 1
ATOM 1832 O O . VAL A 1 215 ? 30.104 -2.014 -41.475 1.00 79.62 215 VAL A O 1
ATOM 1835 N N . ALA A 1 216 ? 30.899 -3.319 -43.111 1.00 80.00 216 ALA A N 1
ATOM 1836 C CA . ALA A 1 216 ? 30.792 -4.578 -42.374 1.00 80.00 216 ALA A CA 1
ATOM 1837 C C . ALA A 1 216 ? 31.698 -4.678 -41.134 1.00 80.00 216 ALA A C 1
ATOM 1839 O O . ALA A 1 216 ? 31.441 -5.514 -40.273 1.00 80.00 216 ALA A O 1
ATOM 1840 N N . TYR A 1 217 ? 32.749 -3.859 -41.053 1.00 79.88 217 TYR A N 1
ATOM 1841 C CA . TYR A 1 217 ? 33.740 -3.898 -39.972 1.00 79.88 217 TYR A CA 1
ATOM 1842 C C . TYR A 1 217 ? 34.012 -2.525 -39.348 1.00 79.88 217 TYR A C 1
ATOM 1844 O O . TYR A 1 217 ? 34.887 -2.414 -38.497 1.00 79.88 217 TYR A O 1
ATOM 1852 N N . ASP A 1 218 ? 33.280 -1.487 -39.756 1.00 81.06 218 ASP A N 1
ATOM 1853 C CA . ASP A 1 218 ? 33.429 -0.133 -39.232 1.00 81.06 218 ASP A CA 1
ATOM 1854 C C . ASP A 1 218 ? 33.151 -0.112 -37.729 1.00 81.06 218 ASP A C 1
ATOM 1856 O O . ASP A 1 218 ? 32.074 -0.485 -37.254 1.00 81.06 218 ASP A O 1
ATOM 1860 N N . SER A 1 219 ? 34.158 0.313 -36.980 1.00 76.50 219 SER A N 1
ATOM 1861 C CA . SER A 1 219 ? 34.125 0.357 -35.525 1.00 76.50 219 SER A CA 1
ATOM 1862 C C . SER A 1 219 ? 33.091 1.316 -34.953 1.00 76.50 219 SER A C 1
ATOM 1864 O O . SER A 1 219 ? 32.530 1.020 -33.895 1.00 76.50 219 SER A O 1
ATOM 1866 N N . ASP A 1 220 ? 32.810 2.407 -35.668 1.00 76.81 220 ASP A N 1
ATOM 1867 C CA . ASP A 1 220 ? 31.839 3.426 -35.269 1.00 76.81 220 ASP A CA 1
ATOM 1868 C C . ASP A 1 220 ? 30.400 3.040 -35.685 1.00 76.81 220 ASP A C 1
ATOM 1870 O O . ASP A 1 220 ? 29.433 3.692 -35.284 1.00 76.81 220 ASP A O 1
ATOM 1874 N N . PHE A 1 221 ? 30.227 1.948 -36.444 1.00 80.06 221 PHE A N 1
ATOM 1875 C CA . PHE A 1 221 ? 28.936 1.471 -36.942 1.00 80.06 221 PHE A CA 1
ATOM 1876 C C . PHE A 1 221 ? 28.457 0.212 -36.203 1.00 80.06 221 PHE A C 1
ATOM 1878 O O . PHE A 1 221 ? 28.532 -0.907 -36.700 1.00 80.06 221 PHE A O 1
ATOM 1885 N N . SER A 1 222 ? 27.876 0.396 -35.015 1.00 73.38 222 SER A N 1
ATOM 1886 C CA . SER A 1 222 ? 27.351 -0.691 -34.167 1.00 73.38 222 SER A CA 1
ATOM 1887 C C . SER A 1 222 ? 26.441 -1.737 -34.850 1.00 73.38 222 SER A C 1
ATOM 1889 O O . SER A 1 222 ? 26.519 -2.902 -34.448 1.00 73.38 222 SER A O 1
ATOM 1891 N N . PRO A 1 223 ? 25.584 -1.405 -35.846 1.00 77.81 223 PRO A N 1
ATOM 1892 C CA . PRO A 1 223 ? 24.686 -2.389 -36.461 1.00 77.81 223 PRO A CA 1
ATOM 1893 C C . PRO A 1 223 ? 25.386 -3.572 -37.146 1.00 77.81 223 PRO A C 1
ATOM 1895 O O . PRO A 1 223 ? 24.801 -4.654 -37.216 1.00 77.81 223 PRO A O 1
ATOM 1898 N N . ASN A 1 224 ? 26.639 -3.418 -37.593 1.00 76.25 224 ASN A N 1
ATOM 1899 C CA . ASN A 1 224 ? 27.392 -4.523 -38.201 1.00 76.25 224 ASN A CA 1
ATOM 1900 C C . ASN A 1 224 ? 27.713 -5.670 -37.226 1.00 76.25 224 ASN A C 1
ATOM 1902 O O . ASN A 1 224 ? 27.958 -6.790 -37.665 1.00 76.25 224 ASN A O 1
ATOM 1906 N N . ARG A 1 225 ? 27.670 -5.420 -35.910 1.00 73.06 225 ARG A N 1
ATOM 1907 C CA . ARG A 1 225 ? 27.921 -6.440 -34.879 1.00 73.06 225 ARG A CA 1
ATOM 1908 C C . ARG A 1 225 ? 26.704 -7.315 -34.612 1.00 73.06 225 ARG A C 1
ATOM 1910 O O . ARG A 1 225 ? 26.846 -8.413 -34.090 1.00 73.06 225 ARG A O 1
ATOM 1917 N N . THR A 1 226 ? 25.515 -6.805 -34.918 1.00 72.06 226 THR A N 1
ATOM 1918 C CA . THR A 1 226 ? 24.241 -7.483 -34.652 1.00 72.06 226 THR A CA 1
ATOM 1919 C C . THR A 1 226 ? 23.678 -8.199 -35.871 1.00 72.06 226 THR A C 1
ATOM 1921 O O . THR A 1 226 ? 22.876 -9.112 -35.713 1.00 72.06 226 THR A O 1
ATOM 1924 N N . ASP A 1 227 ? 24.063 -7.771 -37.073 1.00 74.56 227 ASP A N 1
ATOM 1925 C CA . ASP A 1 227 ? 23.476 -8.245 -38.320 1.00 74.56 227 ASP A CA 1
ATOM 1926 C C . ASP A 1 227 ? 24.562 -8.770 -39.271 1.00 74.56 227 ASP A C 1
ATOM 1928 O O . ASP A 1 227 ? 25.344 -8.019 -39.857 1.00 74.56 227 ASP A O 1
ATOM 1932 N N . GLU A 1 228 ? 24.600 -10.089 -39.450 1.00 72.50 228 GLU A N 1
ATOM 1933 C CA . GLU A 1 228 ? 25.557 -10.762 -40.335 1.00 72.50 228 GLU A CA 1
ATOM 1934 C C . GLU A 1 228 ? 25.335 -10.431 -41.822 1.00 72.50 228 GLU A C 1
ATOM 1936 O O . GLU A 1 228 ? 26.208 -10.676 -42.663 1.00 72.50 228 GLU A O 1
ATOM 1941 N N . THR A 1 229 ? 24.196 -9.827 -42.184 1.00 74.12 229 THR A N 1
ATOM 1942 C CA . THR A 1 229 ? 23.924 -9.436 -43.572 1.00 74.12 229 THR A CA 1
ATOM 1943 C C . THR A 1 229 ? 24.937 -8.418 -44.089 1.00 74.12 229 THR A C 1
ATOM 1945 O O . THR A 1 229 ? 25.287 -8.490 -45.269 1.00 74.12 229 THR A O 1
ATOM 1948 N N . PHE A 1 230 ? 25.510 -7.564 -43.235 1.00 73.38 230 PHE A N 1
ATOM 1949 C CA . PHE A 1 230 ? 26.565 -6.631 -43.641 1.00 73.38 230 PHE A CA 1
ATOM 1950 C C . PHE A 1 230 ? 27.840 -7.357 -44.100 1.00 73.38 230 PHE A C 1
ATOM 1952 O O . PHE A 1 230 ? 28.487 -6.924 -45.050 1.00 73.38 230 PHE A O 1
ATOM 1959 N N . GLN A 1 231 ? 28.171 -8.518 -43.527 1.00 76.44 231 GLN A N 1
ATOM 1960 C CA . GLN A 1 231 ? 29.293 -9.338 -44.006 1.00 76.44 231 GLN A CA 1
ATOM 1961 C C . GLN A 1 231 ? 28.986 -9.979 -45.368 1.00 76.44 231 GLN A C 1
ATOM 1963 O O . GLN A 1 231 ? 29.870 -10.132 -46.214 1.00 76.44 231 GLN A O 1
ATOM 1968 N N . SER A 1 232 ? 27.713 -10.300 -45.633 1.00 74.75 232 SER A N 1
ATOM 1969 C CA . SER A 1 232 ? 27.278 -10.820 -46.937 1.00 74.75 232 SER A CA 1
ATOM 1970 C C . SER A 1 232 ? 27.424 -9.797 -48.076 1.00 74.75 232 SER A C 1
ATOM 1972 O O . SER A 1 232 ? 27.566 -10.187 -49.236 1.00 74.75 232 SER A O 1
ATOM 1974 N N . TRP A 1 233 ? 27.445 -8.496 -47.763 1.00 74.12 233 TRP A N 1
ATOM 1975 C CA . TRP A 1 233 ? 27.600 -7.415 -48.745 1.00 74.12 233 TRP A CA 1
ATOM 1976 C C . TRP A 1 233 ? 28.991 -7.389 -49.382 1.00 74.12 233 TRP A C 1
ATOM 1978 O O . TRP A 1 233 ? 29.111 -7.086 -50.569 1.00 74.12 233 TRP A O 1
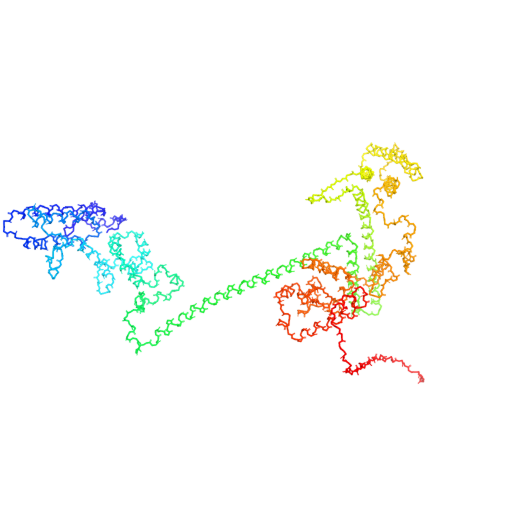ATOM 1988 N N . ILE A 1 234 ? 30.018 -7.835 -48.653 1.00 72.88 234 ILE A N 1
ATOM 1989 C CA . ILE A 1 234 ? 31.389 -7.963 -49.170 1.00 72.88 234 ILE A CA 1
ATOM 1990 C C . ILE A 1 234 ? 31.425 -8.930 -50.355 1.00 72.88 234 ILE A C 1
ATOM 1992 O O . ILE A 1 234 ? 32.052 -8.643 -51.373 1.00 72.88 234 ILE A O 1
ATOM 1996 N N . LYS A 1 235 ? 30.687 -10.048 -50.270 1.00 71.88 235 LYS A N 1
ATOM 1997 C CA . LYS A 1 235 ? 30.575 -11.025 -51.369 1.00 71.88 235 LYS A CA 1
ATOM 1998 C C . LYS A 1 235 ? 29.897 -10.435 -52.610 1.00 71.88 235 LYS A C 1
ATOM 2000 O O . LYS A 1 235 ? 30.104 -10.936 -53.708 1.00 71.88 235 LYS A O 1
ATOM 2005 N N . LYS A 1 236 ? 29.103 -9.373 -52.437 1.00 71.19 236 LYS A N 1
ATOM 2006 C CA . LYS A 1 236 ? 28.424 -8.630 -53.509 1.00 71.19 236 LYS A CA 1
ATOM 2007 C C . LYS A 1 236 ? 29.227 -7.414 -53.999 1.00 71.19 236 LYS A C 1
ATOM 2009 O O . LYS A 1 236 ? 28.725 -6.668 -54.830 1.00 71.19 236 LYS A O 1
ATOM 2014 N N . GLY A 1 237 ? 30.448 -7.208 -53.496 1.00 67.81 237 GLY A N 1
ATOM 2015 C CA . GLY A 1 237 ? 31.334 -6.109 -53.896 1.00 67.81 237 GLY A CA 1
ATOM 2016 C C . GLY A 1 237 ? 31.083 -4.776 -53.182 1.00 67.81 237 GLY A C 1
ATOM 2017 O O . GLY A 1 237 ? 31.774 -3.802 -53.469 1.00 67.81 237 GLY A O 1
ATOM 2018 N N . LEU A 1 238 ? 30.144 -4.724 -52.232 1.00 72.69 238 LEU A N 1
ATOM 2019 C CA . LEU A 1 238 ? 29.850 -3.532 -51.434 1.00 72.69 238 LEU A CA 1
ATOM 2020 C C . LEU A 1 238 ? 30.741 -3.529 -50.190 1.00 72.69 238 LEU A C 1
ATOM 2022 O O . LEU A 1 238 ? 30.425 -4.155 -49.177 1.00 72.69 238 LEU A O 1
ATOM 2026 N N . THR A 1 239 ? 31.891 -2.869 -50.302 1.00 75.38 239 THR A N 1
ATOM 2027 C CA . THR A 1 239 ? 32.913 -2.832 -49.249 1.00 75.38 239 THR A CA 1
ATOM 2028 C C . THR A 1 239 ? 32.918 -1.496 -48.511 1.00 75.38 239 THR A C 1
ATOM 2030 O O . THR A 1 239 ? 32.655 -1.483 -47.311 1.00 75.38 239 THR A O 1
ATOM 2033 N N . THR A 1 240 ? 33.165 -0.375 -49.199 1.00 77.81 240 THR A N 1
ATOM 2034 C CA . THR A 1 240 ? 33.376 0.950 -48.580 1.00 77.81 240 THR A CA 1
ATOM 2035 C C . THR A 1 240 ? 32.162 1.878 -48.650 1.00 77.81 240 THR A C 1
ATOM 2037 O O . THR A 1 240 ? 31.344 1.733 -49.553 1.00 77.81 240 THR A O 1
ATOM 2040 N N . TYR A 1 241 ? 32.061 2.895 -47.783 1.00 71.06 241 TYR A N 1
ATOM 2041 C CA . TYR A 1 241 ? 31.018 3.936 -47.902 1.00 71.06 241 TYR A CA 1
ATOM 2042 C C . TYR A 1 241 ? 31.048 4.682 -49.255 1.00 71.06 241 TYR A C 1
ATOM 2044 O O . TYR A 1 241 ? 30.002 5.050 -49.782 1.00 71.06 241 TYR A O 1
ATOM 2052 N N . LEU A 1 242 ? 32.222 4.827 -49.876 1.00 65.69 242 LEU A N 1
ATOM 2053 C CA . LEU A 1 242 ? 32.385 5.403 -51.215 1.00 65.69 242 LEU A CA 1
ATOM 2054 C C . LEU A 1 242 ? 31.702 4.562 -52.299 1.00 65.69 242 LEU A C 1
ATOM 2056 O O . LEU A 1 242 ? 31.193 5.124 -53.266 1.00 65.69 242 LEU A O 1
ATOM 2060 N N . SER A 1 243 ? 31.638 3.234 -52.131 1.00 63.16 243 SER A N 1
ATOM 2061 C CA . SER A 1 243 ? 30.878 2.375 -53.052 1.00 63.16 243 SER A CA 1
ATOM 2062 C C . SER A 1 243 ? 29.389 2.742 -53.100 1.00 63.16 243 SER A C 1
ATOM 2064 O O . SER A 1 243 ? 28.712 2.416 -54.073 1.00 63.16 243 SER A O 1
ATOM 2066 N N . PHE A 1 244 ? 28.907 3.493 -52.103 1.00 62.88 244 PHE A N 1
ATOM 2067 C CA . PHE A 1 244 ? 27.561 4.049 -52.060 1.00 62.88 244 PHE A CA 1
ATOM 2068 C C . PHE A 1 244 ? 27.477 5.497 -52.566 1.00 62.88 244 PHE A C 1
ATOM 2070 O O . PHE A 1 244 ? 26.394 5.894 -52.990 1.00 62.88 244 PHE A O 1
ATOM 2077 N N . SER A 1 245 ? 28.557 6.294 -52.520 1.00 56.50 245 SER A N 1
ATOM 2078 C CA . SER A 1 245 ? 28.448 7.750 -52.692 1.00 56.50 245 SER A CA 1
ATOM 2079 C C . SER A 1 245 ? 28.709 8.266 -54.109 1.00 56.50 245 SER A C 1
ATOM 2081 O O . SER A 1 245 ? 27.880 9.028 -54.588 1.00 56.50 245 SER A O 1
ATOM 2083 N N . GLU A 1 246 ? 29.773 7.894 -54.837 1.00 46.72 246 GLU A N 1
ATOM 2084 C CA . GLU A 1 246 ? 30.046 8.564 -56.129 1.00 46.72 246 GLU A CA 1
ATOM 2085 C C . GLU A 1 246 ? 30.705 7.672 -57.199 1.00 46.72 246 GLU A C 1
ATOM 2087 O O . GLU A 1 246 ? 31.761 7.083 -56.989 1.00 46.72 246 GLU A O 1
ATOM 2092 N N . LYS A 1 247 ? 30.087 7.671 -58.397 1.00 43.81 247 LYS A N 1
ATOM 2093 C CA . LYS A 1 247 ? 30.467 7.011 -59.677 1.00 43.81 247 LYS A CA 1
ATOM 2094 C C . LYS A 1 247 ? 29.967 5.592 -59.986 1.00 43.81 247 LYS A C 1
ATOM 2096 O O . LYS A 1 247 ? 30.525 4.924 -60.852 1.00 43.81 247 LYS A O 1
ATOM 2101 N N . HIS A 1 248 ? 28.829 5.186 -59.432 1.00 39.09 248 HIS A N 1
ATOM 2102 C CA . HIS A 1 248 ? 27.895 4.282 -60.138 1.00 39.09 248 HIS A CA 1
ATOM 2103 C C . HIS A 1 248 ? 26.467 4.843 -60.248 1.00 39.09 248 HIS A C 1
ATOM 2105 O O . HIS A 1 248 ? 25.614 4.257 -60.907 1.00 39.09 248 HIS A O 1
ATOM 2111 N N . ILE A 1 249 ? 26.217 6.036 -59.702 1.00 41.03 249 ILE A N 1
ATOM 2112 C CA . ILE A 1 249 ? 24.894 6.671 -59.741 1.00 41.03 249 ILE A CA 1
ATOM 2113 C C . ILE A 1 249 ? 24.521 7.167 -61.152 1.00 41.03 249 ILE A C 1
ATOM 2115 O O . ILE A 1 249 ? 23.341 7.248 -61.447 1.00 41.03 249 ILE A O 1
ATOM 2119 N N . LEU A 1 250 ? 25.463 7.388 -62.080 1.00 36.66 250 LEU A N 1
ATOM 2120 C CA . LEU A 1 250 ? 25.124 7.843 -63.445 1.00 36.66 250 LEU A CA 1
ATOM 2121 C C . LEU A 1 250 ? 24.948 6.733 -64.498 1.00 36.66 250 LEU A C 1
ATOM 2123 O O . LEU A 1 250 ? 24.455 7.024 -65.578 1.00 36.66 250 LEU A O 1
ATOM 2127 N N . HIS A 1 251 ? 25.262 5.467 -64.193 1.00 34.84 251 HIS A N 1
ATOM 2128 C CA . HIS A 1 251 ? 24.975 4.339 -65.103 1.00 34.84 251 HIS A CA 1
ATOM 2129 C C . HIS A 1 251 ? 23.860 3.408 -64.592 1.00 34.84 251 HIS A C 1
ATOM 2131 O O . HIS A 1 251 ? 23.352 2.581 -65.344 1.00 34.84 251 HIS A O 1
ATOM 2137 N N . ILE A 1 252 ? 23.439 3.557 -63.329 1.00 37.16 252 ILE A N 1
ATOM 2138 C CA . ILE A 1 252 ? 22.376 2.742 -62.718 1.00 37.16 252 ILE A CA 1
ATOM 2139 C C . ILE A 1 252 ? 20.970 3.292 -63.000 1.00 37.16 252 ILE A C 1
ATOM 2141 O O . ILE A 1 252 ? 20.008 2.528 -62.921 1.00 37.16 252 ILE A O 1
ATOM 2145 N N . TYR A 1 253 ? 20.820 4.551 -63.431 1.00 34.81 253 TYR A N 1
ATOM 2146 C CA . TYR A 1 253 ? 19.493 5.084 -63.776 1.00 34.81 253 TYR A CA 1
ATOM 2147 C C . TYR A 1 253 ? 18.821 4.381 -64.962 1.00 34.81 253 TYR A C 1
ATOM 2149 O O . TYR A 1 253 ? 17.607 4.488 -65.100 1.00 34.81 253 TYR A O 1
ATOM 2157 N N . HIS A 1 254 ? 19.559 3.585 -65.745 1.00 35.75 254 HIS A N 1
ATOM 2158 C CA . HIS A 1 254 ? 18.963 2.746 -66.786 1.00 35.75 254 HIS A CA 1
ATOM 2159 C C . HIS A 1 254 ? 18.982 1.237 -66.506 1.00 35.75 254 HIS A C 1
ATOM 2161 O O . HIS A 1 254 ? 18.392 0.489 -67.281 1.00 35.75 254 HIS A O 1
ATOM 2167 N N . SER A 1 255 ? 19.569 0.753 -65.400 1.00 36.53 255 SER A N 1
ATOM 2168 C CA . SER A 1 255 ? 19.686 -0.702 -65.199 1.00 36.53 255 SER A CA 1
ATOM 2169 C C . SER A 1 255 ? 19.976 -1.166 -63.764 1.00 36.53 255 SER A C 1
ATOM 2171 O O . SER A 1 255 ? 20.958 -1.874 -63.567 1.00 36.53 255 SER A O 1
ATOM 2173 N N . SER A 1 256 ? 19.143 -0.823 -62.763 1.00 44.88 256 SER A N 1
ATOM 2174 C CA . SER A 1 256 ? 18.850 -1.688 -61.582 1.00 44.88 256 SER A CA 1
ATOM 2175 C C . SER A 1 256 ? 17.860 -1.056 -60.581 1.00 44.88 256 SER A C 1
ATOM 2177 O O . SER A 1 256 ? 18.248 -0.619 -59.496 1.00 44.88 256 SER A O 1
ATOM 2179 N N . SER A 1 257 ? 16.551 -1.107 -60.852 1.00 51.16 257 SER A N 1
ATOM 2180 C CA . SER A 1 257 ? 15.528 -0.892 -59.804 1.00 51.16 257 SER A CA 1
ATOM 2181 C C . SER A 1 257 ? 15.664 -1.898 -58.647 1.00 51.16 257 SER A C 1
ATOM 2183 O O . SER A 1 257 ? 15.305 -1.609 -57.509 1.00 51.16 257 SER A O 1
ATOM 2185 N N . THR A 1 258 ? 16.243 -3.072 -58.902 1.00 47.94 258 THR A N 1
ATOM 2186 C CA . THR A 1 258 ? 16.379 -4.181 -57.948 1.00 47.94 258 THR A CA 1
ATOM 2187 C C . THR A 1 258 ? 17.294 -3.886 -56.760 1.00 47.94 258 THR A C 1
ATOM 2189 O O . THR A 1 258 ? 16.972 -4.294 -55.648 1.00 47.94 258 THR A O 1
ATOM 2192 N N . GLN A 1 259 ? 18.404 -3.163 -56.932 1.00 48.00 259 GLN A N 1
ATOM 2193 C CA . GLN A 1 259 ? 19.364 -2.917 -55.840 1.00 48.00 259 GLN A CA 1
ATOM 2194 C C . GLN A 1 259 ? 18.868 -1.853 -54.849 1.00 48.00 259 GLN A C 1
ATOM 2196 O O . GLN A 1 259 ? 19.006 -2.021 -53.636 1.00 48.00 259 GLN A O 1
ATOM 2201 N N . VAL A 1 260 ? 18.213 -0.804 -55.353 1.00 52.88 260 VAL A N 1
ATOM 2202 C CA . VAL A 1 260 ? 17.568 0.226 -54.522 1.00 52.88 260 VAL A CA 1
ATOM 2203 C C . VAL A 1 260 ? 16.380 -0.366 -53.765 1.00 52.88 260 VAL A C 1
ATOM 2205 O O . VAL A 1 260 ? 16.256 -0.151 -52.560 1.00 52.88 260 VAL A O 1
ATOM 2208 N N . ILE A 1 261 ? 15.550 -1.183 -54.427 1.00 60.12 261 ILE A N 1
ATOM 2209 C CA . ILE A 1 261 ? 14.460 -1.918 -53.767 1.00 60.12 261 ILE A CA 1
ATOM 2210 C C . ILE A 1 261 ? 15.017 -2.852 -52.682 1.00 60.12 261 ILE A C 1
ATOM 2212 O O . ILE A 1 261 ? 14.447 -2.927 -51.596 1.00 60.12 261 ILE A O 1
ATOM 2216 N N . CYS A 1 262 ? 16.153 -3.507 -52.933 1.00 61.41 262 CYS A N 1
ATOM 2217 C CA . CYS A 1 262 ? 16.821 -4.386 -51.975 1.00 61.41 262 CYS A CA 1
ATOM 2218 C C . CYS A 1 262 ? 17.240 -3.622 -50.707 1.00 61.41 262 CYS A C 1
ATOM 2220 O O . CYS A 1 262 ? 16.822 -3.989 -49.608 1.00 61.41 262 CYS A O 1
ATOM 2222 N N . LEU A 1 263 ? 17.953 -2.499 -50.844 1.00 61.16 263 LEU A N 1
ATOM 2223 C CA . LEU A 1 263 ? 18.325 -1.647 -49.705 1.00 61.16 263 LEU A CA 1
ATOM 2224 C C . LEU A 1 263 ? 17.100 -1.110 -48.962 1.00 61.16 263 LEU A C 1
ATOM 2226 O O . LEU A 1 263 ? 17.020 -1.230 -47.743 1.00 61.16 263 LEU A O 1
ATOM 2230 N N . GLN A 1 264 ? 16.102 -0.594 -49.682 1.00 64.88 264 GLN A N 1
ATOM 2231 C CA . GLN A 1 264 ? 14.873 -0.117 -49.053 1.00 64.88 264 GLN A CA 1
ATOM 2232 C C . GLN A 1 264 ? 14.118 -1.241 -48.325 1.00 64.88 264 GLN A C 1
ATOM 2234 O O . GLN A 1 264 ? 13.532 -0.996 -47.273 1.00 64.88 264 GLN A O 1
ATOM 2239 N N . SER A 1 265 ? 14.126 -2.472 -48.846 1.00 71.56 265 SER A N 1
ATOM 2240 C CA . SER A 1 265 ? 13.499 -3.623 -48.185 1.00 71.56 265 SER A CA 1
ATOM 2241 C C . SER A 1 265 ? 14.200 -3.981 -46.871 1.00 71.56 265 SER A C 1
ATOM 2243 O O . SER A 1 265 ? 13.527 -4.250 -45.875 1.00 71.56 265 SER A O 1
ATOM 2245 N N . PHE A 1 266 ? 15.533 -3.884 -46.821 1.00 70.38 266 PHE A N 1
ATOM 2246 C CA . PHE A 1 266 ? 16.306 -4.116 -45.602 1.00 70.38 266 PHE A CA 1
ATOM 2247 C C . PHE A 1 266 ? 16.133 -2.992 -44.583 1.00 70.38 266 PHE A C 1
ATOM 2249 O O . PHE A 1 266 ? 15.912 -3.280 -43.409 1.00 70.38 266 PHE A O 1
ATOM 2256 N N . THR A 1 267 ? 16.119 -1.727 -45.012 1.00 70.62 267 THR A N 1
ATOM 2257 C CA . THR A 1 267 ? 15.841 -0.598 -44.111 1.00 70.62 267 THR A CA 1
ATOM 2258 C C . THR A 1 267 ? 14.432 -0.691 -43.529 1.00 70.62 267 THR A C 1
ATOM 2260 O O . THR A 1 267 ? 14.252 -0.519 -42.325 1.00 70.62 267 THR A O 1
ATOM 2263 N N . ARG A 1 268 ? 13.427 -1.039 -44.348 1.00 80.31 268 ARG A N 1
ATOM 2264 C CA . ARG A 1 268 ? 12.054 -1.282 -43.871 1.00 80.31 268 ARG A CA 1
ATOM 2265 C C . ARG A 1 268 ? 12.002 -2.444 -42.879 1.00 80.31 268 ARG A C 1
ATOM 2267 O O . ARG A 1 268 ? 11.342 -2.319 -41.852 1.00 80.31 268 ARG A O 1
ATOM 2274 N N . ARG A 1 269 ? 12.729 -3.538 -43.135 1.00 82.31 269 ARG A N 1
ATOM 2275 C CA . ARG A 1 269 ? 12.835 -4.677 -42.209 1.00 82.31 269 ARG A CA 1
ATOM 2276 C C . ARG A 1 269 ? 13.486 -4.282 -40.883 1.00 82.31 269 ARG A C 1
ATOM 2278 O O . ARG A 1 269 ? 12.952 -4.630 -39.837 1.00 82.31 269 ARG A O 1
ATOM 2285 N N . TRP A 1 270 ? 14.595 -3.546 -40.909 1.00 80.62 270 TRP A N 1
ATOM 2286 C CA . TRP A 1 270 ? 15.287 -3.092 -39.701 1.00 80.62 270 TRP A CA 1
ATOM 2287 C C . TRP A 1 270 ? 14.413 -2.147 -38.865 1.00 80.62 270 TRP A C 1
ATOM 2289 O O . TRP A 1 270 ? 14.255 -2.356 -37.662 1.00 80.62 270 TRP A O 1
ATOM 2299 N N . LEU A 1 271 ? 13.756 -1.174 -39.508 1.00 82.19 271 LEU A N 1
ATOM 2300 C CA . LEU A 1 271 ? 12.801 -0.281 -38.844 1.00 82.19 271 LEU A CA 1
ATOM 2301 C C . LEU A 1 271 ? 11.618 -1.056 -38.245 1.00 82.19 271 LEU A C 1
ATOM 2303 O O . LEU A 1 271 ? 11.221 -0.786 -37.110 1.00 82.19 271 LEU A O 1
ATOM 2307 N N . ALA A 1 272 ? 11.084 -2.045 -38.969 1.00 86.00 272 ALA A N 1
ATOM 2308 C CA . ALA A 1 272 ? 10.021 -2.913 -38.468 1.00 86.00 272 ALA A CA 1
ATOM 2309 C C . ALA A 1 272 ? 10.489 -3.742 -37.264 1.00 86.00 272 ALA A C 1
ATOM 2311 O O . ALA A 1 272 ? 9.767 -3.849 -36.277 1.00 86.00 272 ALA A O 1
ATOM 2312 N N . GLN A 1 273 ? 11.711 -4.271 -37.294 1.00 86.69 273 GLN A N 1
ATOM 2313 C CA . GLN A 1 273 ? 12.273 -5.046 -36.191 1.00 86.69 273 GLN A CA 1
ATOM 2314 C C . GLN A 1 273 ? 12.493 -4.177 -34.945 1.00 86.69 273 GLN A C 1
ATOM 2316 O O . GLN A 1 273 ? 12.087 -4.563 -33.851 1.00 86.69 273 GLN A O 1
ATOM 2321 N N . GLN A 1 274 ? 13.001 -2.952 -35.110 1.00 87.44 274 GLN A N 1
ATOM 2322 C CA . GLN A 1 274 ? 13.137 -1.987 -34.017 1.00 87.44 274 GLN A CA 1
ATOM 2323 C C . GLN A 1 274 ? 11.775 -1.552 -33.448 1.00 87.44 274 GLN A C 1
ATOM 2325 O O . GLN A 1 274 ? 11.638 -1.339 -32.240 1.00 87.44 274 GLN A O 1
ATOM 2330 N N . ALA A 1 275 ? 10.752 -1.405 -34.295 1.00 90.25 275 ALA A N 1
ATOM 2331 C CA . ALA A 1 275 ? 9.386 -1.137 -33.852 1.00 90.25 275 ALA A CA 1
ATOM 2332 C C . ALA A 1 275 ? 8.812 -2.323 -33.058 1.00 90.25 275 ALA A C 1
ATOM 2334 O O . ALA A 1 275 ? 8.306 -2.129 -31.955 1.00 90.25 275 ALA A O 1
ATOM 2335 N N . VAL A 1 276 ? 8.964 -3.553 -33.558 1.00 93.56 276 VAL A N 1
ATOM 2336 C CA . VAL A 1 276 ? 8.521 -4.777 -32.874 1.00 93.56 276 VAL A CA 1
ATOM 2337 C C . VAL A 1 276 ? 9.235 -4.958 -31.536 1.00 93.56 276 VAL A C 1
ATOM 2339 O O . VAL A 1 276 ? 8.586 -5.296 -30.550 1.00 93.56 276 VAL A O 1
ATOM 2342 N N . ASP A 1 277 ? 10.539 -4.705 -31.453 1.00 90.75 277 ASP A N 1
ATOM 2343 C CA . ASP A 1 277 ? 11.285 -4.838 -30.199 1.00 90.75 277 ASP A CA 1
ATOM 2344 C C . ASP A 1 277 ? 10.879 -3.782 -29.164 1.00 90.75 277 ASP A C 1
ATOM 2346 O O . ASP A 1 277 ? 10.796 -4.091 -27.970 1.00 90.75 277 ASP A O 1
ATOM 2350 N N . ARG A 1 278 ? 10.557 -2.554 -29.599 1.00 91.69 278 ARG A N 1
ATOM 2351 C CA . ARG A 1 278 ? 9.939 -1.539 -28.729 1.00 91.69 278 ARG A CA 1
ATOM 2352 C C . ARG A 1 278 ? 8.584 -2.018 -28.202 1.00 91.69 278 ARG A C 1
ATOM 2354 O O . ARG A 1 278 ? 8.400 -2.063 -26.987 1.00 91.69 278 ARG A O 1
ATOM 2361 N N . LEU A 1 279 ? 7.702 -2.489 -29.085 1.00 93.19 279 LEU A N 1
ATOM 2362 C CA . LEU A 1 279 ? 6.381 -3.011 -28.714 1.00 93.19 279 LEU A CA 1
ATOM 2363 C C . LEU A 1 279 ? 6.467 -4.244 -27.801 1.00 93.19 279 LEU A C 1
ATOM 2365 O O . LEU A 1 279 ? 5.689 -4.372 -26.859 1.00 93.19 279 LEU A O 1
ATOM 2369 N N . LYS A 1 280 ? 7.436 -5.143 -28.013 1.00 92.81 280 LYS A N 1
ATOM 2370 C CA . LYS A 1 280 ? 7.690 -6.291 -27.125 1.00 92.81 280 LYS A CA 1
ATOM 2371 C C . LYS A 1 280 ? 8.093 -5.840 -25.724 1.00 92.81 280 LYS A C 1
ATOM 2373 O O . LYS A 1 280 ? 7.582 -6.390 -24.750 1.00 92.81 280 LYS A O 1
ATOM 2378 N N . LYS A 1 281 ? 8.976 -4.841 -25.605 1.00 92.50 281 LYS A N 1
ATOM 2379 C CA . LYS A 1 281 ? 9.375 -4.271 -24.305 1.00 92.50 281 LYS A CA 1
ATOM 2380 C C . LYS A 1 281 ? 8.195 -3.601 -23.602 1.00 92.50 281 LYS A C 1
ATOM 2382 O O . LYS A 1 281 ? 8.017 -3.807 -22.405 1.00 92.50 281 LYS A O 1
ATOM 2387 N N . GLU A 1 282 ? 7.375 -2.847 -24.328 1.00 90.12 282 GLU A N 1
ATOM 2388 C CA . GLU A 1 282 ? 6.156 -2.228 -23.791 1.00 90.12 282 GLU A CA 1
ATOM 2389 C C . GLU A 1 282 ? 5.131 -3.274 -23.344 1.00 90.12 282 GLU A C 1
ATOM 2391 O O . GLU A 1 282 ? 4.643 -3.209 -22.216 1.00 90.12 282 GLU A O 1
ATOM 2396 N N . ARG A 1 283 ? 4.881 -4.305 -24.162 1.00 92.94 283 ARG A N 1
ATOM 2397 C CA . ARG A 1 283 ? 4.035 -5.447 -23.793 1.00 92.94 283 ARG A CA 1
ATOM 2398 C C . ARG A 1 283 ? 4.559 -6.144 -22.541 1.00 92.94 283 ARG A C 1
ATOM 2400 O O . ARG A 1 283 ? 3.770 -6.440 -21.651 1.00 92.94 283 ARG A O 1
ATOM 2407 N N . GLN A 1 284 ? 5.867 -6.384 -22.446 1.00 92.56 284 GLN A N 1
ATOM 2408 C CA . GLN A 1 284 ? 6.459 -7.027 -21.272 1.00 92.56 284 GLN A CA 1
ATOM 2409 C C . GLN A 1 284 ? 6.281 -6.169 -20.017 1.00 92.56 284 GLN A C 1
ATOM 2411 O O . GLN A 1 284 ? 5.865 -6.697 -18.993 1.00 92.56 284 GLN A O 1
ATOM 2416 N N . ARG A 1 285 ? 6.514 -4.851 -20.107 1.00 88.94 285 ARG A N 1
ATOM 2417 C CA . ARG A 1 285 ? 6.244 -3.904 -19.010 1.00 88.94 285 ARG A CA 1
ATOM 2418 C C . ARG A 1 285 ? 4.774 -3.917 -18.597 1.00 88.94 285 ARG A C 1
ATOM 2420 O O . ARG A 1 285 ? 4.471 -3.890 -17.409 1.00 88.94 285 ARG A O 1
ATOM 2427 N N . ARG A 1 286 ? 3.853 -3.980 -19.564 1.00 85.06 286 ARG A N 1
ATOM 2428 C CA . ARG A 1 286 ? 2.413 -4.057 -19.289 1.00 85.06 286 ARG A CA 1
ATOM 2429 C C . ARG A 1 286 ? 2.047 -5.366 -18.590 1.00 85.06 286 ARG A C 1
ATOM 2431 O O . ARG A 1 286 ? 1.292 -5.331 -17.627 1.00 85.06 286 ARG A O 1
ATOM 2438 N N . LEU A 1 287 ? 2.593 -6.498 -19.034 1.00 91.19 287 LEU A N 1
ATOM 2439 C CA . LEU A 1 287 ? 2.351 -7.806 -18.420 1.00 91.19 287 LEU A CA 1
ATOM 2440 C C . LEU A 1 287 ? 2.918 -7.893 -17.000 1.00 91.19 287 LEU A C 1
ATOM 2442 O O . LEU A 1 287 ? 2.216 -8.356 -16.107 1.00 91.19 287 LEU A O 1
ATOM 2446 N N . THR A 1 288 ? 4.142 -7.413 -16.761 1.00 90.88 288 THR A N 1
ATOM 2447 C CA . THR A 1 288 ? 4.721 -7.391 -15.408 1.00 90.88 288 THR A CA 1
ATOM 2448 C C . THR A 1 288 ? 3.947 -6.458 -14.482 1.00 90.88 288 THR A C 1
ATOM 2450 O O . THR A 1 288 ? 3.727 -6.799 -13.322 1.00 90.88 288 THR A O 1
ATOM 2453 N N . TRP A 1 289 ? 3.475 -5.315 -14.989 1.00 83.56 289 TRP A N 1
ATOM 2454 C CA . TRP A 1 289 ? 2.585 -4.423 -14.247 1.00 83.56 289 TRP A CA 1
ATOM 2455 C C . TRP A 1 289 ? 1.259 -5.110 -13.890 1.00 83.56 289 TRP A C 1
ATOM 2457 O O . TRP A 1 289 ? 0.867 -5.075 -12.727 1.00 83.56 289 TRP A O 1
ATOM 2467 N N . LEU A 1 290 ? 0.610 -5.798 -14.841 1.00 82.38 290 LEU A N 1
ATOM 2468 C CA . LEU A 1 290 ? -0.625 -6.556 -14.592 1.00 82.38 290 LEU A CA 1
ATOM 2469 C C . LEU A 1 290 ? -0.416 -7.655 -13.539 1.00 82.38 290 LEU A C 1
ATOM 2471 O O . LEU A 1 290 ? -1.195 -7.751 -12.596 1.00 82.38 290 LEU A O 1
ATOM 2475 N N . GLN A 1 291 ? 0.671 -8.426 -13.642 1.00 87.00 291 GLN A N 1
ATOM 2476 C CA . GLN A 1 291 ? 1.023 -9.454 -12.656 1.00 87.00 291 GLN A CA 1
ATOM 2477 C C . GLN A 1 291 ? 1.274 -8.862 -11.264 1.00 87.00 291 GLN A C 1
ATOM 2479 O O . GLN A 1 291 ? 0.831 -9.422 -10.263 1.00 87.00 291 GLN A O 1
ATOM 2484 N N . MET A 1 292 ? 1.962 -7.719 -11.180 1.00 83.31 292 MET A N 1
ATOM 2485 C CA . MET A 1 292 ? 2.211 -7.032 -9.912 1.00 83.31 292 MET A CA 1
ATOM 2486 C C . MET A 1 292 ? 0.912 -6.510 -9.282 1.00 83.31 292 MET A C 1
ATOM 2488 O O . MET A 1 292 ? 0.748 -6.621 -8.068 1.00 83.31 292 MET A O 1
ATOM 2492 N N . GLN A 1 293 ? -0.009 -5.967 -10.086 1.00 74.00 293 GLN A N 1
ATOM 2493 C CA . GLN A 1 293 ? -1.335 -5.537 -9.624 1.00 74.00 293 GLN A CA 1
ATOM 2494 C C . GLN A 1 293 ? -2.156 -6.720 -9.113 1.00 74.00 293 GLN A C 1
ATOM 2496 O O . GLN A 1 293 ? -2.709 -6.666 -8.015 1.00 74.00 293 GLN A O 1
ATOM 2501 N N . GLU A 1 294 ? -2.175 -7.826 -9.858 1.00 78.38 294 GLU A N 1
ATOM 2502 C CA . GLU A 1 294 ? -2.902 -9.023 -9.451 1.00 78.38 294 GLU A CA 1
ATOM 2503 C C . GLU A 1 294 ? -2.321 -9.633 -8.168 1.00 78.38 294 GLU A C 1
ATOM 2505 O O . GLU A 1 294 ? -3.073 -10.032 -7.277 1.00 78.38 294 GLU A O 1
ATOM 2510 N N . ARG A 1 295 ? -0.989 -9.630 -8.020 1.00 82.81 295 ARG A N 1
ATOM 2511 C CA . ARG A 1 295 ? -0.320 -10.056 -6.786 1.00 82.81 295 ARG A CA 1
ATOM 2512 C C . ARG A 1 295 ? -0.706 -9.172 -5.602 1.00 82.81 295 ARG A C 1
ATOM 2514 O O . ARG A 1 295 ? -1.137 -9.712 -4.590 1.00 82.81 295 ARG A O 1
ATOM 2521 N N . LYS A 1 296 ? -0.640 -7.841 -5.744 1.00 77.38 296 LYS A N 1
ATOM 2522 C CA . LYS A 1 296 ? -1.084 -6.902 -4.695 1.00 77.38 296 LYS A CA 1
ATOM 2523 C C . LYS A 1 296 ? -2.535 -7.155 -4.296 1.00 77.38 296 LYS A C 1
ATOM 2525 O O . LYS A 1 296 ? -2.848 -7.211 -3.114 1.00 77.38 296 LYS A O 1
ATOM 2530 N N . ARG A 1 297 ? -3.419 -7.380 -5.270 1.00 74.75 297 ARG A N 1
ATOM 2531 C CA . ARG A 1 297 ? -4.830 -7.687 -5.011 1.00 74.75 297 ARG A CA 1
ATOM 2532 C C . ARG A 1 297 ? -5.012 -8.997 -4.242 1.00 74.75 297 ARG A C 1
ATOM 2534 O O . ARG A 1 297 ? -5.887 -9.067 -3.381 1.00 74.75 297 ARG A O 1
ATOM 2541 N N . ARG A 1 298 ? -4.218 -10.032 -4.541 1.00 79.62 298 ARG A N 1
ATOM 2542 C CA . ARG A 1 298 ? -4.228 -11.297 -3.784 1.00 79.62 298 ARG A CA 1
ATOM 2543 C C . ARG A 1 298 ? -3.697 -11.099 -2.366 1.00 79.62 298 ARG A C 1
ATOM 2545 O O . ARG A 1 298 ? -4.377 -11.498 -1.429 1.00 79.62 298 ARG A O 1
ATOM 2552 N N . GLU A 1 299 ? -2.560 -10.426 -2.210 1.00 82.81 299 GLU A N 1
ATOM 2553 C CA . GLU A 1 299 ? -1.946 -10.121 -0.909 1.00 82.81 299 GLU A CA 1
ATOM 2554 C C . GLU A 1 299 ? -2.902 -9.321 -0.006 1.00 82.81 299 GLU A C 1
ATOM 2556 O O . GLU A 1 299 ? -3.129 -9.712 1.139 1.00 82.81 299 GLU A O 1
ATOM 2561 N N . GLU A 1 300 ? -3.545 -8.271 -0.532 1.00 75.81 300 GLU A N 1
ATOM 2562 C CA . GLU A 1 300 ? -4.549 -7.485 0.201 1.00 75.81 300 GLU A CA 1
ATOM 2563 C C . GLU A 1 300 ? -5.758 -8.335 0.618 1.00 75.81 300 GLU A C 1
ATOM 2565 O O . GLU A 1 300 ? -6.251 -8.211 1.740 1.00 75.81 300 GLU A O 1
ATOM 2570 N N . LYS A 1 301 ? -6.258 -9.208 -0.267 1.00 74.88 301 LYS A N 1
ATOM 2571 C CA . LYS A 1 301 ? -7.371 -10.117 0.053 1.00 74.88 301 LYS A CA 1
ATOM 2572 C C . LYS A 1 301 ? -6.983 -11.137 1.120 1.00 74.88 301 LYS A C 1
ATOM 2574 O O . LYS A 1 301 ? -7.776 -11.418 2.017 1.00 74.88 301 LYS A O 1
ATOM 2579 N N . GLU A 1 302 ? -5.777 -11.690 1.049 1.00 81.06 302 GLU A N 1
ATOM 2580 C CA . GLU A 1 302 ? -5.263 -12.616 2.056 1.00 81.06 302 GLU A CA 1
ATOM 2581 C C . GLU A 1 302 ? -5.088 -11.941 3.413 1.00 81.06 302 GLU A C 1
ATOM 2583 O O . GLU A 1 302 ? -5.467 -12.516 4.432 1.00 81.06 302 GLU A O 1
ATOM 2588 N N . GLU A 1 303 ? -4.558 -10.719 3.437 1.00 80.69 303 GLU A N 1
ATOM 2589 C CA . GLU A 1 303 ? -4.436 -9.922 4.654 1.00 80.69 303 GLU A CA 1
ATOM 2590 C C . GLU A 1 303 ? -5.807 -9.625 5.268 1.00 80.69 303 GLU A C 1
ATOM 2592 O O . GLU A 1 303 ? -5.995 -9.824 6.465 1.00 80.69 303 GLU A O 1
ATOM 2597 N N . GLN A 1 304 ? -6.805 -9.282 4.450 1.00 75.88 304 GLN A N 1
ATOM 2598 C CA . GLN A 1 304 ? -8.187 -9.103 4.906 1.00 75.88 304 GLN A CA 1
ATOM 2599 C C . GLN A 1 304 ? -8.787 -10.391 5.483 1.00 75.88 304 GLN A C 1
ATOM 2601 O O . GLN A 1 304 ? -9.479 -10.357 6.501 1.00 75.88 304 GLN A O 1
ATOM 2606 N N . LEU A 1 305 ? -8.526 -11.545 4.863 1.00 79.38 305 LEU A N 1
ATOM 2607 C CA . LEU A 1 305 ? -8.958 -12.843 5.390 1.00 79.38 305 LEU A CA 1
ATOM 2608 C C . LEU A 1 305 ? -8.225 -13.205 6.687 1.00 79.38 305 LEU A C 1
ATOM 2610 O O . LEU A 1 305 ? -8.805 -13.863 7.552 1.00 79.38 305 LEU A O 1
ATOM 2614 N N . ARG A 1 306 ? -6.954 -12.811 6.836 1.00 84.25 306 ARG A N 1
ATOM 2615 C CA . ARG A 1 306 ? -6.194 -12.966 8.085 1.00 84.25 306 ARG A CA 1
ATOM 2616 C C . ARG A 1 306 ? -6.778 -12.093 9.195 1.00 84.25 306 ARG A C 1
ATOM 2618 O O . ARG A 1 306 ? -7.108 -12.640 10.240 1.00 84.25 306 ARG A O 1
ATOM 2625 N N . ASP A 1 307 ? -6.999 -10.804 8.942 1.00 81.88 307 ASP A N 1
ATOM 2626 C CA . ASP A 1 307 ? -7.627 -9.878 9.897 1.00 81.88 307 ASP A CA 1
ATOM 2627 C C . ASP A 1 307 ? -9.020 -10.370 10.313 1.00 81.88 307 ASP A C 1
ATOM 2629 O O . ASP A 1 307 ? -9.327 -10.475 11.498 1.00 81.88 307 ASP A O 1
ATOM 2633 N N . ARG A 1 308 ? -9.848 -10.798 9.351 1.00 80.50 308 ARG A N 1
ATOM 2634 C CA . ARG A 1 308 ? -11.170 -11.359 9.654 1.00 80.50 308 ARG A CA 1
ATOM 2635 C C . ARG A 1 308 ? -11.079 -12.597 10.547 1.00 80.50 308 ARG A C 1
ATOM 2637 O O . ARG A 1 308 ? -11.831 -12.697 11.512 1.00 80.50 308 ARG A O 1
ATOM 2644 N N . ARG A 1 309 ? -10.165 -13.526 10.243 1.00 81.50 309 ARG A N 1
ATOM 2645 C CA . ARG A 1 309 ? -9.934 -14.717 11.076 1.00 81.50 309 ARG A CA 1
ATOM 2646 C C . ARG A 1 309 ? -9.488 -14.333 12.480 1.00 81.50 309 ARG A C 1
ATOM 2648 O O . ARG A 1 309 ? -10.024 -14.876 13.438 1.00 81.50 309 ARG A O 1
ATOM 2655 N N . GLN A 1 310 ? -8.589 -13.361 12.604 1.00 83.81 310 GLN A N 1
ATOM 2656 C CA . GLN A 1 310 ? -8.143 -12.853 13.897 1.00 83.81 310 GLN A CA 1
ATOM 2657 C C . GLN A 1 310 ? -9.315 -12.284 14.712 1.00 83.81 310 GLN A C 1
ATOM 2659 O O . GLN A 1 310 ? -9.494 -12.653 15.874 1.00 83.81 310 GLN A O 1
ATOM 2664 N N . ARG A 1 311 ? -10.167 -11.467 14.080 1.00 84.56 311 ARG A N 1
ATOM 2665 C CA . ARG A 1 311 ? -11.377 -10.890 14.691 1.00 84.56 311 ARG A CA 1
ATOM 2666 C C . ARG A 1 311 ? -12.411 -11.946 15.091 1.00 84.56 311 ARG A C 1
ATOM 2668 O O . ARG A 1 311 ? -13.151 -11.728 16.044 1.00 84.56 311 ARG A O 1
ATOM 2675 N N . TRP A 1 312 ? -12.459 -13.085 14.397 1.00 80.19 312 TRP A N 1
ATOM 2676 C CA . TRP A 1 312 ? -13.279 -14.232 14.800 1.00 80.19 312 TRP A CA 1
ATOM 2677 C C . TRP A 1 312 ? -12.701 -14.969 16.004 1.00 80.19 312 TRP A C 1
ATOM 2679 O O . TRP A 1 312 ? -13.442 -15.296 16.925 1.00 80.19 312 TRP A O 1
ATOM 2689 N N . THR A 1 313 ? -11.389 -15.213 16.013 1.00 81.31 313 THR A N 1
ATOM 2690 C CA . THR A 1 313 ? -10.726 -15.940 17.106 1.00 81.31 313 THR A CA 1
ATOM 2691 C C . THR A 1 313 ? -10.688 -15.151 18.413 1.00 81.31 313 THR A C 1
ATOM 2693 O O . THR A 1 313 ? -10.784 -15.745 19.483 1.00 81.31 313 THR A O 1
ATOM 2696 N N . ASN A 1 314 ? -10.562 -13.823 18.343 1.00 82.00 314 ASN A N 1
ATOM 2697 C CA . ASN A 1 314 ? -10.507 -12.953 19.514 1.00 82.00 314 ASN A CA 1
ATOM 2698 C C . ASN A 1 314 ? -11.292 -11.652 19.256 1.00 82.00 314 ASN A C 1
ATOM 2700 O O . ASN A 1 314 ? -10.705 -10.656 18.828 1.00 82.00 314 ASN A O 1
ATOM 2704 N N . PRO A 1 315 ? -12.621 -11.644 19.474 1.00 82.81 315 PRO A N 1
ATOM 2705 C CA . PRO A 1 315 ? -13.441 -10.455 19.269 1.00 82.81 315 PRO A CA 1
ATOM 2706 C C . PRO A 1 315 ? -13.158 -9.402 20.353 1.00 82.81 315 PRO A C 1
ATOM 2708 O O . PRO A 1 315 ? -13.592 -9.525 21.500 1.00 82.81 315 PRO A O 1
ATOM 2711 N N . GLU A 1 316 ? -12.450 -8.332 19.987 1.00 77.62 316 GLU A N 1
ATOM 2712 C CA . GLU A 1 316 ? -12.056 -7.257 20.910 1.00 77.62 316 GLU A CA 1
ATOM 2713 C C . GLU A 1 316 ? -12.946 -6.023 20.827 1.00 77.62 316 GLU A C 1
ATOM 2715 O O . GLU A 1 316 ? -12.910 -5.174 21.723 1.00 77.62 316 GLU A O 1
ATOM 2720 N N . ARG A 1 317 ? -13.726 -5.891 19.751 1.00 77.88 317 ARG A N 1
ATOM 2721 C CA . ARG A 1 317 ? -14.632 -4.768 19.502 1.00 77.88 317 ARG A CA 1
ATOM 2722 C C . ARG A 1 317 ? -16.072 -5.239 19.415 1.00 77.88 317 ARG A C 1
ATOM 2724 O O . ARG A 1 317 ? -16.382 -6.374 19.066 1.00 77.88 317 ARG A O 1
ATOM 2731 N N . ARG A 1 318 ? -16.996 -4.307 19.654 1.00 75.94 318 ARG A N 1
ATOM 2732 C CA . ARG A 1 318 ? -18.432 -4.570 19.462 1.00 75.94 318 ARG A CA 1
ATOM 2733 C C . ARG A 1 318 ? -18.764 -4.902 18.004 1.00 75.94 318 ARG A C 1
ATOM 2735 O O . ARG A 1 318 ? -19.698 -5.658 17.769 1.00 75.94 318 ARG A O 1
ATOM 2742 N N . GLU A 1 319 ? -18.012 -4.357 17.045 1.00 77.75 319 GLU A N 1
ATOM 2743 C CA . GLU A 1 319 ? -18.183 -4.679 15.624 1.00 77.75 319 GLU A CA 1
ATOM 2744 C C . GLU A 1 319 ? -17.799 -6.132 15.299 1.00 77.75 319 GLU A C 1
ATOM 2746 O O . GLU A 1 319 ? -18.393 -6.730 14.408 1.00 77.75 319 GLU A O 1
ATOM 2751 N N . ASP A 1 320 ? -16.860 -6.722 16.041 1.00 82.06 320 ASP A N 1
ATOM 2752 C CA . ASP A 1 320 ? -16.411 -8.108 15.836 1.00 82.06 320 ASP A CA 1
ATOM 2753 C C . ASP A 1 320 ? -17.502 -9.106 16.237 1.00 82.06 320 ASP A C 1
ATOM 2755 O O . ASP A 1 320 ? -17.703 -10.123 15.580 1.00 82.06 320 ASP A O 1
ATOM 2759 N N . LEU A 1 321 ? -18.287 -8.768 17.263 1.00 81.06 321 LEU A N 1
ATOM 2760 C CA . LEU A 1 321 ? -19.447 -9.563 17.668 1.00 81.06 321 LEU A CA 1
ATOM 2761 C C . LEU A 1 321 ? -20.557 -9.525 16.615 1.00 81.06 321 LEU A C 1
ATOM 2763 O O . LEU A 1 321 ? -21.160 -10.554 16.329 1.00 81.06 321 LEU A O 1
ATOM 2767 N N . ASN A 1 322 ? -20.812 -8.363 16.003 1.00 82.19 322 ASN A N 1
ATOM 2768 C CA . ASN A 1 322 ? -21.781 -8.268 14.906 1.00 82.19 322 ASN A CA 1
ATOM 2769 C C . ASN A 1 322 ? -21.355 -9.137 13.714 1.00 82.19 322 ASN A C 1
ATOM 2771 O O . ASN A 1 322 ? -22.200 -9.783 13.102 1.00 82.19 322 ASN A O 1
ATOM 2775 N N . LEU A 1 323 ? -20.052 -9.189 13.423 1.00 83.56 323 LEU A N 1
ATOM 2776 C CA . LEU A 1 323 ? -19.490 -10.050 12.386 1.00 83.56 323 LEU A CA 1
ATOM 2777 C C . LEU A 1 323 ? -19.705 -11.543 12.701 1.00 83.56 323 LEU A C 1
ATOM 2779 O O . LEU A 1 323 ? -20.047 -12.301 11.796 1.00 83.56 323 LEU A O 1
ATOM 2783 N N . LEU A 1 324 ? -19.551 -11.962 13.963 1.00 87.06 324 LEU A N 1
ATOM 2784 C CA . LEU A 1 324 ? -19.831 -13.338 14.398 1.00 87.06 324 LEU A CA 1
ATOM 2785 C C . LEU A 1 324 ? -21.321 -13.688 14.278 1.00 87.06 324 LEU A C 1
ATOM 2787 O O . LEU A 1 324 ? -21.654 -14.720 13.703 1.00 87.06 324 LEU A O 1
ATOM 2791 N N . TYR A 1 325 ? -22.222 -12.814 14.740 1.00 88.00 325 TYR A N 1
ATOM 2792 C CA . TYR A 1 325 ? -23.668 -13.024 14.586 1.00 88.00 325 TYR A CA 1
ATOM 2793 C C . TYR A 1 325 ? -24.105 -13.051 13.117 1.00 88.00 325 TYR A C 1
ATOM 2795 O O . TYR A 1 325 ? -24.985 -13.826 12.752 1.00 88.00 325 TYR A O 1
ATOM 2803 N N . HIS A 1 326 ? -23.488 -12.233 12.264 1.00 87.00 326 HIS A N 1
ATOM 2804 C CA . HIS A 1 326 ? -23.749 -12.252 10.829 1.00 87.00 326 HIS A CA 1
ATOM 2805 C C . HIS A 1 326 ? -23.256 -13.547 10.168 1.00 87.00 326 HIS A C 1
ATOM 2807 O O . HIS A 1 326 ? -23.957 -14.122 9.337 1.00 87.00 326 HIS A O 1
ATOM 2813 N N . ALA A 1 327 ? -22.071 -14.034 10.551 1.00 87.81 327 ALA A N 1
ATOM 2814 C CA . ALA A 1 327 ? -21.543 -15.307 10.067 1.00 87.81 327 ALA A CA 1
ATOM 2815 C C . ALA A 1 327 ? -22.418 -16.491 10.509 1.00 87.81 327 ALA A C 1
ATOM 2817 O O . ALA A 1 327 ? -22.729 -17.347 9.685 1.00 87.81 327 ALA A O 1
ATOM 2818 N N . LEU A 1 328 ? -22.876 -16.488 11.767 1.00 90.50 328 LEU A N 1
ATOM 2819 C CA . LEU A 1 328 ? -23.842 -17.455 12.293 1.00 90.50 328 LEU A CA 1
ATOM 2820 C C . LEU A 1 328 ? -25.138 -17.449 11.473 1.00 90.50 328 LEU A C 1
ATOM 2822 O O . LEU A 1 328 ? -25.629 -18.502 11.091 1.00 90.50 328 LEU A O 1
ATOM 2826 N N . GLU A 1 329 ? -25.679 -16.267 11.171 1.00 90.12 329 GLU A N 1
ATOM 2827 C CA . GLU A 1 329 ? -26.902 -16.132 10.376 1.00 90.12 329 GLU A CA 1
ATOM 2828 C C . GLU A 1 329 ? -26.733 -16.661 8.953 1.00 90.12 329 GLU A C 1
ATOM 2830 O O . GLU A 1 329 ? -27.635 -17.304 8.416 1.00 90.12 329 GLU A O 1
ATOM 2835 N N . LYS A 1 330 ? -25.577 -16.396 8.340 1.00 89.31 330 LYS A N 1
ATOM 2836 C CA . LYS A 1 330 ? -25.253 -16.913 7.014 1.00 89.31 330 LYS A CA 1
ATOM 2837 C C . LYS A 1 330 ? -25.165 -18.441 7.026 1.00 89.31 330 LYS A C 1
ATOM 2839 O O . LYS A 1 330 ? -25.825 -19.071 6.207 1.00 89.31 330 LYS A O 1
ATOM 2844 N N . TRP A 1 331 ? -24.422 -19.009 7.975 1.00 93.12 331 TRP A N 1
ATOM 2845 C CA . TRP A 1 331 ? -24.312 -20.457 8.165 1.00 93.12 331 TRP A CA 1
ATOM 2846 C C . TRP A 1 331 ? -25.686 -21.098 8.393 1.00 93.12 331 TRP A C 1
ATOM 2848 O O . TRP A 1 331 ? -26.065 -22.005 7.662 1.00 93.12 331 TRP A O 1
ATOM 2858 N N . ARG A 1 332 ? -26.492 -20.546 9.309 1.00 93.38 332 ARG A N 1
ATOM 2859 C CA . ARG A 1 332 ? -27.856 -21.014 9.598 1.00 93.38 332 ARG A CA 1
ATOM 2860 C C . ARG A 1 332 ? -28.723 -21.071 8.340 1.00 93.38 332 ARG A C 1
ATOM 2862 O O . ARG A 1 332 ? -29.420 -22.055 8.133 1.00 93.38 332 ARG A O 1
ATOM 2869 N N . ARG A 1 333 ? -28.679 -20.034 7.492 1.00 91.38 333 ARG A N 1
ATOM 2870 C CA . ARG A 1 333 ? -29.438 -20.001 6.228 1.00 91.38 333 ARG A CA 1
ATOM 2871 C C . ARG A 1 333 ? -28.950 -21.036 5.222 1.00 91.38 333 ARG A C 1
ATOM 2873 O O . ARG A 1 333 ? -29.778 -21.610 4.524 1.00 91.38 333 ARG A O 1
ATOM 2880 N N . GLU A 1 334 ? -27.640 -21.234 5.116 1.00 93.31 334 GLU A N 1
ATOM 2881 C CA . GLU A 1 334 ? -27.044 -22.226 4.215 1.00 93.31 334 GLU A CA 1
ATOM 2882 C C . GLU A 1 334 ? -27.427 -23.651 4.646 1.00 93.31 334 GLU A C 1
ATOM 2884 O O . GLU A 1 334 ? -27.920 -24.419 3.821 1.00 93.31 334 GLU A O 1
ATOM 2889 N N . GLU A 1 335 ? -27.314 -23.971 5.936 1.00 93.44 335 GLU A N 1
ATOM 2890 C CA . GLU A 1 335 ? -27.736 -25.259 6.505 1.00 93.44 335 GLU A CA 1
ATOM 2891 C C . GLU A 1 335 ? -29.247 -25.474 6.391 1.00 93.44 335 GLU A C 1
ATOM 2893 O O . GLU A 1 335 ? -29.701 -26.530 5.958 1.00 93.44 335 GLU A O 1
ATOM 2898 N N . GLU A 1 336 ? -30.057 -24.459 6.705 1.00 93.12 336 GLU A N 1
ATOM 2899 C CA . GLU A 1 336 ? -31.512 -24.536 6.561 1.00 93.12 336 GLU A CA 1
ATOM 2900 C C . GLU A 1 336 ? -31.907 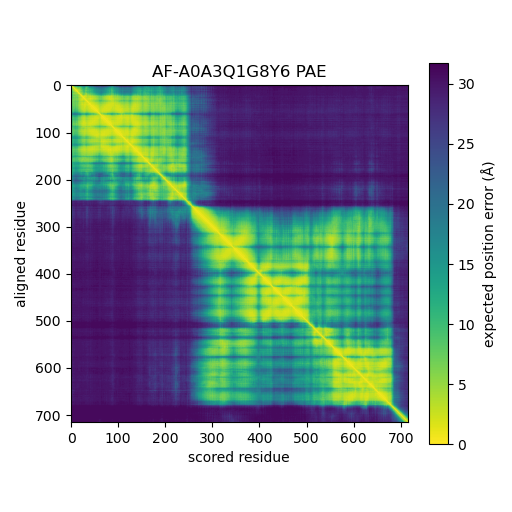-24.800 5.099 1.00 93.12 336 GLU A C 1
ATOM 2902 O O . GLU A 1 336 ? -32.800 -25.605 4.830 1.00 93.12 336 GLU A O 1
ATOM 2907 N N . GLN A 1 337 ? -31.230 -24.164 4.136 1.00 93.88 337 GLN A N 1
ATOM 2908 C CA . GLN A 1 337 ? -31.443 -24.423 2.711 1.00 93.88 337 GLN A CA 1
ATOM 2909 C C . GLN A 1 337 ? -31.065 -25.853 2.319 1.00 93.88 337 GLN A C 1
ATOM 2911 O O . GLN A 1 337 ? -31.826 -26.479 1.581 1.00 93.88 337 GLN A O 1
ATOM 2916 N N . GLN A 1 338 ? -29.945 -26.378 2.822 1.00 93.69 338 GLN A N 1
ATOM 2917 C CA . GLN A 1 338 ? -29.538 -27.766 2.584 1.00 93.69 338 GLN A CA 1
ATOM 2918 C C . GLN A 1 338 ? -30.538 -28.758 3.197 1.00 93.69 338 GLN A C 1
ATOM 2920 O O . GLN A 1 338 ? -31.022 -29.659 2.518 1.00 93.69 338 GLN A O 1
ATOM 2925 N N . ILE A 1 339 ? -30.945 -28.566 4.451 1.00 93.06 339 ILE A N 1
ATOM 2926 C CA . ILE A 1 339 ? -31.945 -29.420 5.107 1.00 93.06 339 ILE A CA 1
ATOM 2927 C C . ILE A 1 339 ? -33.268 -29.397 4.334 1.00 93.06 339 ILE A C 1
ATOM 2929 O O . ILE A 1 339 ? -33.880 -30.440 4.106 1.00 93.06 339 ILE A O 1
ATOM 2933 N N . ASN A 1 340 ? -33.705 -28.214 3.895 1.00 92.50 340 ASN A N 1
ATOM 2934 C CA . ASN A 1 340 ? -34.943 -28.057 3.137 1.00 92.50 340 ASN A CA 1
ATOM 2935 C C . ASN A 1 340 ? -34.873 -28.668 1.726 1.00 92.50 340 ASN A C 1
ATOM 2937 O O . ASN A 1 340 ? -35.924 -29.023 1.187 1.00 92.50 340 ASN A O 1
ATOM 2941 N N . SER A 1 341 ? -33.687 -28.777 1.116 1.00 93.38 341 SER A N 1
ATOM 2942 C CA . SER A 1 341 ? -33.522 -29.401 -0.201 1.00 93.38 341 SER A CA 1
ATOM 2943 C C . SER A 1 341 ? -33.432 -30.928 -0.124 1.00 93.38 341 SER A C 1
ATOM 2945 O O . SER A 1 341 ? -34.000 -31.599 -0.988 1.00 93.38 341 SER A O 1
ATOM 2947 N N . PHE A 1 342 ? -32.774 -31.478 0.903 1.00 91.38 342 PHE A N 1
ATOM 2948 C CA . PHE A 1 342 ? -32.501 -32.915 1.019 1.00 91.38 342 PHE A CA 1
ATOM 2949 C C . PHE A 1 342 ? -33.532 -33.703 1.842 1.00 91.38 342 PHE A C 1
ATOM 2951 O O . PHE A 1 342 ? -33.760 -34.874 1.543 1.00 91.38 342 PHE A O 1
ATOM 2958 N N . LEU A 1 343 ? -34.173 -33.101 2.851 1.00 93.12 343 LEU A N 1
ATOM 2959 C CA . LEU A 1 343 ? -35.030 -33.815 3.810 1.00 93.12 343 LEU A CA 1
ATOM 2960 C C . LEU A 1 343 ? -36.497 -33.369 3.735 1.00 93.12 343 LEU A C 1
ATOM 2962 O O . LEU A 1 343 ? -36.818 -32.214 3.444 1.00 93.12 343 LEU A O 1
ATOM 2966 N N . ARG A 1 344 ? -37.428 -34.278 4.055 1.00 92.00 344 ARG A N 1
ATOM 2967 C CA . ARG A 1 344 ? -38.877 -33.996 4.108 1.00 92.00 344 ARG A CA 1
ATOM 2968 C C . ARG A 1 344 ? -39.530 -34.590 5.360 1.00 92.00 344 ARG A C 1
ATOM 2970 O O . ARG A 1 344 ? -38.962 -35.435 6.040 1.00 92.00 344 ARG A O 1
ATOM 2977 N N . GLY A 1 345 ? -40.737 -34.121 5.684 1.00 93.12 345 GLY A N 1
ATOM 2978 C CA . GLY A 1 345 ? -41.554 -34.690 6.762 1.00 93.12 345 GLY A CA 1
ATOM 2979 C C . GLY A 1 345 ? -40.918 -34.594 8.156 1.00 93.12 345 GLY A C 1
ATOM 2980 O O . GLY A 1 345 ? -40.507 -33.513 8.581 1.00 93.12 345 GLY A O 1
ATOM 2981 N N . ALA A 1 346 ? -40.896 -35.715 8.883 1.00 91.31 346 ALA A N 1
ATOM 2982 C CA . ALA A 1 346 ? -40.397 -35.795 10.258 1.00 91.31 346 ALA A CA 1
ATOM 2983 C C . ALA A 1 346 ? -38.868 -35.650 10.353 1.00 91.31 346 ALA A C 1
ATOM 2985 O O . ALA A 1 346 ? -38.387 -34.942 11.234 1.00 91.31 346 ALA A O 1
ATOM 2986 N N . GLU A 1 347 ? -38.115 -36.229 9.414 1.00 89.62 347 GLU A N 1
ATOM 2987 C CA . GLU A 1 347 ? -36.645 -36.149 9.374 1.00 89.62 347 GLU A CA 1
ATOM 2988 C C . GLU A 1 347 ? -36.163 -34.707 9.208 1.00 89.62 347 GLU A C 1
ATOM 2990 O O . GLU A 1 347 ? -35.272 -34.253 9.921 1.00 89.62 347 GLU A O 1
ATOM 2995 N N . ARG A 1 348 ? -36.830 -33.940 8.336 1.00 93.88 348 ARG A N 1
ATOM 2996 C CA . ARG A 1 348 ? -36.583 -32.500 8.186 1.00 93.88 348 ARG A CA 1
ATOM 2997 C C . ARG A 1 348 ? -36.797 -31.752 9.500 1.00 93.88 348 ARG A C 1
ATOM 2999 O O . ARG A 1 348 ? -35.988 -30.905 9.857 1.00 93.88 348 ARG A O 1
ATOM 3006 N N . LYS A 1 349 ? -37.893 -32.037 10.214 1.00 91.88 349 LYS A N 1
ATOM 3007 C CA . LYS A 1 349 ? -38.190 -31.379 11.496 1.00 91.88 349 LYS A CA 1
ATOM 3008 C C . LYS A 1 349 ? -37.130 -31.711 12.547 1.00 91.88 349 LYS A C 1
ATOM 3010 O O . LYS A 1 349 ? -36.670 -30.797 13.217 1.00 91.88 349 LYS A O 1
ATOM 3015 N N . ALA A 1 350 ? -36.707 -32.972 12.638 1.00 93.38 350 ALA A N 1
ATOM 3016 C CA . ALA A 1 350 ? -35.635 -33.389 13.538 1.00 93.38 350 ALA A CA 1
ATOM 3017 C C . ALA A 1 350 ? -34.304 -32.688 13.206 1.00 93.38 350 ALA A C 1
ATOM 3019 O O . ALA A 1 350 ? -33.662 -32.144 14.100 1.00 93.38 350 ALA A O 1
ATOM 3020 N N . ALA A 1 351 ? -33.932 -32.613 11.923 1.00 91.88 351 ALA A N 1
ATOM 3021 C CA . ALA A 1 351 ? -32.730 -31.906 11.480 1.00 91.88 351 ALA A CA 1
ATOM 3022 C C . ALA A 1 351 ? -32.783 -30.396 11.778 1.00 91.88 351 ALA A C 1
ATOM 3024 O O . ALA A 1 351 ? -31.793 -29.825 12.224 1.00 91.88 351 ALA A O 1
ATOM 3025 N N . LEU A 1 352 ? -33.941 -29.747 11.597 1.00 93.50 352 LEU A N 1
ATOM 3026 C CA . LEU A 1 352 ? -34.123 -28.336 11.961 1.00 93.50 352 LEU A CA 1
ATOM 3027 C C . LEU A 1 352 ? -34.055 -28.106 13.480 1.00 93.50 352 LEU A C 1
ATOM 3029 O O . LEU A 1 352 ? -33.541 -27.076 13.908 1.00 93.50 352 LEU A O 1
ATOM 3033 N N . CYS A 1 353 ? -34.538 -29.047 14.298 1.00 93.75 353 CYS A N 1
ATOM 3034 C CA . CYS A 1 353 ? -34.373 -28.989 15.753 1.00 93.75 353 CYS A CA 1
ATOM 3035 C C . CYS A 1 353 ? -32.896 -29.090 16.157 1.00 93.75 353 CYS A C 1
ATOM 3037 O O . CYS A 1 353 ? -32.437 -28.269 16.944 1.00 93.75 353 CYS A O 1
ATOM 3039 N N . LEU A 1 354 ? -32.139 -30.018 15.563 1.00 94.88 354 LEU A N 1
ATOM 3040 C CA . LEU A 1 354 ? -30.693 -30.132 15.794 1.00 94.88 354 LEU A CA 1
ATOM 3041 C C . LEU A 1 354 ? -29.941 -28.868 15.353 1.00 94.88 354 LEU A C 1
ATOM 3043 O O . LEU A 1 354 ? -29.064 -28.389 16.069 1.00 94.88 354 LEU A O 1
ATOM 3047 N N . LEU A 1 355 ? -30.309 -28.289 14.204 1.00 94.56 355 LEU A N 1
ATOM 3048 C CA . LEU A 1 355 ? -29.739 -27.021 13.743 1.00 94.56 355 LEU A CA 1
ATOM 3049 C C . LEU A 1 355 ? -30.010 -25.888 14.746 1.00 94.56 355 LEU A C 1
ATOM 3051 O O . LEU A 1 355 ? -29.121 -25.086 15.026 1.00 94.56 355 LEU A O 1
ATOM 3055 N N . LEU A 1 356 ? -31.220 -25.833 15.313 1.00 93.88 356 LEU A N 1
ATOM 3056 C CA . LEU A 1 356 ? -31.575 -24.856 16.342 1.00 93.88 356 LEU A CA 1
ATOM 3057 C C . LEU A 1 356 ? -30.762 -25.065 17.628 1.00 93.88 356 LEU A C 1
ATOM 3059 O O . LEU A 1 356 ? -30.288 -24.092 18.208 1.00 93.88 356 LEU A O 1
ATOM 3063 N N . GLU A 1 357 ? -30.559 -26.308 18.066 1.00 94.44 357 GLU A N 1
ATOM 3064 C CA . GLU A 1 357 ? -29.712 -26.620 19.225 1.00 94.44 357 GLU A CA 1
ATOM 3065 C C . GLU A 1 357 ? -28.274 -26.126 19.007 1.00 94.44 357 GLU A C 1
ATOM 3067 O O . GLU A 1 357 ? -27.747 -25.377 19.835 1.00 94.44 357 GLU A O 1
ATOM 3072 N N . GLN A 1 358 ? -27.681 -26.429 17.849 1.00 95.12 358 GLN A N 1
ATOM 3073 C CA . GLN A 1 358 ? -26.355 -25.929 17.470 1.00 95.12 358 GLN A CA 1
ATOM 3074 C C . GLN A 1 358 ? -26.306 -24.395 17.425 1.00 95.12 358 GLN A C 1
ATOM 3076 O O . GLN A 1 358 ? -25.362 -23.783 17.930 1.00 95.12 358 GLN A O 1
ATOM 3081 N N . GLU A 1 359 ? -27.336 -23.747 16.871 1.00 94.06 359 GLU A N 1
ATOM 3082 C CA . GLU A 1 359 ? -27.442 -22.288 16.869 1.00 94.06 359 GLU A CA 1
ATOM 3083 C C . GLU A 1 359 ? -27.442 -21.731 18.300 1.00 94.06 359 GLU A C 1
ATOM 3085 O O . GLU A 1 359 ? -26.716 -20.777 18.592 1.00 94.06 359 GLU A O 1
ATOM 3090 N N . THR A 1 360 ? -28.222 -22.320 19.212 1.00 92.81 360 THR A N 1
ATOM 3091 C CA . THR A 1 360 ? -28.289 -21.854 20.605 1.00 92.81 360 THR A CA 1
ATOM 3092 C C . THR A 1 360 ? -26.960 -22.009 21.336 1.00 92.81 360 THR A C 1
ATOM 3094 O O . THR A 1 360 ? -26.567 -21.103 22.079 1.00 92.81 360 THR A O 1
ATOM 3097 N N . GLU A 1 361 ? -26.224 -23.093 21.085 1.00 94.50 361 GLU A N 1
ATOM 3098 C CA . GLU A 1 361 ? -24.895 -23.300 21.655 1.00 94.50 361 GLU A CA 1
ATOM 3099 C C . GLU A 1 361 ? -23.909 -22.235 21.157 1.00 94.50 361 GLU A C 1
ATOM 3101 O O . GLU A 1 361 ? -23.205 -21.614 21.960 1.00 94.50 361 GLU A O 1
ATOM 3106 N N . LEU A 1 362 ? -23.909 -21.947 19.853 1.00 91.69 362 LEU A N 1
ATOM 3107 C CA . LEU A 1 362 ? -23.068 -20.906 19.261 1.00 91.69 362 LEU A CA 1
ATOM 3108 C C . LEU A 1 362 ? -23.450 -19.497 19.745 1.00 91.69 362 LEU A C 1
ATOM 3110 O O . LEU A 1 362 ? -22.580 -18.665 20.000 1.00 91.69 362 LEU A O 1
ATOM 3114 N N . ILE A 1 363 ? -24.734 -19.202 19.950 1.00 91.06 363 ILE A N 1
ATOM 3115 C CA . ILE A 1 363 ? -25.150 -17.933 20.568 1.00 91.06 363 ILE A CA 1
ATOM 3116 C C . ILE A 1 363 ? -24.634 -17.850 22.009 1.00 91.06 363 ILE A C 1
ATOM 3118 O O . ILE A 1 363 ? -24.138 -16.800 22.428 1.00 91.06 363 ILE A O 1
ATOM 3122 N N . ALA A 1 364 ? -24.697 -18.947 22.768 1.00 91.38 364 ALA A N 1
ATOM 3123 C CA . ALA A 1 364 ? -24.176 -18.994 24.129 1.00 91.38 364 ALA A CA 1
ATOM 3124 C C . ALA A 1 364 ? -22.648 -18.809 24.168 1.00 91.38 364 ALA A C 1
ATOM 3126 O O . ALA A 1 364 ? -22.145 -18.104 25.047 1.00 91.38 364 ALA A O 1
ATOM 3127 N N . THR A 1 365 ? -21.899 -19.379 23.215 1.00 90.44 365 THR A N 1
ATOM 3128 C CA . THR A 1 365 ? -20.443 -19.176 23.110 1.00 90.44 365 THR A CA 1
ATOM 3129 C C . THR A 1 365 ? -20.115 -17.713 22.801 1.00 90.44 365 THR A C 1
ATOM 3131 O O . THR A 1 365 ? -19.309 -17.110 23.514 1.00 90.44 365 THR A O 1
ATOM 3134 N N . ILE A 1 366 ? -20.801 -17.095 21.830 1.00 89.19 366 ILE A N 1
ATOM 3135 C CA . ILE A 1 366 ? -20.654 -15.666 21.508 1.00 89.19 366 ILE A CA 1
ATOM 3136 C C . ILE A 1 366 ? -21.006 -14.804 22.731 1.00 89.19 366 ILE A C 1
ATOM 3138 O O . ILE A 1 366 ? -20.308 -13.833 23.033 1.00 89.19 366 ILE A O 1
ATOM 3142 N N . GLY A 1 367 ? -22.046 -15.174 23.482 1.00 87.19 367 GLY A N 1
ATOM 3143 C CA . GLY A 1 367 ? -22.425 -14.526 24.738 1.00 87.19 367 GLY A CA 1
ATOM 3144 C C . GLY A 1 367 ? -21.321 -14.577 25.799 1.00 87.19 367 GLY A C 1
ATOM 3145 O O . GLY A 1 367 ? -21.012 -13.552 26.409 1.00 87.19 367 GLY A O 1
ATOM 3146 N N . ARG A 1 368 ? -20.659 -15.729 25.978 1.00 87.56 368 ARG A N 1
ATOM 3147 C CA . ARG A 1 368 ? -19.499 -15.861 26.880 1.00 87.56 368 ARG A CA 1
ATOM 3148 C C . ARG A 1 368 ? -18.343 -14.964 26.443 1.00 87.56 368 ARG A C 1
ATOM 3150 O O . ARG A 1 368 ? -17.806 -14.230 27.270 1.00 87.56 368 ARG A O 1
ATOM 3157 N N . HIS A 1 369 ? -18.018 -14.948 25.148 1.00 84.81 369 HIS A N 1
ATOM 3158 C CA . HIS A 1 369 ? -17.016 -14.027 24.604 1.00 84.81 369 HIS A CA 1
ATOM 3159 C C . HIS A 1 369 ? -17.392 -12.565 24.852 1.00 84.81 369 HIS A C 1
ATOM 3161 O O . HIS A 1 369 ? -16.527 -11.773 25.219 1.00 84.81 369 HIS A O 1
ATOM 3167 N N . HIS A 1 370 ? -18.673 -12.204 24.726 1.00 84.00 370 HIS A N 1
ATOM 3168 C CA . HIS A 1 370 ? -19.144 -10.853 25.017 1.00 84.00 370 HIS A CA 1
ATOM 3169 C C . HIS A 1 370 ? -18.916 -10.452 26.478 1.00 84.00 370 HIS A C 1
ATOM 3171 O O . HIS A 1 370 ? -18.477 -9.332 26.732 1.00 84.00 370 HIS A O 1
ATOM 3177 N N . ILE A 1 371 ? -19.179 -11.345 27.433 1.00 84.38 371 ILE A N 1
ATOM 3178 C CA . ILE A 1 371 ? -18.949 -11.081 28.861 1.00 84.38 371 ILE A CA 1
ATOM 3179 C C . ILE A 1 371 ? -17.453 -10.880 29.129 1.00 84.38 371 ILE A C 1
ATOM 3181 O O . ILE A 1 371 ? -17.070 -9.876 29.730 1.00 84.38 371 ILE A O 1
ATOM 3185 N N . THR A 1 372 ? -16.596 -11.768 28.617 1.00 83.00 372 THR A N 1
ATOM 3186 C CA . THR A 1 372 ? -15.134 -11.639 28.746 1.00 83.00 372 THR A CA 1
ATOM 3187 C C . THR A 1 372 ? -14.625 -10.331 28.135 1.00 83.00 372 THR A C 1
ATOM 3189 O O . THR A 1 372 ? -13.865 -9.599 28.767 1.00 83.00 372 THR A O 1
ATOM 3192 N N . PHE A 1 373 ? -15.107 -9.985 26.937 1.00 80.44 373 PHE A N 1
ATOM 3193 C CA . PHE A 1 373 ? -14.836 -8.708 26.274 1.00 80.44 373 PHE A CA 1
ATOM 3194 C C . PHE A 1 373 ? -15.249 -7.512 27.141 1.00 80.44 373 PHE A C 1
ATOM 3196 O O . PHE A 1 373 ? -14.493 -6.546 27.253 1.00 80.44 373 PHE A O 1
ATOM 3203 N N . GLN A 1 374 ? -16.446 -7.540 27.740 1.00 80.25 374 GLN A N 1
ATOM 3204 C CA . GLN A 1 374 ? -16.940 -6.429 28.552 1.00 80.25 374 GLN A CA 1
ATOM 3205 C C . GLN A 1 374 ? -16.086 -6.244 29.804 1.00 80.25 374 GLN A C 1
ATOM 3207 O O . GLN A 1 374 ? -15.769 -5.103 30.129 1.00 80.25 374 GLN A O 1
ATOM 3212 N N . ASN A 1 375 ? -15.672 -7.338 30.446 1.00 80.62 375 ASN A N 1
ATOM 3213 C CA . ASN A 1 375 ? -14.797 -7.304 31.615 1.00 80.62 375 ASN A CA 1
ATOM 3214 C C . ASN A 1 375 ? -13.421 -6.717 31.263 1.00 80.62 375 ASN A C 1
ATOM 3216 O O . ASN A 1 375 ? -13.008 -5.730 31.864 1.00 80.62 375 ASN A O 1
ATOM 3220 N N . ASN A 1 376 ? -12.768 -7.223 30.212 1.00 79.94 376 ASN A N 1
ATOM 3221 C CA . ASN A 1 376 ? -11.458 -6.718 29.779 1.00 79.94 376 ASN A CA 1
ATOM 3222 C C . ASN A 1 376 ? -11.515 -5.240 29.357 1.00 79.94 376 ASN A C 1
ATOM 3224 O O . ASN A 1 376 ? -10.605 -4.458 29.634 1.00 79.94 376 ASN A O 1
ATOM 3228 N N . ASN A 1 377 ? -12.589 -4.833 28.674 1.00 81.56 377 ASN A N 1
ATOM 3229 C CA . ASN A 1 377 ? -12.762 -3.437 28.287 1.00 81.56 377 ASN A CA 1
ATOM 3230 C C . ASN A 1 377 ? -13.150 -2.535 29.452 1.00 81.56 377 ASN A C 1
ATOM 3232 O O . ASN A 1 377 ? -12.834 -1.351 29.400 1.00 81.56 377 ASN A O 1
ATOM 3236 N N . TYR A 1 378 ? -13.813 -3.047 30.488 1.00 82.19 378 TYR A N 1
ATOM 3237 C CA . TYR A 1 378 ? -14.122 -2.270 31.683 1.00 82.19 378 TYR A CA 1
ATOM 3238 C C . TYR A 1 378 ? -12.837 -1.775 32.355 1.00 82.19 378 TYR A C 1
ATOM 3240 O O . TYR A 1 378 ? -12.718 -0.577 32.617 1.00 82.19 378 TYR A O 1
ATOM 3248 N N . ASP A 1 379 ? -11.838 -2.648 32.499 1.00 80.50 379 ASP A N 1
ATOM 3249 C CA . ASP A 1 379 ? -10.530 -2.286 33.055 1.00 80.50 379 ASP A CA 1
ATOM 3250 C C . ASP A 1 379 ? -9.799 -1.262 32.175 1.00 80.50 379 ASP A C 1
ATOM 3252 O O . ASP A 1 379 ? -9.311 -0.246 32.676 1.00 80.50 379 ASP A O 1
ATOM 3256 N N . LYS A 1 380 ? -9.810 -1.448 30.845 1.00 85.00 380 LYS A N 1
ATOM 3257 C CA . LYS A 1 380 ? -9.255 -0.465 29.891 1.00 85.00 380 LYS A CA 1
ATOM 3258 C C . LYS A 1 380 ? -9.970 0.889 29.959 1.00 85.00 380 LYS A C 1
ATOM 3260 O O . LYS A 1 380 ? -9.324 1.929 29.873 1.00 85.00 380 LYS A O 1
ATOM 3265 N N . ILE A 1 381 ? -11.297 0.899 30.113 1.00 84.25 381 ILE A N 1
ATOM 3266 C CA . ILE A 1 381 ? -12.097 2.127 30.248 1.00 84.25 381 ILE A CA 1
ATOM 3267 C C . ILE A 1 381 ? -11.747 2.852 31.547 1.00 84.25 381 ILE A C 1
ATOM 3269 O O . ILE A 1 381 ? -11.674 4.081 31.547 1.00 84.25 381 ILE A O 1
ATOM 3273 N N . ILE A 1 382 ? -11.540 2.115 32.641 1.00 86.12 382 ILE A N 1
ATOM 3274 C CA . ILE A 1 382 ? -11.096 2.695 33.910 1.00 86.12 382 ILE A CA 1
ATOM 3275 C C . ILE A 1 382 ? -9.719 3.325 33.744 1.00 86.12 382 ILE A C 1
ATOM 3277 O O . ILE A 1 382 ? -9.581 4.503 34.055 1.00 86.12 382 ILE A O 1
ATOM 3281 N N . GLN A 1 383 ? -8.746 2.591 33.202 1.00 85.62 383 GLN A N 1
ATOM 3282 C CA . GLN A 1 383 ? -7.394 3.111 32.972 1.00 85.62 383 GLN A CA 1
ATOM 3283 C C . GLN A 1 383 ? -7.421 4.369 32.102 1.00 85.62 383 GLN A C 1
ATOM 3285 O O . GLN A 1 383 ? -6.941 5.414 32.518 1.00 85.62 383 GLN A O 1
ATOM 3290 N N . HIS A 1 384 ? -8.129 4.333 30.970 1.00 88.62 384 HIS A N 1
ATOM 3291 C CA . HIS A 1 384 ? -8.280 5.502 30.107 1.00 88.62 384 HIS A CA 1
ATOM 3292 C C . HIS A 1 384 ? -8.952 6.691 30.821 1.00 88.62 384 HIS A C 1
ATOM 3294 O O . HIS A 1 384 ? -8.612 7.845 30.563 1.00 88.62 384 HIS A O 1
ATOM 3300 N N . LEU A 1 385 ? -9.942 6.453 31.691 1.00 88.00 385 LEU A N 1
ATOM 3301 C CA . LEU A 1 385 ? -10.554 7.520 32.490 1.00 88.00 385 LEU A CA 1
ATOM 3302 C C . LEU A 1 385 ? -9.531 8.139 33.443 1.00 88.00 385 LEU A C 1
ATOM 3304 O O . LEU A 1 385 ? -9.470 9.364 33.530 1.00 88.00 385 LEU A O 1
ATOM 3308 N N . LEU A 1 386 ? -8.750 7.309 34.135 1.00 87.81 386 LEU A N 1
ATOM 3309 C CA . LEU A 1 386 ? -7.727 7.762 35.071 1.00 87.81 386 LEU A CA 1
ATOM 3310 C C . LEU A 1 386 ? -6.609 8.519 34.344 1.00 87.81 386 LEU A C 1
ATOM 3312 O O . LEU A 1 386 ? -6.294 9.637 34.732 1.00 87.81 386 LEU A O 1
ATOM 3316 N N . ASP A 1 387 ? -6.088 7.988 33.239 1.00 88.06 387 ASP A N 1
ATOM 3317 C CA . ASP A 1 387 ? -5.054 8.643 32.430 1.00 88.06 387 ASP A CA 1
ATOM 3318 C C . ASP A 1 387 ? -5.521 9.994 31.897 1.00 88.06 387 ASP A C 1
ATOM 3320 O O . ASP A 1 387 ? -4.796 10.987 31.949 1.00 88.06 387 ASP A O 1
ATOM 3324 N N . LYS A 1 388 ? -6.778 10.070 31.449 1.00 86.62 388 LYS A N 1
ATOM 3325 C CA . LYS A 1 388 ? -7.362 11.324 30.976 1.00 86.62 388 LYS A CA 1
ATOM 3326 C C . LYS A 1 388 ? -7.604 12.329 32.105 1.00 86.62 388 LYS A C 1
ATOM 3328 O O . LYS A 1 388 ? -7.583 13.527 31.844 1.00 86.62 388 LYS A O 1
ATOM 3333 N N . ALA A 1 389 ? -7.840 11.866 33.333 1.00 85.25 389 ALA A N 1
ATOM 3334 C CA . ALA A 1 389 ? -7.944 12.734 34.507 1.00 85.25 389 ALA A CA 1
ATOM 3335 C C . ALA A 1 389 ? -6.573 13.274 34.956 1.00 85.25 389 ALA A C 1
ATOM 3337 O O . ALA A 1 389 ? -6.512 14.360 35.524 1.00 85.25 389 ALA A O 1
ATOM 3338 N N . VAL A 1 390 ? -5.492 12.533 34.683 1.00 88.44 390 VAL A N 1
ATOM 3339 C CA . VAL A 1 390 ? -4.103 12.923 34.988 1.00 88.44 390 VAL A CA 1
ATOM 3340 C C . VAL A 1 390 ? -3.476 13.792 33.893 1.00 88.44 390 VAL A C 1
ATOM 3342 O O . VAL A 1 390 ? -2.494 14.483 34.161 1.00 88.44 390 VAL A O 1
ATOM 3345 N N . ALA A 1 391 ? -4.016 13.762 32.672 1.00 85.81 391 ALA A N 1
ATOM 3346 C CA . ALA A 1 391 ? -3.440 14.454 31.525 1.00 85.81 391 ALA A CA 1
ATOM 3347 C C . ALA A 1 391 ? -3.228 15.961 31.799 1.00 85.81 391 ALA A C 1
ATOM 3349 O O . ALA A 1 391 ? -4.174 16.640 32.219 1.00 85.81 391 ALA A O 1
ATOM 3350 N N . PRO A 1 392 ? -2.017 16.496 31.542 1.00 83.94 392 PRO A N 1
ATOM 3351 C CA . PRO A 1 392 ? -1.719 17.903 31.772 1.00 83.94 392 PRO A CA 1
ATOM 3352 C C . PRO A 1 392 ? -2.537 18.791 30.833 1.00 83.94 392 PRO A C 1
ATOM 3354 O O . PRO A 1 392 ? -2.970 18.381 29.749 1.00 83.94 392 PRO A O 1
ATOM 3357 N N . HIS A 1 393 ? -2.739 20.044 31.228 1.00 80.94 393 HIS A N 1
ATOM 3358 C CA . HIS A 1 393 ? -3.349 21.022 30.339 1.00 80.94 393 HIS A CA 1
ATOM 3359 C C . HIS A 1 393 ? -2.378 21.370 29.212 1.00 80.94 393 HIS A C 1
ATOM 3361 O O . HIS A 1 393 ? -1.263 21.808 29.476 1.00 80.94 393 HIS A O 1
ATOM 3367 N N . GLN A 1 394 ? -2.827 21.184 27.968 1.00 86.19 394 GLN A N 1
ATOM 3368 C CA . GLN A 1 394 ? -2.047 21.458 26.764 1.00 86.19 394 GLN A CA 1
ATOM 3369 C C . GLN A 1 394 ? -2.659 22.619 25.979 1.00 86.19 394 GLN A C 1
ATOM 3371 O O . GLN A 1 394 ? -3.854 22.612 25.670 1.00 86.19 394 GLN A O 1
ATOM 3376 N N . TRP A 1 395 ? -1.835 23.596 25.610 1.00 85.56 395 TRP A N 1
ATOM 3377 C CA . TRP A 1 395 ? -2.191 24.633 24.641 1.00 85.56 395 TRP A CA 1
ATOM 3378 C C . TRP A 1 395 ? -0.995 24.965 23.755 1.00 85.56 395 TRP A C 1
ATOM 3380 O O . TRP A 1 395 ? 0.154 24.669 24.083 1.00 85.56 395 TRP A O 1
ATOM 3390 N N . ARG A 1 396 ? -1.273 25.558 22.593 1.00 86.19 396 ARG A N 1
ATOM 3391 C CA . ARG A 1 396 ? -0.229 26.047 21.693 1.00 86.19 396 ARG A CA 1
ATOM 3392 C C . ARG A 1 396 ? 0.077 27.499 22.026 1.00 86.19 396 ARG A C 1
ATOM 3394 O O . ARG A 1 396 ? -0.839 28.318 22.080 1.00 86.19 396 ARG A O 1
ATOM 3401 N N . ALA A 1 397 ? 1.346 27.805 22.250 1.00 81.56 397 ALA A N 1
ATOM 3402 C CA . ALA A 1 397 ? 1.826 29.173 22.332 1.00 81.56 397 ALA A CA 1
ATOM 3403 C C . ALA A 1 397 ? 1.799 29.844 20.946 1.00 81.56 397 ALA A C 1
ATOM 3405 O O . ALA A 1 397 ? 1.642 29.184 19.915 1.00 81.56 397 ALA A O 1
ATOM 3406 N N . ALA A 1 398 ? 1.920 31.175 20.922 1.00 74.75 398 ALA A N 1
ATOM 3407 C CA . ALA A 1 398 ? 1.872 31.976 19.693 1.00 74.75 398 ALA A CA 1
ATOM 3408 C C . ALA A 1 398 ? 2.997 31.629 18.693 1.00 74.75 398 ALA A C 1
ATOM 3410 O O . ALA A 1 398 ? 2.861 31.867 17.499 1.00 74.75 398 ALA A O 1
ATOM 3411 N N . ASP A 1 399 ? 4.079 31.018 19.178 1.00 78.62 399 ASP A N 1
ATOM 3412 C CA . ASP A 1 399 ? 5.213 30.491 18.412 1.00 78.62 399 ASP A CA 1
ATOM 3413 C C . ASP A 1 399 ? 4.983 29.060 17.870 1.00 78.62 399 ASP A C 1
ATOM 3415 O O . ASP A 1 399 ? 5.857 28.489 17.219 1.00 78.62 399 ASP A O 1
ATOM 3419 N N . GLY A 1 400 ? 3.816 28.462 18.136 1.00 81.31 400 GLY A N 1
ATOM 3420 C CA . GLY A 1 400 ? 3.445 27.113 17.707 1.00 81.31 400 GLY A CA 1
ATOM 3421 C C . GLY A 1 400 ? 3.933 25.980 18.617 1.00 81.31 400 GLY A C 1
ATOM 3422 O O . GLY A 1 400 ? 3.621 24.819 18.333 1.00 81.31 400 GLY A O 1
ATOM 3423 N N . ARG A 1 401 ? 4.651 26.268 19.712 1.00 81.94 401 ARG A N 1
ATOM 3424 C CA . ARG A 1 401 ? 5.107 25.244 20.670 1.00 81.94 401 ARG A CA 1
ATOM 3425 C C . ARG A 1 401 ? 3.955 24.781 21.567 1.00 81.94 401 ARG A C 1
ATOM 3427 O O . ARG A 1 401 ? 3.131 25.583 21.999 1.00 81.94 401 ARG A O 1
ATOM 3434 N N . LEU A 1 402 ? 3.886 23.478 21.841 1.00 81.69 402 LEU A N 1
ATOM 3435 C CA . LEU A 1 402 ? 2.943 22.901 22.806 1.00 81.69 402 LEU A CA 1
ATOM 3436 C C . LEU A 1 402 ? 3.497 23.091 24.222 1.00 81.69 402 LEU A C 1
ATOM 3438 O O . LEU A 1 402 ? 4.572 22.581 24.526 1.00 81.69 402 LEU A O 1
ATOM 3442 N N . ILE A 1 403 ? 2.772 23.829 25.062 1.00 81.62 403 ILE A N 1
ATOM 3443 C CA . ILE A 1 403 ? 3.090 24.010 26.482 1.00 81.62 403 ILE A CA 1
ATOM 3444 C C . ILE A 1 403 ? 2.187 23.083 27.291 1.00 81.62 403 ILE A C 1
ATOM 3446 O O . ILE A 1 403 ? 0.970 23.069 27.090 1.00 81.62 403 ILE A O 1
ATOM 3450 N N . GLU A 1 404 ? 2.797 22.319 28.195 1.00 87.75 404 GLU A N 1
ATOM 3451 C CA . GLU A 1 404 ? 2.111 21.443 29.143 1.00 87.75 404 GLU A CA 1
ATOM 3452 C C . GLU A 1 404 ? 2.182 22.041 30.549 1.00 87.75 404 GLU A C 1
ATOM 3454 O O . GLU A 1 404 ? 3.238 22.506 30.980 1.00 87.75 404 GLU A O 1
ATOM 3459 N N . MET A 1 405 ? 1.065 22.024 31.273 1.00 83.06 405 MET A N 1
ATOM 3460 C CA . MET A 1 405 ? 0.999 22.501 32.653 1.00 83.06 405 MET A CA 1
ATOM 3461 C C . MET A 1 405 ? 0.180 21.553 33.517 1.00 83.06 405 MET A C 1
ATOM 3463 O O . MET A 1 405 ? -0.976 21.239 33.214 1.00 83.06 405 MET A O 1
ATOM 3467 N N . ASP A 1 406 ? 0.773 21.179 34.645 1.00 83.75 406 ASP A N 1
ATOM 3468 C CA . ASP A 1 406 ? 0.080 20.526 35.744 1.00 83.75 406 ASP A CA 1
ATOM 3469 C C . ASP A 1 406 ? -0.525 21.563 36.693 1.00 83.75 406 ASP A C 1
ATOM 3471 O O . ASP A 1 406 ? 0.097 22.572 37.023 1.00 83.75 406 ASP A O 1
ATOM 3475 N N . ASN A 1 407 ? -1.747 21.302 37.153 1.00 86.25 407 ASN A N 1
ATOM 3476 C CA . ASN A 1 407 ? -2.386 22.061 38.220 1.00 86.25 407 ASN A CA 1
ATOM 3477 C C . ASN A 1 407 ? -2.558 21.170 39.460 1.00 86.25 407 ASN A C 1
ATOM 3479 O O . ASN A 1 407 ? -2.372 19.955 39.413 1.00 86.25 407 ASN A O 1
ATOM 3483 N N . LEU A 1 408 ? -2.957 21.764 40.587 1.00 86.56 408 LEU A N 1
ATOM 3484 C CA . LEU A 1 408 ? -3.169 21.014 41.831 1.00 86.56 408 LEU A CA 1
ATOM 3485 C C . LEU A 1 408 ? -4.171 19.854 41.656 1.00 86.56 408 LEU A C 1
ATOM 3487 O O . LEU A 1 408 ? -4.043 18.811 42.292 1.00 86.56 408 LEU A O 1
ATOM 3491 N N . HIS A 1 409 ? -5.147 20.006 40.759 1.00 86.75 409 HIS A N 1
ATOM 3492 C CA . HIS A 1 409 ? -6.140 18.974 40.475 1.00 86.75 409 HIS A CA 1
ATOM 3493 C C . HIS A 1 409 ? -5.576 17.805 39.648 1.00 86.75 409 HIS A C 1
ATOM 3495 O O . HIS A 1 409 ? -5.945 16.666 39.924 1.00 86.75 409 HIS A O 1
ATOM 3501 N N . THR A 1 410 ? -4.680 18.043 38.680 1.00 87.44 410 THR A N 1
ATOM 3502 C CA . THR A 1 410 ? -4.019 16.980 37.901 1.00 87.44 410 THR A CA 1
ATOM 3503 C C . THR A 1 410 ? -2.996 16.233 38.751 1.00 87.44 410 THR A C 1
ATOM 3505 O O . THR A 1 410 ? -2.911 15.010 38.650 1.00 87.44 410 THR A O 1
ATOM 3508 N N . ILE A 1 411 ? -2.296 16.926 39.659 1.00 86.50 411 ILE A N 1
ATOM 3509 C CA . ILE A 1 411 ? -1.403 16.303 40.651 1.00 86.50 411 ILE A CA 1
ATOM 3510 C C . ILE A 1 411 ? -2.205 15.391 41.587 1.00 86.50 411 ILE A C 1
ATOM 3512 O O . ILE A 1 411 ? -1.879 14.214 41.726 1.00 86.50 411 ILE A O 1
ATOM 3516 N N . ARG A 1 412 ? -3.321 15.878 42.146 1.00 88.25 412 ARG A N 1
ATOM 3517 C CA . ARG A 1 412 ? -4.197 15.053 42.991 1.00 88.25 412 ARG A CA 1
ATOM 3518 C C . ARG A 1 412 ? -4.786 13.859 42.234 1.00 88.25 412 ARG A C 1
ATOM 3520 O O . ARG A 1 412 ? -4.865 12.758 42.771 1.00 88.25 412 ARG A O 1
ATOM 3527 N N . ALA A 1 413 ? -5.184 14.043 40.975 1.00 88.56 413 ALA A N 1
ATOM 3528 C CA . ALA A 1 413 ? -5.650 12.941 40.136 1.00 88.56 413 ALA A CA 1
ATOM 3529 C C . ALA A 1 413 ? -4.550 11.891 39.896 1.00 88.56 413 ALA A C 1
ATOM 3531 O O . ALA A 1 413 ? -4.860 10.700 39.831 1.00 88.56 413 ALA A O 1
ATOM 3532 N N . ARG A 1 414 ? -3.280 12.316 39.803 1.00 90.12 414 ARG A N 1
ATOM 3533 C CA . ARG A 1 414 ? -2.109 11.438 39.654 1.00 90.12 414 ARG A CA 1
ATOM 3534 C C . ARG A 1 414 ? -1.903 10.582 40.895 1.00 90.12 414 ARG A C 1
ATOM 3536 O O . ARG A 1 414 ? -1.851 9.364 40.767 1.00 90.12 414 ARG A O 1
ATOM 3543 N N . GLU A 1 415 ? -1.920 11.196 42.078 1.00 89.81 415 GLU A N 1
ATOM 3544 C CA . GLU A 1 415 ? -1.856 10.484 43.363 1.00 89.81 415 GLU A CA 1
ATOM 3545 C C . GLU A 1 415 ? -2.949 9.411 43.467 1.00 89.81 415 GLU A C 1
ATOM 3547 O O . GLU A 1 415 ? -2.677 8.252 43.780 1.00 89.81 415 GLU A O 1
ATOM 3552 N N . LEU A 1 416 ? -4.196 9.774 43.146 1.00 91.94 416 LEU A N 1
ATOM 3553 C CA . LEU A 1 416 ? -5.336 8.859 43.212 1.00 91.94 416 LEU A CA 1
ATOM 3554 C C . LEU A 1 416 ? -5.253 7.720 42.184 1.00 91.94 416 LEU A C 1
ATOM 3556 O O . LEU A 1 416 ? -5.611 6.586 42.508 1.00 91.94 416 LEU A O 1
ATOM 3560 N N . ARG A 1 417 ? -4.778 7.992 40.960 1.00 92.12 417 ARG A N 1
ATOM 3561 C CA . ARG A 1 417 ? -4.527 6.954 39.947 1.00 92.12 417 ARG A CA 1
ATOM 3562 C C . ARG A 1 417 ? -3.448 5.989 40.422 1.00 92.12 417 ARG A C 1
ATOM 3564 O O . ARG A 1 417 ? -3.656 4.781 40.337 1.00 92.12 417 ARG A O 1
ATOM 3571 N N . ASP A 1 418 ? -2.326 6.507 40.909 1.00 91.12 418 ASP A N 1
ATOM 3572 C CA . ASP A 1 418 ? -1.177 5.690 41.299 1.00 91.12 418 ASP A CA 1
ATOM 3573 C C . ASP A 1 418 ? -1.550 4.789 42.489 1.00 91.12 418 ASP A C 1
ATOM 3575 O O . ASP A 1 418 ? -1.291 3.580 42.484 1.00 91.12 418 ASP A O 1
ATOM 3579 N N . LEU A 1 419 ? -2.298 5.331 43.457 1.00 91.50 419 LEU A N 1
ATOM 3580 C CA . LEU A 1 419 ? -2.900 4.542 44.533 1.00 91.50 419 LEU A CA 1
ATOM 3581 C C . LEU A 1 419 ? -3.858 3.475 43.999 1.00 91.50 419 LEU A C 1
ATOM 3583 O O . LEU A 1 419 ? -3.773 2.323 44.424 1.00 91.50 419 LEU A O 1
ATOM 3587 N N . TYR A 1 420 ? -4.729 3.811 43.044 1.00 92.19 420 TYR A N 1
ATOM 3588 C CA . TYR A 1 420 ? -5.648 2.843 42.440 1.00 92.19 420 TYR A CA 1
ATOM 3589 C C . TYR A 1 420 ? -4.896 1.701 41.747 1.00 92.19 420 TYR A C 1
ATOM 3591 O O . TYR A 1 420 ? -5.228 0.534 41.973 1.00 92.19 420 TYR A O 1
ATOM 3599 N N . SER A 1 421 ? -3.847 2.009 40.974 1.00 90.38 421 SER A N 1
ATOM 3600 C CA . SER A 1 421 ? -3.001 0.982 40.361 1.00 90.38 421 SER A CA 1
ATOM 3601 C C . SER A 1 421 ? -2.370 0.072 41.412 1.00 90.38 421 SER A C 1
ATOM 3603 O O . SER A 1 421 ? -2.460 -1.147 41.281 1.00 90.38 421 SER A O 1
ATOM 3605 N N . ASN A 1 422 ? -1.859 0.631 42.510 1.00 89.31 422 ASN A N 1
ATOM 3606 C CA . ASN A 1 422 ? -1.243 -0.147 43.585 1.00 89.31 422 ASN A CA 1
ATOM 3607 C C . ASN A 1 422 ? -2.245 -1.060 44.309 1.00 89.31 422 ASN A C 1
ATOM 3609 O O . ASN A 1 422 ? -1.922 -2.199 44.635 1.00 89.31 422 ASN A O 1
ATOM 3613 N N . ILE A 1 423 ? -3.477 -0.598 44.539 1.00 90.00 423 ILE A N 1
ATOM 3614 C CA . ILE A 1 423 ? -4.526 -1.392 45.205 1.00 90.00 423 ILE A CA 1
ATOM 3615 C C . ILE A 1 423 ? -5.060 -2.498 44.284 1.00 90.00 423 ILE A C 1
ATOM 3617 O O . ILE A 1 423 ? -5.452 -3.561 44.766 1.00 90.00 423 ILE A O 1
ATOM 3621 N N . SER A 1 424 ? -5.058 -2.268 42.969 1.00 86.75 424 SER A N 1
ATOM 3622 C CA . SER A 1 424 ? -5.518 -3.242 41.972 1.00 86.75 424 SER A CA 1
ATOM 3623 C C . SER A 1 424 ? -4.574 -4.441 41.780 1.00 86.75 424 SER A C 1
ATOM 3625 O O . SER A 1 424 ? -4.988 -5.464 41.234 1.00 86.75 424 SER A O 1
ATOM 3627 N N . LEU A 1 425 ? -3.328 -4.359 42.263 1.00 84.56 425 LEU A N 1
ATOM 3628 C CA . LEU A 1 425 ? -2.346 -5.443 42.192 1.00 84.56 425 LEU A CA 1
ATOM 3629 C C . LEU A 1 425 ? -2.560 -6.462 43.325 1.00 84.56 425 LEU A C 1
ATOM 3631 O O . LEU A 1 425 ? -2.163 -6.254 44.471 1.00 84.56 425 LEU A O 1
ATOM 3635 N N . PHE A 1 426 ? -3.166 -7.609 43.008 1.00 79.94 426 PHE A N 1
ATOM 3636 C CA . PHE A 1 426 ? -3.491 -8.643 44.006 1.00 79.94 426 PHE A CA 1
ATOM 3637 C C . PHE A 1 426 ? -2.352 -9.630 44.322 1.00 79.94 426 PHE A C 1
ATOM 3639 O O . PHE A 1 426 ? -2.485 -10.423 45.257 1.00 79.94 426 PHE A O 1
ATOM 3646 N N . THR A 1 427 ? -1.246 -9.579 43.576 1.00 76.44 427 THR A N 1
ATOM 3647 C CA . THR A 1 427 ? -0.095 -10.506 43.653 1.00 76.44 427 THR A CA 1
ATOM 3648 C C . THR A 1 427 ? 1.029 -10.042 44.584 1.00 76.44 427 THR A C 1
ATOM 3650 O O . THR A 1 427 ? 2.100 -10.640 44.618 1.00 76.44 427 THR A O 1
ATOM 3653 N N . VAL A 1 428 ? 0.806 -8.954 45.313 1.00 80.44 428 VAL A N 1
ATOM 3654 C CA . VAL A 1 428 ? 1.798 -8.282 46.158 1.00 80.44 428 VAL A CA 1
ATOM 3655 C C . VAL A 1 428 ? 1.982 -9.027 47.491 1.00 80.44 428 VAL A C 1
ATOM 3657 O O . VAL A 1 428 ? 1.052 -9.689 47.965 1.00 80.44 428 VAL A O 1
ATOM 3660 N N . SER A 1 429 ? 3.167 -8.925 48.112 1.00 85.50 429 SER A N 1
ATOM 3661 C CA . SER A 1 429 ? 3.425 -9.528 49.428 1.00 85.50 429 SER A CA 1
ATOM 3662 C C . SER A 1 429 ? 2.496 -8.952 50.506 1.00 85.50 429 SER A C 1
ATOM 3664 O O . SER A 1 429 ? 1.982 -7.837 50.381 1.00 85.50 429 SER A O 1
ATOM 3666 N N . GLN A 1 430 ? 2.268 -9.700 51.589 1.00 84.44 430 GLN A N 1
ATOM 3667 C CA . GLN A 1 430 ? 1.360 -9.278 52.662 1.00 84.44 430 GLN A CA 1
ATOM 3668 C C . GLN A 1 430 ? 1.785 -7.946 53.309 1.00 84.44 430 GLN A C 1
ATOM 3670 O O . GLN A 1 430 ? 0.936 -7.100 53.589 1.00 84.44 430 GLN A O 1
ATOM 3675 N N . GLU A 1 431 ? 3.088 -7.727 53.489 1.00 85.75 431 GLU A N 1
ATOM 3676 C CA . GLU A 1 431 ? 3.644 -6.497 54.066 1.00 85.75 431 GLU A CA 1
ATOM 3677 C C . GLU A 1 431 ? 3.435 -5.288 53.149 1.00 85.75 431 GLU A C 1
ATOM 3679 O O . GLU A 1 431 ? 2.903 -4.258 53.571 1.00 85.75 431 GLU A O 1
ATOM 3684 N N . GLN A 1 432 ? 3.770 -5.434 51.864 1.00 87.00 432 GLN A N 1
ATOM 3685 C CA . GLN A 1 432 ? 3.572 -4.390 50.860 1.00 87.00 432 GLN A CA 1
ATOM 3686 C C . GLN A 1 432 ? 2.079 -4.067 50.685 1.00 87.00 432 GLN A C 1
ATOM 3688 O O . GLN A 1 432 ? 1.697 -2.898 50.611 1.00 87.00 432 GLN A O 1
ATOM 3693 N N . ARG A 1 433 ? 1.206 -5.084 50.701 1.00 90.81 433 ARG A N 1
ATOM 3694 C CA . ARG A 1 433 ? -0.249 -4.898 50.649 1.00 90.81 433 ARG A CA 1
ATOM 3695 C C . ARG A 1 433 ? -0.761 -4.136 51.870 1.00 90.81 433 ARG A C 1
ATOM 3697 O O . ARG A 1 433 ? -1.580 -3.233 51.708 1.00 90.81 433 ARG A O 1
ATOM 3704 N N . SER A 1 434 ? -0.262 -4.458 53.066 1.00 88.19 434 SER A N 1
ATOM 3705 C CA . SER A 1 434 ? -0.608 -3.738 54.295 1.00 88.19 434 SER A CA 1
ATOM 3706 C C . SER A 1 434 ? -0.187 -2.271 54.220 1.00 88.19 434 SER A C 1
ATOM 3708 O O . SER A 1 434 ? -0.967 -1.401 54.597 1.00 88.19 434 SER A O 1
ATOM 3710 N N . HIS A 1 435 ? 1.002 -1.973 53.689 1.00 90.88 435 HIS A N 1
ATOM 3711 C CA . HIS A 1 435 ? 1.455 -0.594 53.505 1.00 90.88 435 HIS A CA 1
ATOM 3712 C C . HIS A 1 435 ? 0.538 0.187 52.549 1.00 90.88 435 HIS A C 1
ATOM 3714 O O . HIS A 1 435 ? 0.044 1.254 52.907 1.00 90.88 435 HIS A O 1
ATOM 3720 N N . ILE A 1 436 ? 0.215 -0.384 51.382 1.00 91.31 436 ILE A N 1
ATOM 3721 C CA . ILE A 1 436 ? -0.694 0.230 50.397 1.00 91.31 436 ILE A CA 1
ATOM 3722 C C . ILE A 1 436 ? -2.077 0.507 51.009 1.00 91.31 436 ILE A C 1
ATOM 3724 O O . ILE A 1 436 ? -2.656 1.570 50.784 1.00 91.31 436 ILE A O 1
ATOM 3728 N N . LEU A 1 437 ? -2.610 -0.433 51.797 1.00 91.94 437 LEU A N 1
ATOM 3729 C CA . LEU A 1 437 ? -3.891 -0.280 52.491 1.00 91.94 437 LEU A CA 1
ATOM 3730 C C . LEU A 1 437 ? -3.875 0.849 53.527 1.00 91.94 437 LEU A C 1
ATOM 3732 O O . LEU A 1 437 ? -4.861 1.574 53.643 1.00 91.94 437 LEU A O 1
ATOM 3736 N N . MET A 1 438 ? -2.764 1.037 54.242 1.00 92.56 438 MET A N 1
ATOM 3737 C CA . MET A 1 438 ? -2.619 2.150 55.182 1.00 92.56 438 MET A CA 1
ATOM 3738 C C . MET A 1 438 ? -2.548 3.498 54.461 1.00 92.56 438 MET A C 1
ATOM 3740 O O . MET A 1 438 ? -3.197 4.450 54.895 1.00 92.56 438 MET A O 1
ATOM 3744 N N . THR A 1 439 ? -1.846 3.574 53.328 1.00 91.94 439 THR A N 1
ATOM 3745 C CA . THR A 1 439 ? -1.810 4.782 52.488 1.00 91.94 439 THR A CA 1
ATOM 3746 C C . THR A 1 439 ? -3.194 5.113 51.920 1.00 91.94 439 THR A C 1
ATOM 3748 O O . THR A 1 439 ? -3.630 6.265 51.956 1.00 91.94 439 THR A O 1
ATOM 3751 N N . LEU A 1 440 ? -3.945 4.102 51.469 1.00 92.81 440 LEU A N 1
ATOM 3752 C CA . LEU A 1 440 ? -5.342 4.264 51.055 1.00 92.81 440 LEU A CA 1
ATOM 3753 C C . LEU A 1 440 ? -6.222 4.760 52.212 1.00 92.81 440 LEU A C 1
ATOM 3755 O O . LEU A 1 440 ? -6.991 5.704 52.049 1.00 92.81 440 LEU A O 1
ATOM 3759 N N . LYS A 1 441 ? -6.096 4.148 53.394 1.00 92.81 441 LYS A N 1
ATOM 3760 C CA . LYS A 1 441 ? -6.849 4.546 54.588 1.00 92.81 441 LYS A CA 1
ATOM 3761 C C . LYS A 1 441 ? -6.577 6.005 54.949 1.00 92.81 441 LYS A C 1
ATOM 3763 O O . LYS A 1 441 ? -7.518 6.730 55.249 1.00 92.81 441 LYS A O 1
ATOM 3768 N N . HIS A 1 442 ? -5.322 6.447 54.880 1.00 91.50 442 HIS A N 1
ATOM 3769 C CA . HIS A 1 442 ? -4.950 7.833 55.160 1.00 91.50 442 HIS A CA 1
ATOM 3770 C C . HIS A 1 442 ? -5.577 8.816 54.160 1.00 91.50 442 HIS A C 1
ATOM 3772 O O . HIS A 1 442 ? -6.249 9.755 54.578 1.00 91.50 442 HIS A O 1
ATOM 3778 N N . THR A 1 443 ? -5.436 8.555 52.856 1.00 89.88 443 THR A N 1
ATOM 3779 C CA . THR A 1 443 ? -5.956 9.437 51.790 1.00 89.88 443 THR A CA 1
ATOM 3780 C C . THR A 1 443 ? -7.480 9.541 51.758 1.00 89.88 443 THR A C 1
ATOM 3782 O O . THR A 1 443 ? -8.031 10.605 51.488 1.00 89.88 443 THR A O 1
ATOM 3785 N N . VAL A 1 444 ? -8.191 8.453 52.057 1.00 90.56 444 VAL A N 1
ATOM 3786 C CA . VAL A 1 444 ? -9.663 8.433 52.096 1.00 90.56 444 VAL A CA 1
ATOM 3787 C C . VAL A 1 444 ? -10.201 9.116 53.363 1.00 90.56 444 VAL A C 1
ATOM 3789 O O . VAL A 1 444 ? -11.290 9.686 53.345 1.00 90.56 444 VAL A O 1
ATOM 3792 N N . ASN A 1 445 ? -9.438 9.128 54.460 1.00 87.81 445 ASN A N 1
ATOM 3793 C CA . ASN A 1 445 ? -9.858 9.746 55.722 1.00 87.81 445 ASN A CA 1
ATOM 3794 C C . ASN A 1 445 ? -9.815 11.289 55.708 1.00 87.81 445 ASN A C 1
ATOM 3796 O O . ASN A 1 445 ? -10.323 11.924 56.632 1.00 87.81 445 ASN A O 1
ATOM 3800 N N . GLU A 1 446 ? -9.262 11.898 54.654 1.00 86.38 446 GLU A N 1
ATOM 3801 C CA . GLU A 1 446 ? -9.313 13.347 54.419 1.00 86.38 446 GLU A CA 1
ATOM 3802 C C . GLU A 1 446 ? -10.760 13.869 54.305 1.00 86.38 446 GLU A C 1
ATOM 3804 O O . GLU A 1 446 ? -11.048 15.004 54.684 1.00 86.38 446 GLU A O 1
ATOM 3809 N N . HIS A 1 447 ? -11.698 13.026 53.851 1.00 84.19 447 HIS A N 1
ATOM 3810 C CA . HIS A 1 447 ? -13.112 13.372 53.727 1.00 84.19 447 HIS A CA 1
ATOM 3811 C C . HIS A 1 447 ? -14.001 12.399 54.506 1.00 84.19 447 HIS A C 1
ATOM 3813 O O . HIS A 1 447 ? -14.068 11.207 54.212 1.00 84.19 447 HIS A O 1
ATOM 3819 N N . LYS A 1 448 ? -14.761 12.904 55.484 1.00 84.69 448 LYS A N 1
ATOM 3820 C CA . LYS A 1 448 ? -15.655 12.080 56.314 1.00 84.69 448 LYS A CA 1
ATOM 3821 C C . LYS A 1 448 ? -17.046 11.971 55.683 1.00 84.69 448 LYS A C 1
ATOM 3823 O O . LYS A 1 448 ? -17.855 12.885 55.804 1.00 84.69 448 LYS A O 1
ATOM 3828 N N . CYS A 1 449 ? -17.346 10.844 55.041 1.00 88.88 449 CYS A N 1
ATOM 3829 C CA . CYS A 1 449 ? -18.663 10.533 54.478 1.00 88.88 449 CYS A CA 1
ATOM 3830 C C . CYS A 1 449 ? -18.970 9.028 54.589 1.00 88.88 449 CYS A C 1
ATOM 3832 O O . CYS A 1 449 ? -18.119 8.246 55.006 1.00 88.88 449 CYS A O 1
ATOM 3834 N N . LEU A 1 450 ? -20.187 8.608 54.230 1.00 88.81 450 LEU A N 1
ATOM 3835 C CA . LEU A 1 450 ? -20.581 7.190 54.276 1.00 88.81 450 LEU A CA 1
ATOM 3836 C C . LEU A 1 450 ? -19.673 6.311 53.401 1.00 88.81 450 LEU A C 1
ATOM 3838 O O . LEU A 1 450 ? -19.184 5.289 53.864 1.00 88.81 450 LEU A O 1
ATOM 3842 N N . LEU A 1 451 ? -19.353 6.766 52.184 1.00 89.44 451 LEU A N 1
ATOM 3843 C CA . LEU A 1 451 ? -18.475 6.038 51.262 1.00 89.44 451 LEU A CA 1
ATOM 3844 C C . LEU A 1 451 ? -17.072 5.808 51.845 1.00 89.44 451 LEU A C 1
ATOM 3846 O O . LEU A 1 451 ? -16.502 4.735 51.676 1.00 89.44 451 LEU A O 1
ATOM 3850 N N . THR A 1 452 ? -16.503 6.808 52.523 1.00 90.56 452 THR A N 1
ATOM 3851 C CA . THR A 1 452 ? -15.157 6.697 53.098 1.00 90.56 452 THR A CA 1
ATOM 3852 C C . THR A 1 452 ? -15.136 5.801 54.333 1.00 90.56 452 THR A C 1
ATOM 3854 O O . THR A 1 452 ? -14.186 5.042 54.495 1.00 90.56 452 THR A O 1
ATOM 3857 N N . ARG A 1 453 ? -16.208 5.796 55.140 1.00 91.62 453 ARG A N 1
ATOM 3858 C CA . ARG A 1 453 ? -16.391 4.832 56.242 1.00 91.62 453 ARG A CA 1
ATOM 3859 C C . ARG A 1 453 ? -16.455 3.394 55.729 1.00 91.62 453 ARG A C 1
ATOM 3861 O O . ARG A 1 453 ? -15.680 2.567 56.190 1.00 91.62 453 ARG A O 1
ATOM 3868 N N . ASP A 1 454 ? -17.272 3.135 54.708 1.00 92.31 454 ASP A N 1
ATOM 3869 C CA . ASP A 1 454 ? -17.397 1.799 54.112 1.00 92.31 454 ASP A CA 1
ATOM 3870 C C . ASP A 1 454 ? -16.059 1.286 53.554 1.00 92.31 454 ASP A C 1
ATOM 3872 O O . ASP A 1 454 ? -15.731 0.106 53.687 1.00 92.31 454 ASP A O 1
ATOM 3876 N N . ILE A 1 455 ? -15.265 2.165 52.930 1.00 93.06 455 ILE A N 1
ATOM 3877 C CA . ILE A 1 455 ? -13.921 1.816 52.449 1.00 93.06 455 ILE A CA 1
ATOM 3878 C C . ILE A 1 455 ? -13.014 1.455 53.629 1.00 93.06 455 ILE A C 1
ATOM 3880 O O . ILE A 1 455 ? -12.357 0.416 53.585 1.00 93.06 455 ILE A O 1
ATOM 3884 N N . VAL A 1 456 ? -12.982 2.278 54.680 1.00 93.38 456 VAL A N 1
ATOM 3885 C CA . VAL A 1 456 ? -12.136 2.052 55.861 1.00 93.38 456 VAL A CA 1
ATOM 3886 C C . VAL A 1 456 ? -12.499 0.751 56.581 1.00 93.38 456 VAL A C 1
ATOM 3888 O O . VAL A 1 456 ? -11.599 -0.031 56.883 1.00 93.38 456 VAL A O 1
ATOM 3891 N N . ASP A 1 457 ? -13.787 0.461 56.764 1.00 93.31 457 ASP A N 1
ATOM 3892 C CA . ASP A 1 457 ? -14.252 -0.771 57.412 1.00 93.31 457 ASP A CA 1
ATOM 3893 C C . ASP A 1 457 ? -13.824 -2.023 56.629 1.00 93.31 457 ASP A C 1
ATOM 3895 O O . ASP A 1 457 ? -13.421 -3.038 57.204 1.00 93.31 457 ASP A O 1
ATOM 3899 N N . LEU A 1 458 ? -13.869 -1.963 55.293 1.00 94.81 458 LEU A N 1
ATOM 3900 C CA . LEU A 1 458 ? -13.408 -3.064 54.445 1.00 94.81 458 LEU A CA 1
ATOM 3901 C C . LEU A 1 458 ? -11.884 -3.214 54.462 1.00 94.81 458 LEU A C 1
ATOM 3903 O O . LEU A 1 458 ? -11.403 -4.348 54.425 1.00 94.81 458 LEU A O 1
ATOM 3907 N N . ILE A 1 459 ? -11.134 -2.110 54.543 1.00 93.44 459 ILE A N 1
ATOM 3908 C CA . ILE A 1 459 ? -9.674 -2.137 54.713 1.00 93.44 459 ILE A CA 1
ATOM 3909 C C . ILE A 1 459 ? -9.316 -2.813 56.037 1.00 93.44 459 ILE A C 1
ATOM 3911 O O . ILE A 1 459 ? -8.495 -3.728 56.049 1.00 93.44 459 ILE A O 1
ATOM 3915 N N . ASP A 1 460 ? -9.960 -2.413 57.134 1.00 93.62 460 ASP A N 1
ATOM 3916 C CA . ASP A 1 460 ? -9.704 -2.979 58.461 1.00 93.62 460 ASP A CA 1
ATOM 3917 C C . ASP A 1 460 ? -10.047 -4.472 58.502 1.00 93.62 460 ASP A C 1
ATOM 3919 O O . ASP A 1 460 ? -9.286 -5.277 59.046 1.00 93.62 460 ASP A O 1
ATOM 3923 N N . ARG A 1 461 ? -11.123 -4.871 57.813 1.00 93.50 461 ARG A N 1
ATOM 3924 C CA . ARG A 1 461 ? -11.480 -6.280 57.624 1.00 93.50 461 ARG A CA 1
ATOM 3925 C C . ARG A 1 461 ? -10.458 -7.051 56.784 1.00 93.50 461 ARG A C 1
ATOM 3927 O O . ARG A 1 461 ? -10.177 -8.201 57.107 1.00 93.50 461 ARG A O 1
ATOM 3934 N N . GLU A 1 462 ? -9.894 -6.467 55.722 1.00 92.06 462 GLU A N 1
ATOM 3935 C CA . GLU A 1 462 ? -8.837 -7.127 54.935 1.00 92.06 462 GLU A CA 1
ATOM 3936 C C . GLU A 1 462 ? -7.575 -7.311 55.781 1.00 92.06 462 GLU A C 1
ATOM 3938 O O . GLU A 1 462 ? -7.005 -8.401 55.799 1.00 92.06 462 GLU A O 1
ATOM 3943 N N . VAL A 1 463 ? -7.166 -6.280 56.524 1.00 90.94 463 VAL A N 1
ATOM 3944 C CA . VAL A 1 463 ? -5.987 -6.329 57.400 1.00 90.94 463 VAL A CA 1
ATOM 3945 C C . VAL A 1 463 ? -6.149 -7.385 58.495 1.00 90.94 463 VAL A C 1
ATOM 3947 O O . VAL A 1 463 ? -5.217 -8.155 58.723 1.00 90.94 463 VAL A O 1
ATOM 3950 N N . ASP A 1 464 ? -7.314 -7.470 59.142 1.00 92.25 464 ASP A N 1
ATOM 3951 C CA . ASP A 1 464 ? -7.593 -8.491 60.161 1.00 92.25 464 ASP A CA 1
ATOM 3952 C C . ASP A 1 464 ? -7.555 -9.912 59.573 1.00 92.25 464 ASP A C 1
ATOM 3954 O O . ASP A 1 464 ? -6.864 -10.790 60.091 1.00 92.25 464 ASP A O 1
ATOM 3958 N N . LEU A 1 465 ? -8.212 -10.142 58.431 1.00 91.69 465 LEU A N 1
ATOM 3959 C CA . LEU A 1 465 ? -8.209 -11.457 57.780 1.00 91.69 465 LEU A CA 1
ATOM 3960 C C . LEU A 1 465 ? -6.812 -11.868 57.285 1.00 91.69 465 LEU A C 1
ATOM 3962 O O . LEU A 1 465 ? -6.450 -13.041 57.383 1.00 91.69 465 LEU A O 1
ATOM 3966 N N . MET A 1 466 ? -6.003 -10.920 56.802 1.00 90.19 466 MET A N 1
ATOM 3967 C CA . MET A 1 466 ? -4.606 -11.180 56.443 1.00 90.19 466 MET A CA 1
ATOM 3968 C C . MET A 1 466 ? -3.767 -11.539 57.674 1.00 90.19 466 MET A C 1
ATOM 3970 O O . MET A 1 466 ? -3.012 -12.509 57.633 1.00 90.19 466 MET A O 1
ATOM 3974 N N . LYS A 1 467 ? -3.917 -10.810 58.790 1.00 88.62 467 LYS A N 1
ATOM 3975 C CA . LYS A 1 467 ? -3.224 -11.120 60.057 1.00 88.62 467 LYS A CA 1
ATOM 3976 C C . LYS A 1 467 ? -3.568 -12.514 60.586 1.00 88.62 467 LYS A C 1
ATOM 3978 O O . LYS A 1 467 ? -2.716 -13.161 61.181 1.00 88.62 467 LYS A O 1
ATOM 3983 N N . ARG A 1 468 ? -4.784 -12.997 60.319 1.00 91.50 468 ARG A N 1
ATOM 3984 C CA . ARG A 1 468 ? -5.246 -14.355 60.659 1.00 91.50 468 ARG A CA 1
ATOM 3985 C C . ARG A 1 468 ? -4.786 -15.443 59.675 1.00 91.50 468 ARG A C 1
ATOM 3987 O O . ARG A 1 468 ? -5.180 -16.594 59.831 1.00 91.50 468 ARG A O 1
ATOM 3994 N N . GLY A 1 469 ? -3.989 -15.104 58.659 1.00 87.25 469 GLY A N 1
ATOM 3995 C CA . GLY A 1 469 ? -3.431 -16.073 57.711 1.00 87.25 469 GLY A CA 1
ATOM 3996 C C . GLY A 1 469 ? -4.423 -16.603 56.668 1.00 87.25 469 GLY A C 1
ATOM 3997 O O . GLY A 1 469 ? -4.215 -17.683 56.115 1.00 87.25 469 GLY A O 1
ATOM 3998 N N . VAL A 1 470 ? -5.512 -15.878 56.380 1.00 89.44 470 VAL A N 1
ATOM 3999 C CA . VAL A 1 470 ? -6.469 -16.282 55.336 1.00 89.44 470 VAL A CA 1
ATOM 4000 C C . VAL A 1 470 ? -5.797 -16.254 53.960 1.00 89.44 470 VAL A C 1
ATOM 4002 O O . VAL A 1 470 ? -5.169 -15.270 53.573 1.00 89.44 470 VAL A O 1
ATOM 4005 N N . GLN A 1 471 ? -5.966 -17.330 53.186 1.00 85.69 471 GLN A N 1
ATOM 4006 C CA . GLN A 1 471 ? -5.390 -17.443 51.845 1.00 85.69 471 GLN A CA 1
ATOM 4007 C C . GLN A 1 471 ? -5.892 -16.336 50.905 1.00 85.69 471 GLN A C 1
ATOM 4009 O O . GLN A 1 471 ? -7.083 -16.024 50.863 1.00 85.69 471 GLN A O 1
ATOM 4014 N N . THR A 1 472 ? -4.992 -15.807 50.075 1.00 84.31 472 THR A N 1
ATOM 4015 C CA . THR A 1 472 ? -5.246 -14.674 49.165 1.00 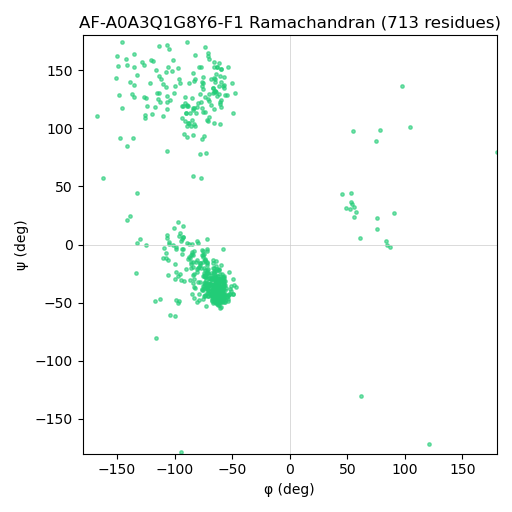84.31 472 THR A CA 1
ATOM 4016 C C . THR A 1 472 ? -6.422 -14.893 48.210 1.00 84.31 472 THR A C 1
ATOM 4018 O O . THR A 1 472 ? -7.178 -13.954 47.967 1.00 84.31 472 THR A O 1
ATOM 4021 N N . ARG A 1 473 ? -6.643 -16.130 47.735 1.00 85.44 473 ARG A N 1
ATOM 4022 C CA . ARG A 1 473 ? -7.795 -16.502 46.887 1.00 85.44 473 ARG A CA 1
ATOM 4023 C C . ARG A 1 473 ? -9.154 -16.218 47.539 1.00 85.44 473 ARG A C 1
ATOM 4025 O O . ARG A 1 473 ? -10.087 -15.810 46.860 1.00 85.44 473 ARG A O 1
ATOM 4032 N N . ASN A 1 474 ? -9.254 -16.345 48.863 1.00 87.50 474 ASN A N 1
ATOM 4033 C CA . ASN A 1 474 ? -10.502 -16.109 49.596 1.00 87.50 474 ASN A CA 1
ATOM 4034 C C . ASN A 1 474 ? -10.758 -14.613 49.853 1.00 87.50 474 ASN A C 1
ATOM 4036 O O . ASN A 1 474 ? -11.868 -14.227 50.215 1.00 87.50 474 ASN A O 1
ATOM 4040 N N . LEU A 1 475 ? -9.747 -13.759 49.653 1.00 88.69 475 LEU A N 1
ATOM 4041 C CA . LEU A 1 475 ? -9.841 -12.305 49.812 1.00 88.69 475 LEU A CA 1
ATOM 4042 C C . LEU A 1 475 ? -10.186 -11.584 48.500 1.00 88.69 475 LEU A C 1
ATOM 4044 O O . LEU A 1 475 ? -10.386 -10.371 48.511 1.00 88.69 475 LEU A O 1
ATOM 4048 N N . GLU A 1 476 ? -10.281 -12.296 47.373 1.00 88.06 476 GLU A N 1
ATOM 4049 C CA . GLU A 1 476 ? -10.483 -11.695 46.048 1.00 88.06 476 GLU A CA 1
ATOM 4050 C C . GLU A 1 476 ? -11.761 -10.842 45.977 1.00 88.06 476 GLU A C 1
ATOM 4052 O O . GLU A 1 476 ? -11.729 -9.709 45.496 1.00 88.06 476 GLU A O 1
ATOM 4057 N N . GLY A 1 477 ? -12.878 -11.342 46.518 1.00 89.69 477 GLY A N 1
ATOM 4058 C CA . GLY A 1 477 ? -14.140 -10.597 46.562 1.00 89.69 477 GLY A CA 1
ATOM 4059 C C . GLY A 1 477 ? -14.055 -9.322 47.409 1.00 89.69 477 GLY A C 1
ATOM 4060 O O . GLY A 1 477 ? -14.559 -8.273 47.003 1.00 89.69 477 GLY A O 1
ATOM 4061 N N . LEU A 1 478 ? -13.366 -9.388 48.556 1.00 91.50 478 LEU A N 1
ATOM 4062 C CA . LEU A 1 478 ? -13.146 -8.238 49.439 1.00 91.50 478 LEU A CA 1
ATOM 4063 C C . LEU A 1 478 ? -12.276 -7.177 48.751 1.00 91.50 478 LEU A C 1
ATOM 4065 O O . LEU A 1 478 ? -12.647 -6.004 48.716 1.00 91.50 478 LEU A O 1
ATOM 4069 N N . ARG A 1 479 ? -11.175 -7.603 48.122 1.00 92.81 479 ARG A N 1
ATOM 4070 C CA . ARG A 1 479 ? -10.263 -6.737 47.362 1.00 92.81 479 ARG A CA 1
ATOM 4071 C C . ARG A 1 479 ? -10.965 -6.050 46.192 1.00 92.81 479 ARG A C 1
ATOM 4073 O O . ARG A 1 479 ? -10.862 -4.834 46.054 1.00 92.81 479 ARG A O 1
ATOM 4080 N N . LYS A 1 480 ? -11.758 -6.787 45.402 1.00 90.00 480 LYS A N 1
ATOM 4081 C CA . LYS A 1 480 ? -12.577 -6.210 44.318 1.00 90.00 480 LYS A CA 1
ATOM 4082 C C . LYS A 1 480 ? -13.569 -5.170 44.840 1.00 90.00 480 LYS A C 1
ATOM 4084 O O . LYS A 1 480 ? -13.753 -4.133 44.201 1.00 90.00 480 LYS A O 1
ATOM 4089 N N . ARG A 1 481 ? -14.182 -5.405 46.006 1.00 93.38 481 ARG A N 1
ATOM 4090 C CA . ARG A 1 481 ? -15.109 -4.450 46.631 1.0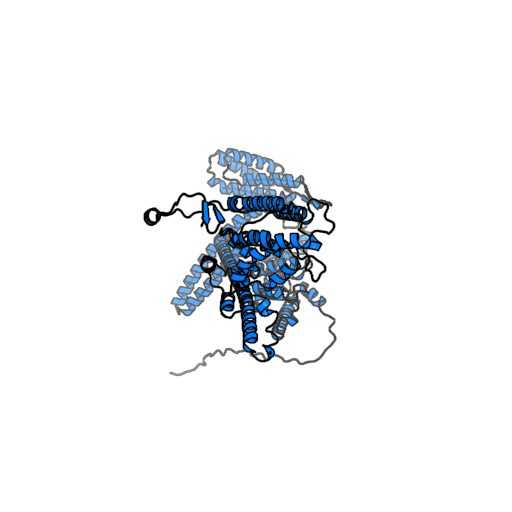0 93.38 481 ARG A CA 1
ATOM 4091 C C . ARG A 1 481 ? -14.400 -3.164 47.063 1.00 93.38 481 ARG A C 1
ATOM 4093 O O . ARG A 1 481 ? -14.904 -2.087 46.756 1.00 93.38 481 ARG A O 1
ATOM 4100 N N . ILE A 1 482 ? -13.221 -3.268 47.682 1.00 92.81 482 ILE A N 1
ATOM 4101 C CA . ILE A 1 482 ? -12.383 -2.110 48.044 1.00 92.81 482 ILE A CA 1
ATOM 4102 C C . ILE A 1 482 ? -11.995 -1.316 46.789 1.00 92.81 482 ILE A C 1
ATOM 4104 O O . ILE A 1 482 ? -12.227 -0.109 46.749 1.00 92.81 482 ILE A O 1
ATOM 4108 N N . CYS A 1 483 ? -11.498 -1.975 45.733 1.00 91.56 483 CYS A N 1
ATOM 4109 C CA . CYS A 1 483 ? -11.179 -1.315 44.459 1.00 91.56 483 CYS A CA 1
ATOM 4110 C C . CYS A 1 483 ? -12.396 -0.595 43.859 1.00 91.56 483 CYS A C 1
ATOM 4112 O O . CYS A 1 483 ? -12.280 0.534 43.393 1.00 91.56 483 CYS A O 1
ATOM 4114 N N . THR A 1 484 ? -13.573 -1.227 43.886 1.00 91.50 484 THR A N 1
ATOM 4115 C CA . THR A 1 484 ? -14.804 -0.666 43.304 1.00 91.50 484 THR A CA 1
ATOM 4116 C C . THR A 1 484 ? -15.273 0.580 44.058 1.00 91.50 484 THR A C 1
ATOM 4118 O O . THR A 1 484 ? -15.606 1.587 43.431 1.00 91.50 484 THR A O 1
ATOM 4121 N N . LEU A 1 485 ? -15.268 0.544 45.394 1.00 92.81 485 LEU A N 1
ATOM 4122 C CA . LEU A 1 485 ? -15.640 1.698 46.217 1.00 92.81 485 LEU A CA 1
ATOM 4123 C C . LEU A 1 485 ? -14.602 2.818 46.120 1.00 92.81 485 LEU A C 1
ATOM 4125 O O . LEU A 1 485 ? -14.968 3.988 46.025 1.00 92.81 485 LEU A O 1
ATOM 4129 N N . PHE A 1 486 ? -13.313 2.482 46.050 1.00 93.69 486 PHE A N 1
ATOM 4130 C CA . PHE A 1 486 ? -12.279 3.484 45.818 1.00 93.69 486 PHE A CA 1
ATOM 4131 C C . PHE A 1 486 ? -12.395 4.112 44.420 1.00 93.69 486 PHE A C 1
ATOM 4133 O O . PHE A 1 486 ? -12.268 5.322 44.272 1.00 93.69 486 PHE A O 1
ATOM 4140 N N . LEU A 1 487 ? -12.760 3.346 43.389 1.00 91.06 487 LEU A N 1
ATOM 4141 C CA . LEU A 1 487 ? -13.068 3.909 42.073 1.00 91.06 487 LEU A CA 1
ATOM 4142 C C . LEU A 1 487 ? -14.270 4.867 42.120 1.00 91.06 487 LEU A C 1
ATOM 4144 O O . LEU A 1 487 ? -14.278 5.881 41.421 1.00 91.06 487 LEU A O 1
ATOM 4148 N N . GLN A 1 488 ? -15.289 4.566 42.930 1.00 89.50 488 GLN A N 1
ATOM 4149 C CA . GLN A 1 488 ? -16.414 5.475 43.168 1.00 89.50 488 GLN A CA 1
ATOM 4150 C C . GLN A 1 488 ? -15.955 6.762 43.869 1.00 89.50 488 GLN A C 1
ATOM 4152 O O . GLN A 1 488 ? -16.387 7.850 43.483 1.00 89.50 488 GLN A O 1
ATOM 4157 N N . TYR A 1 489 ? -15.034 6.655 44.829 1.00 90.94 489 TYR A N 1
ATOM 4158 C CA . TYR A 1 489 ? -14.397 7.802 45.472 1.00 90.94 489 TYR A CA 1
ATOM 4159 C C . TYR A 1 489 ? -13.663 8.675 44.440 1.00 90.94 489 TYR A C 1
ATOM 4161 O O . TYR A 1 489 ? -13.950 9.864 44.333 1.00 90.94 489 TYR A O 1
ATOM 4169 N N . ILE A 1 490 ? -12.835 8.081 43.572 1.00 89.38 490 ILE A N 1
ATOM 4170 C CA . ILE A 1 490 ? -12.120 8.804 42.502 1.00 89.38 490 ILE A CA 1
ATOM 4171 C C . ILE A 1 490 ? -13.082 9.458 41.498 1.00 89.38 490 ILE A C 1
ATOM 4173 O O . ILE A 1 490 ? -12.789 10.526 40.968 1.00 89.38 490 ILE A O 1
ATOM 4177 N N . LYS A 1 491 ? -14.238 8.846 41.213 1.00 86.25 491 LYS A N 1
ATOM 4178 C CA . LYS A 1 491 ? -15.246 9.405 40.292 1.00 86.25 491 LYS A CA 1
ATOM 4179 C C . LYS A 1 491 ? -16.078 10.539 40.895 1.00 86.25 491 LYS A C 1
ATOM 4181 O O . LYS A 1 491 ? -16.844 11.173 40.168 1.00 86.25 491 LYS A O 1
AT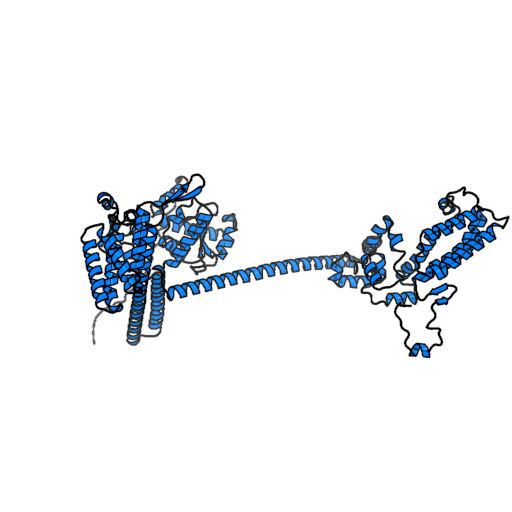OM 4186 N N . THR A 1 492 ? -15.955 10.793 42.194 1.00 87.31 492 THR A N 1
ATOM 4187 C CA . THR A 1 492 ? -16.714 11.832 42.891 1.00 87.31 492 THR A CA 1
ATOM 4188 C C . THR A 1 492 ? -15.951 13.154 42.838 1.00 87.31 492 THR A C 1
ATOM 4190 O O . THR A 1 492 ? -14.840 13.261 43.351 1.00 87.31 492 THR A O 1
ATOM 4193 N N . GLN A 1 493 ? -16.557 14.192 42.251 1.00 82.75 493 GLN A N 1
ATOM 4194 C CA . GLN A 1 493 ? -15.904 15.496 42.054 1.00 82.75 493 GLN A CA 1
ATOM 4195 C C . GLN A 1 493 ? -15.404 16.138 43.351 1.00 82.75 493 GLN A C 1
ATOM 4197 O O . GLN A 1 493 ? -14.372 16.803 43.333 1.00 82.75 493 GLN A O 1
ATOM 4202 N N . ALA A 1 494 ? -16.115 15.934 44.463 1.00 81.62 494 ALA A N 1
ATOM 4203 C CA . ALA A 1 494 ? -15.716 16.468 45.763 1.00 81.62 494 ALA A CA 1
ATOM 4204 C C . ALA A 1 494 ? -14.319 15.986 46.198 1.00 81.62 494 ALA A C 1
ATOM 4206 O O . ALA A 1 494 ? -13.634 16.705 46.915 1.00 81.62 494 ALA A O 1
ATOM 4207 N N . PHE A 1 495 ? -13.898 14.801 45.741 1.00 85.81 495 PHE A N 1
ATOM 4208 C CA . PHE A 1 495 ? -12.619 14.179 46.098 1.00 85.81 495 PHE A CA 1
ATOM 4209 C C . PHE A 1 495 ? -11.600 14.243 44.949 1.00 85.81 495 PHE A C 1
ATOM 4211 O O . PHE A 1 495 ? -10.393 14.263 45.186 1.00 85.81 495 PHE A O 1
ATOM 4218 N N . ASN A 1 496 ? -12.077 14.306 43.699 1.00 86.38 496 ASN A N 1
ATOM 4219 C CA . ASN A 1 496 ? -11.255 14.479 42.503 1.00 86.38 496 ASN A CA 1
ATOM 4220 C C . ASN A 1 496 ? -11.865 15.514 41.533 1.00 86.38 496 ASN A C 1
ATOM 4222 O O . ASN A 1 496 ? -12.643 15.162 40.635 1.00 86.38 496 ASN A O 1
ATOM 4226 N N . PRO A 1 497 ? -11.483 16.797 41.659 1.00 83.94 497 PRO A N 1
ATOM 4227 C CA . PRO A 1 497 ? -12.021 17.864 40.817 1.00 83.94 497 PRO A CA 1
ATOM 4228 C C . PRO A 1 497 ? -11.712 17.710 39.318 1.00 83.94 497 PRO A C 1
ATOM 4230 O O . PRO A 1 497 ? -12.501 18.164 38.483 1.00 83.94 497 PRO A O 1
ATOM 4233 N N . ALA A 1 498 ? -10.613 17.038 38.948 1.00 82.06 498 ALA A N 1
ATOM 4234 C CA . ALA A 1 498 ? -10.199 16.856 37.551 1.00 82.06 498 ALA A CA 1
ATOM 4235 C C . ALA A 1 498 ? -11.184 15.992 36.736 1.00 82.06 498 ALA A C 1
ATOM 4237 O O . ALA A 1 498 ? -11.295 16.141 35.518 1.00 82.06 498 ALA A O 1
ATOM 4238 N N . VAL A 1 499 ? -11.962 15.132 37.404 1.00 82.56 499 VAL A N 1
ATOM 4239 C CA . VAL A 1 499 ? -12.922 14.219 36.760 1.00 82.56 499 VAL A CA 1
ATOM 4240 C C . VAL A 1 499 ? -14.211 14.928 36.326 1.00 82.56 499 VAL A C 1
ATOM 4242 O O . VAL A 1 499 ? -14.921 14.417 35.461 1.00 82.56 499 VAL A O 1
ATOM 4245 N N . SER A 1 500 ? -14.490 16.133 36.835 1.00 73.25 500 SER A N 1
ATOM 4246 C CA . SER A 1 500 ? -15.690 16.927 36.505 1.00 73.25 500 SER A CA 1
ATOM 4247 C C . SER A 1 500 ? -15.941 17.063 34.994 1.00 73.25 500 SER A C 1
ATOM 4249 O O . SER A 1 500 ? -17.059 16.853 34.528 1.00 73.25 500 SER A O 1
ATOM 4251 N N . LYS A 1 501 ? -14.883 17.307 34.207 1.00 71.81 501 LYS A N 1
ATOM 4252 C CA . LYS A 1 501 ? -14.927 17.452 32.737 1.00 71.81 501 LYS A CA 1
ATOM 4253 C C . LYS A 1 501 ? -15.138 16.129 31.984 1.00 71.81 501 LYS A C 1
ATOM 4255 O O . LYS A 1 501 ? -15.372 16.134 30.777 1.00 71.81 501 LYS A O 1
ATOM 4260 N N . LEU A 1 502 ? -15.011 14.993 32.669 1.00 73.31 502 LEU A N 1
ATOM 4261 C CA . LEU A 1 502 ? -15.051 13.645 32.092 1.00 73.31 502 LEU A CA 1
ATOM 4262 C C . LEU A 1 502 ? -16.365 12.908 32.384 1.00 73.31 502 LEU A C 1
ATOM 4264 O O . LEU A 1 502 ? -16.649 11.883 31.754 1.00 73.31 502 LEU A O 1
ATOM 4268 N N . LEU A 1 503 ? -17.180 13.414 33.314 1.00 71.75 503 LEU A N 1
ATOM 4269 C CA . LEU A 1 503 ? -18.476 12.832 33.652 1.00 71.75 503 LEU A CA 1
ATOM 4270 C C . LEU A 1 503 ? -19.519 13.152 32.568 1.00 71.75 503 LEU A C 1
ATOM 4272 O O . LEU A 1 503 ? -19.661 14.278 32.107 1.00 71.75 503 LEU A O 1
ATOM 4276 N N . LYS A 1 504 ? -20.281 12.131 32.153 1.00 60.59 504 LYS A N 1
ATOM 4277 C CA . LYS A 1 504 ? -21.258 12.222 31.047 1.00 60.59 504 LYS A CA 1
ATOM 4278 C C . LYS A 1 504 ? -22.556 12.963 31.400 1.00 60.59 504 LYS A C 1
ATOM 4280 O O . LYS A 1 504 ? -23.367 13.211 30.504 1.00 60.59 504 LYS A O 1
ATOM 4285 N N . VAL A 1 505 ? -22.800 13.267 32.672 1.00 59.22 505 VAL A N 1
ATOM 4286 C CA . VAL A 1 505 ? -24.042 13.894 33.151 1.00 59.22 505 VAL A CA 1
ATOM 4287 C C . VAL A 1 505 ? -23.759 15.378 33.433 1.00 59.22 505 VAL A C 1
ATOM 4289 O O . VAL A 1 505 ? -22.824 15.646 34.186 1.00 59.22 505 VAL A O 1
ATOM 4292 N N . PRO A 1 506 ? -24.498 16.339 32.832 1.00 53.56 506 PRO A N 1
ATOM 4293 C CA . PRO A 1 506 ? -24.375 17.757 33.162 1.00 53.56 506 PRO A CA 1
ATOM 4294 C C . PRO A 1 506 ? -24.852 17.968 34.594 1.00 53.56 506 PRO A C 1
ATOM 4296 O O . PRO A 1 506 ? -25.805 17.327 35.032 1.00 53.56 506 PRO A O 1
ATOM 4299 N N . GLN A 1 507 ? -24.196 18.861 35.320 1.00 57.47 507 GLN A N 1
ATOM 4300 C CA . GLN A 1 507 ? -24.439 19.014 36.753 1.00 57.47 507 GLN A CA 1
ATOM 4301 C C . GLN A 1 507 ? -25.564 19.999 37.085 1.00 57.47 507 GLN A C 1
ATOM 4303 O O . GLN A 1 507 ? -26.065 19.988 38.204 1.00 57.47 507 GLN A O 1
ATOM 4308 N N . ASN A 1 508 ? -26.021 20.787 36.109 1.00 55.22 508 ASN A N 1
ATOM 4309 C CA . ASN A 1 508 ? -27.175 21.668 36.258 1.00 55.22 508 ASN A CA 1
ATOM 4310 C C . ASN A 1 508 ? -28.477 20.916 35.908 1.00 55.22 508 ASN A C 1
ATOM 4312 O O . ASN A 1 508 ? -28.651 20.522 34.750 1.00 55.22 508 ASN A O 1
ATOM 4316 N N . PRO A 1 509 ? -29.438 20.771 36.845 1.00 57.81 509 PRO A N 1
ATOM 4317 C CA . PRO A 1 509 ? -30.738 20.142 36.576 1.00 57.81 509 PRO A CA 1
ATOM 4318 C C . PRO A 1 509 ? -31.513 20.831 35.440 1.00 57.81 509 PRO A C 1
ATOM 4320 O O . PRO A 1 509 ? -32.216 20.182 34.669 1.00 57.81 509 PRO A O 1
ATOM 4323 N N . SER A 1 510 ? -31.329 22.145 35.288 1.00 59.38 510 SER A N 1
ATOM 4324 C CA . SER A 1 510 ? -31.985 22.975 34.270 1.00 59.38 510 SER A CA 1
ATOM 4325 C C . SER A 1 510 ? -31.467 22.738 32.841 1.00 59.38 510 SER A C 1
ATOM 4327 O O . SER A 1 510 ? -32.195 22.985 31.881 1.00 59.38 510 SER A O 1
ATOM 4329 N N . GLU A 1 511 ? -30.239 22.231 32.678 1.00 54.69 511 GLU A N 1
ATOM 4330 C CA . GLU A 1 511 ? -29.670 21.834 31.376 1.00 54.69 511 GLU A CA 1
ATOM 4331 C C . GLU A 1 511 ? -30.085 20.411 30.970 1.00 54.69 511 GLU A C 1
ATOM 4333 O O . GLU A 1 511 ? -30.041 20.063 29.790 1.00 54.69 511 GLU A O 1
ATOM 4338 N N . LEU A 1 512 ? -30.527 19.588 31.929 1.00 55.84 512 LEU A N 1
ATOM 4339 C CA . LEU A 1 512 ? -30.967 18.213 31.684 1.00 55.84 512 LEU A CA 1
ATOM 4340 C C . LEU A 1 512 ? -32.285 18.151 30.896 1.00 55.84 512 LEU A C 1
ATOM 4342 O O . LEU A 1 512 ? -32.477 17.242 30.095 1.00 55.84 512 LEU A O 1
ATOM 4346 N N . ASN A 1 513 ? -33.190 19.110 31.105 1.00 56.72 513 ASN A N 1
ATOM 4347 C CA . ASN A 1 513 ? -34.565 19.030 30.600 1.00 56.72 513 ASN A CA 1
ATOM 4348 C C . ASN A 1 513 ? -34.734 19.356 29.109 1.00 56.72 513 ASN A C 1
ATOM 4350 O O . ASN A 1 513 ? -35.776 19.037 28.543 1.00 56.72 513 ASN A O 1
ATOM 4354 N N . LYS A 1 514 ? -33.750 19.979 28.449 1.00 58.78 514 LYS A N 1
ATOM 4355 C CA . LYS A 1 514 ? -33.925 20.469 27.067 1.00 58.78 514 LYS A CA 1
ATOM 4356 C C . LYS A 1 514 ? -33.632 19.431 25.976 1.00 58.78 514 LYS A C 1
ATOM 4358 O O . LYS A 1 514 ? -33.968 19.678 24.826 1.00 58.78 514 LYS A O 1
ATOM 4363 N N . ASP A 1 515 ? -33.036 18.283 26.312 1.00 67.12 515 ASP A N 1
ATOM 4364 C CA . ASP A 1 515 ? -32.390 17.413 25.310 1.00 67.12 515 ASP A CA 1
ATOM 4365 C C . ASP A 1 515 ? -32.582 15.901 25.550 1.00 67.12 515 ASP A C 1
ATOM 4367 O O . ASP A 1 515 ? -31.796 15.065 25.089 1.00 67.12 515 ASP A O 1
ATOM 4371 N N . VAL A 1 516 ? -33.610 15.534 26.321 1.00 75.00 516 VAL A N 1
ATOM 4372 C CA . VAL A 1 516 ? -33.861 14.161 26.778 1.00 75.00 516 VAL A CA 1
ATOM 4373 C C . VAL A 1 516 ? -35.128 13.602 26.130 1.00 75.00 516 VAL A C 1
ATOM 4375 O O . VAL A 1 516 ? -36.214 14.153 26.259 1.00 75.00 516 VAL A O 1
ATOM 4378 N N . LEU A 1 517 ? -34.980 12.474 25.437 1.00 77.81 517 LEU A N 1
ATOM 4379 C CA . LEU A 1 517 ? -36.034 11.753 24.730 1.00 77.81 517 LEU A CA 1
ATOM 4380 C C . LEU A 1 517 ? -36.280 10.393 25.396 1.00 77.81 517 LEU A C 1
ATOM 4382 O O . LEU A 1 517 ? -35.350 9.726 25.861 1.00 77.81 517 LEU A O 1
ATOM 4386 N N . LEU A 1 518 ? -37.538 9.954 25.406 1.00 84.06 518 LEU A N 1
ATOM 4387 C CA . LEU A 1 518 ? -37.925 8.637 25.907 1.00 84.06 518 LEU A CA 1
ATOM 4388 C C . LEU A 1 518 ? -37.768 7.576 24.813 1.00 84.06 518 LEU A C 1
ATOM 4390 O O . LEU A 1 518 ? -38.347 7.678 23.730 1.00 84.06 518 LEU A O 1
ATOM 4394 N N . CYS A 1 519 ? -37.023 6.511 25.108 1.00 87.25 519 CYS A N 1
ATOM 4395 C CA . CYS A 1 519 ? -36.966 5.351 24.226 1.00 87.25 519 CYS A CA 1
ATOM 4396 C C . CYS A 1 519 ? -38.229 4.492 24.372 1.00 87.25 519 CYS A C 1
ATOM 4398 O O . CYS A 1 519 ? -38.474 3.943 25.443 1.00 87.25 519 CYS A O 1
ATOM 4400 N N . ARG A 1 520 ? -38.964 4.261 23.276 1.00 84.38 520 ARG A N 1
ATOM 4401 C CA . ARG A 1 520 ? -40.193 3.438 23.288 1.00 84.38 520 ARG A CA 1
ATOM 4402 C C . ARG A 1 520 ? -39.968 1.951 23.597 1.00 84.38 520 ARG A C 1
ATOM 4404 O O . ARG A 1 520 ? -40.927 1.244 23.875 1.00 84.38 520 ARG A O 1
ATOM 4411 N N . SER A 1 521 ? -38.729 1.461 23.505 1.00 85.00 521 SER A N 1
ATOM 4412 C CA . SER A 1 521 ? -38.404 0.042 23.714 1.00 85.00 521 SER A CA 1
ATOM 4413 C C . SER A 1 521 ? -37.899 -0.248 25.129 1.00 85.00 521 SER A C 1
ATOM 4415 O O . SER A 1 521 ? -38.421 -1.149 25.770 1.00 85.00 521 SER A O 1
ATOM 4417 N N . CYS A 1 522 ? -36.919 0.510 25.637 1.00 87.69 522 CYS A N 1
ATOM 4418 C CA . CYS A 1 522 ? -36.381 0.298 26.988 1.00 87.69 522 CYS A CA 1
ATOM 4419 C C . CYS A 1 522 ? -36.959 1.234 28.055 1.00 87.69 522 CYS A C 1
ATOM 4421 O O . CYS A 1 522 ? -36.563 1.122 29.210 1.00 87.69 522 CYS A O 1
ATOM 4423 N N . GLN A 1 523 ? -37.838 2.169 27.675 1.00 86.00 523 GLN A N 1
ATOM 4424 C CA . GLN A 1 523 ? -38.477 3.140 28.574 1.00 86.00 523 GLN A CA 1
ATOM 4425 C C . GLN A 1 523 ? -37.485 4.000 29.381 1.00 86.00 523 GLN A C 1
ATOM 4427 O O . GLN A 1 523 ? -37.812 4.529 30.438 1.00 86.00 523 GLN A O 1
ATOM 4432 N N . ARG A 1 524 ? -36.250 4.163 28.883 1.00 83.12 524 ARG A N 1
ATOM 4433 C CA . ARG A 1 524 ? -35.231 5.025 29.499 1.00 83.12 524 ARG A CA 1
ATOM 4434 C C . ARG A 1 524 ? -35.225 6.405 28.857 1.00 83.12 524 ARG A C 1
ATOM 4436 O O . ARG A 1 524 ? -35.269 6.523 27.630 1.00 83.12 524 ARG A O 1
ATOM 4443 N N . TYR A 1 525 ? -35.087 7.419 29.702 1.00 81.31 525 TYR A N 1
ATOM 4444 C CA . TYR A 1 525 ? -34.818 8.797 29.314 1.00 81.31 525 TYR A CA 1
ATOM 4445 C C . TYR A 1 525 ? -33.345 8.943 28.926 1.00 81.31 525 TYR A C 1
ATOM 4447 O O . TYR A 1 525 ? -32.446 8.687 29.727 1.00 81.31 525 TYR A O 1
ATOM 4455 N N . LEU A 1 526 ? -33.087 9.295 27.669 1.00 80.62 526 LEU A N 1
ATOM 4456 C CA . LEU A 1 526 ? -31.744 9.360 27.095 1.00 80.62 526 LEU A CA 1
ATOM 4457 C C . LEU A 1 526 ? -31.581 10.637 26.276 1.00 80.62 526 LEU A C 1
ATOM 4459 O O . LEU A 1 526 ? -32.544 11.143 25.713 1.00 80.62 526 LEU A O 1
ATOM 4463 N N . ARG A 1 527 ? -30.349 11.139 26.151 1.00 75.75 527 ARG A N 1
ATOM 4464 C CA . ARG A 1 527 ? -30.086 12.299 25.291 1.00 75.75 527 ARG A CA 1
ATOM 4465 C C . ARG A 1 527 ? -30.374 12.011 23.819 1.00 75.75 527 ARG A C 1
ATOM 4467 O O . ARG A 1 527 ? -30.177 10.879 23.371 1.00 75.75 527 ARG A O 1
ATOM 4474 N N . SER A 1 528 ? -30.716 13.050 23.060 1.00 74.19 528 SER A N 1
ATOM 4475 C CA . SER A 1 528 ? -30.873 13.026 21.595 1.00 74.19 528 SER A CA 1
ATOM 4476 C C . SER A 1 528 ? -29.712 12.324 20.862 1.00 74.19 528 SER A C 1
ATOM 4478 O O . SER A 1 528 ? -29.936 11.530 19.947 1.00 74.19 528 SER A O 1
ATOM 4480 N N . THR A 1 529 ? -28.471 12.477 21.338 1.00 73.88 529 THR A N 1
ATOM 4481 C CA . THR A 1 529 ? -27.266 11.806 20.799 1.00 73.88 529 THR A CA 1
ATOM 4482 C C . THR A 1 529 ? -27.285 10.275 20.879 1.00 73.88 529 THR A C 1
ATOM 4484 O O . THR A 1 529 ? -26.578 9.603 20.118 1.00 73.88 529 THR A O 1
ATOM 4487 N N . ASN A 1 530 ? -28.091 9.697 21.771 1.00 77.62 530 ASN A N 1
ATOM 4488 C CA . ASN A 1 530 ? -28.236 8.251 21.942 1.00 77.62 530 ASN A CA 1
ATOM 4489 C C . ASN A 1 530 ? -29.301 7.643 21.025 1.00 77.62 530 ASN A C 1
ATOM 4491 O O . ASN A 1 530 ? -29.507 6.430 21.060 1.00 77.62 530 ASN A O 1
ATOM 4495 N N . PHE A 1 531 ? -29.955 8.446 20.190 1.00 79.12 531 PHE A N 1
ATOM 4496 C CA . PHE A 1 531 ? -30.902 7.990 19.182 1.00 79.12 531 PHE A CA 1
ATOM 4497 C C . PHE A 1 531 ? -30.273 8.072 17.790 1.00 79.12 531 PHE A C 1
ATOM 4499 O O . PHE A 1 531 ? -29.344 8.841 17.534 1.00 79.12 531 PHE A O 1
ATOM 4506 N N . ILE A 1 532 ? -30.735 7.215 16.883 1.00 69.56 532 ILE A N 1
ATOM 4507 C CA . ILE A 1 532 ? -30.325 7.267 15.477 1.00 69.56 532 ILE A CA 1
ATOM 4508 C C . ILE A 1 532 ? -31.197 8.324 14.810 1.00 69.56 532 ILE A C 1
ATOM 4510 O O . ILE A 1 532 ? -32.414 8.181 14.793 1.00 69.56 532 ILE A O 1
ATOM 4514 N N . ALA A 1 533 ? -30.608 9.398 14.294 1.00 63.75 533 ALA A N 1
ATOM 4515 C CA . ALA A 1 533 ? -31.364 10.330 13.459 1.00 63.75 533 ALA A CA 1
ATOM 4516 C C . ALA A 1 533 ? -31.525 9.742 12.046 1.00 63.75 533 ALA A C 1
ATOM 4518 O O . ALA A 1 533 ? -30.535 9.336 11.439 1.00 63.75 533 ALA A O 1
ATOM 4519 N N . PHE A 1 534 ? -32.744 9.712 11.533 1.00 61.25 534 PHE A N 1
ATOM 4520 C CA . PHE A 1 534 ? -33.070 9.367 10.154 1.00 61.25 534 PHE A CA 1
ATOM 4521 C C . PHE A 1 534 ? -33.464 10.629 9.384 1.00 61.25 534 PHE A C 1
ATOM 4523 O O . PHE A 1 534 ? -33.672 11.687 9.978 1.00 61.25 534 PHE A O 1
ATOM 4530 N N . ALA A 1 535 ? -33.624 10.498 8.067 1.00 53.16 535 ALA A N 1
ATOM 4531 C CA . ALA A 1 535 ? -34.096 11.571 7.195 1.00 53.16 535 ALA A CA 1
ATOM 4532 C C . ALA A 1 535 ? -35.366 12.263 7.717 1.00 53.16 535 ALA A C 1
ATOM 4534 O O . ALA A 1 535 ? -35.436 13.482 7.760 1.00 53.16 535 ALA A O 1
ATOM 4535 N N . LYS A 1 536 ? -36.327 11.480 8.222 1.00 55.31 536 LYS A N 1
ATOM 4536 C CA . LYS A 1 536 ? -37.632 11.961 8.706 1.00 55.31 536 LYS A CA 1
ATOM 4537 C C . LYS A 1 536 ? -37.685 12.270 10.215 1.00 55.31 536 LYS A C 1
ATOM 4539 O O . LYS A 1 536 ? -38.775 12.339 10.773 1.00 55.31 536 LYS A O 1
ATOM 4544 N N . GLY A 1 537 ? -36.539 12.411 10.890 1.00 66.00 537 GLY A N 1
ATOM 4545 C CA . GLY A 1 537 ? -36.455 12.727 12.325 1.00 66.00 537 GLY A CA 1
ATOM 4546 C C . GLY A 1 537 ? -35.705 11.685 13.163 1.00 66.00 537 GLY A C 1
ATOM 4547 O O . GLY A 1 537 ? -35.070 10.770 12.640 1.00 66.00 537 GLY A O 1
ATOM 4548 N N . LEU A 1 538 ? -35.741 11.822 14.491 1.00 66.50 538 LEU A N 1
ATOM 4549 C CA . LEU A 1 538 ? -35.078 10.883 15.402 1.00 66.50 538 LEU A CA 1
ATOM 4550 C C . LEU A 1 538 ? -35.842 9.559 15.518 1.00 66.50 538 LEU A C 1
ATOM 4552 O O . LEU A 1 538 ? -37.065 9.522 15.632 1.00 66.50 538 LEU A O 1
ATOM 4556 N N . SER A 1 539 ? -35.089 8.460 15.535 1.00 73.31 539 SER A N 1
ATOM 4557 C CA . SER A 1 539 ? -35.584 7.133 15.888 1.00 73.31 539 SER A CA 1
ATOM 4558 C C . SER A 1 539 ? -36.352 7.181 17.204 1.00 73.31 539 SER A C 1
ATOM 4560 O O . SER A 1 539 ? -35.900 7.777 18.177 1.00 73.31 539 SER A O 1
ATOM 4562 N N . THR A 1 540 ? -37.466 6.458 17.277 1.00 77.56 540 THR A N 1
ATOM 4563 C CA . THR A 1 540 ? -38.207 6.252 18.532 1.00 77.56 540 THR A CA 1
ATOM 4564 C C . THR A 1 540 ? -37.500 5.278 19.483 1.00 77.56 540 THR A C 1
ATOM 4566 O O . THR A 1 540 ? -37.848 5.180 20.663 1.00 77.56 540 THR A O 1
ATOM 4569 N N . ARG A 1 541 ? -36.505 4.539 18.973 1.00 82.50 541 ARG A N 1
ATOM 4570 C CA . ARG A 1 541 ? -35.668 3.588 19.714 1.00 82.50 541 ARG A CA 1
ATOM 4571 C C . ARG A 1 541 ? -34.246 4.123 19.843 1.00 82.50 541 ARG A C 1
ATOM 4573 O O . ARG A 1 541 ? -33.684 4.642 18.875 1.00 82.50 541 ARG A O 1
ATOM 4580 N N . CYS A 1 542 ? -33.648 3.961 21.019 1.00 85.69 542 CYS A N 1
ATOM 4581 C CA . CYS A 1 542 ? -32.252 4.322 21.231 1.00 85.69 542 CYS A CA 1
ATOM 4582 C C . CYS A 1 542 ? -31.306 3.368 20.484 1.00 85.69 542 CYS A C 1
ATOM 4584 O O . CYS A 1 542 ? -31.671 2.236 20.160 1.00 85.69 542 CYS A O 1
ATOM 4586 N N . LYS A 1 543 ? -30.067 3.813 20.256 1.00 82.75 543 LYS A N 1
ATOM 4587 C CA . LYS A 1 543 ? -29.000 3.058 19.580 1.00 82.75 543 LYS A CA 1
ATOM 4588 C C . LYS A 1 543 ? -28.784 1.671 20.188 1.00 82.75 543 LYS A C 1
ATOM 4590 O O . LYS A 1 543 ? -28.573 0.714 19.451 1.00 82.75 543 LYS A O 1
ATOM 4595 N N . ASP A 1 544 ? -28.872 1.548 21.512 1.00 82.00 544 ASP A N 1
ATOM 4596 C CA . ASP A 1 544 ? -28.727 0.259 22.194 1.00 82.00 544 ASP A CA 1
ATOM 4597 C C . ASP A 1 544 ? -29.876 -0.701 21.877 1.00 82.00 544 ASP A C 1
ATOM 4599 O O . ASP A 1 544 ? -29.620 -1.857 21.552 1.00 82.00 544 ASP A O 1
ATOM 4603 N N . CYS A 1 545 ? -31.123 -0.223 21.893 1.00 85.62 545 CYS A N 1
ATOM 4604 C CA . CYS A 1 545 ? -32.284 -1.031 21.519 1.00 85.62 545 CYS A CA 1
ATOM 4605 C C . CYS A 1 545 ? -32.253 -1.417 20.040 1.00 85.62 545 CYS A C 1
ATOM 4607 O O . CYS A 1 545 ? -32.507 -2.571 19.719 1.00 85.62 545 CYS A O 1
ATOM 4609 N N . THR A 1 546 ? -31.911 -0.491 19.140 1.00 82.00 546 THR A N 1
ATOM 4610 C CA . THR A 1 546 ? -31.790 -0.803 17.706 1.00 82.00 546 THR A CA 1
ATOM 4611 C C . THR A 1 546 ? -30.693 -1.832 17.447 1.00 82.00 546 THR A C 1
ATOM 4613 O O . THR A 1 546 ? -30.856 -2.724 16.621 1.00 82.00 546 THR A O 1
ATOM 4616 N N . ARG A 1 547 ? -29.583 -1.758 18.186 1.00 79.19 547 ARG A N 1
ATOM 4617 C CA . ARG A 1 547 ? -28.505 -2.746 18.110 1.00 79.19 547 ARG A CA 1
ATOM 4618 C C . ARG A 1 547 ? -28.942 -4.118 18.617 1.00 79.19 547 ARG A C 1
ATOM 4620 O O . ARG A 1 547 ? -28.650 -5.111 17.961 1.00 79.19 547 ARG A O 1
ATOM 4627 N N . LEU A 1 548 ? -29.617 -4.176 19.765 1.00 82.56 548 LEU A N 1
ATOM 4628 C CA . LEU A 1 548 ? -30.163 -5.430 20.288 1.00 82.56 548 LEU A CA 1
ATOM 4629 C C . LEU A 1 548 ? -31.167 -6.041 19.309 1.00 82.56 548 LEU A C 1
ATOM 4631 O O . LEU A 1 548 ? -31.106 -7.236 19.051 1.00 82.56 548 LEU A O 1
ATOM 4635 N N . ASP A 1 549 ? -32.018 -5.214 18.700 1.00 83.25 549 ASP A N 1
ATOM 4636 C CA . ASP A 1 549 ? -32.949 -5.645 17.658 1.00 83.25 549 ASP A CA 1
ATOM 4637 C C . ASP A 1 549 ? -32.198 -6.195 16.434 1.00 83.25 549 ASP A C 1
ATOM 4639 O O . ASP A 1 549 ? -32.577 -7.243 15.924 1.00 83.25 549 ASP A O 1
ATOM 4643 N N . ASN A 1 550 ? -31.085 -5.568 16.018 1.00 82.38 550 ASN A N 1
ATOM 4644 C CA . ASN A 1 550 ? -30.225 -6.083 14.946 1.00 82.38 550 ASN A CA 1
ATOM 4645 C C . ASN A 1 550 ? -29.639 -7.461 15.286 1.00 82.38 550 ASN A C 1
ATOM 4647 O O . ASN A 1 550 ? -29.689 -8.350 14.449 1.00 82.38 550 ASN A O 1
ATOM 4651 N N . ILE A 1 551 ? -29.114 -7.655 16.498 1.00 81.94 551 ILE A N 1
ATOM 4652 C CA . ILE A 1 551 ? -28.560 -8.949 16.939 1.00 81.94 551 ILE A CA 1
ATOM 4653 C C . ILE A 1 551 ? -29.657 -10.022 17.014 1.00 81.94 551 ILE A C 1
ATOM 4655 O O . ILE A 1 551 ? -29.432 -11.172 16.641 1.00 81.94 551 ILE A O 1
ATOM 4659 N N . ALA A 1 552 ? -30.849 -9.645 17.475 1.00 78.19 552 ALA A N 1
ATOM 4660 C CA . ALA A 1 552 ? -31.952 -10.574 17.675 1.00 78.19 552 ALA A CA 1
ATOM 4661 C C . ALA A 1 552 ? -32.670 -10.965 16.375 1.00 78.19 552 ALA A C 1
ATOM 4663 O O . ALA A 1 552 ? -33.185 -12.075 16.290 1.00 78.19 552 ALA A O 1
ATOM 4664 N N . ARG A 1 553 ? -32.747 -10.063 15.386 1.00 79.69 553 ARG A N 1
ATOM 4665 C CA . ARG A 1 553 ? -33.575 -10.255 14.185 1.00 79.69 553 ARG A CA 1
ATOM 4666 C C . ARG A 1 553 ? -32.748 -10.340 12.890 1.00 79.69 553 ARG A C 1
ATOM 4668 O O . ARG A 1 553 ? -32.552 -11.448 12.408 1.00 79.69 553 ARG A O 1
ATOM 4675 N N . PRO A 1 554 ? -32.279 -9.235 12.273 1.00 77.31 554 PRO A N 1
ATOM 4676 C CA . PRO A 1 554 ? -31.664 -9.297 10.949 1.00 77.31 554 PRO A CA 1
ATOM 4677 C C . PRO A 1 554 ? -30.192 -9.739 10.937 1.00 77.31 554 PRO A C 1
ATOM 4679 O O . PRO A 1 554 ? -29.715 -10.141 9.882 1.00 77.31 554 PRO A O 1
ATOM 4682 N N . ARG A 1 555 ? -29.461 -9.619 12.056 1.00 82.12 555 ARG A N 1
ATOM 4683 C CA . ARG A 1 555 ? -28.022 -9.922 12.205 1.00 82.12 555 ARG A CA 1
ATOM 4684 C C . ARG A 1 555 ? -27.169 -9.352 11.063 1.00 82.12 555 ARG A C 1
ATOM 4686 O O . ARG A 1 555 ? -26.281 -10.011 10.525 1.00 82.12 555 ARG A O 1
ATOM 4693 N N . ASN A 1 556 ? -27.454 -8.108 10.671 1.00 78.62 556 ASN A N 1
ATOM 4694 C CA . ASN A 1 556 ? -26.725 -7.445 9.593 1.00 78.62 556 ASN A CA 1
ATOM 4695 C C . ASN A 1 556 ? -25.349 -6.979 10.080 1.00 78.62 556 ASN A C 1
ATOM 4697 O O . ASN A 1 556 ? -25.248 -6.365 11.150 1.00 78.62 556 ASN A O 1
ATOM 4701 N N . ASP A 1 557 ? -24.320 -7.199 9.259 1.00 78.44 557 ASP A N 1
ATOM 4702 C CA . ASP A 1 557 ? -23.005 -6.592 9.445 1.00 78.44 557 ASP A CA 1
ATOM 4703 C C . ASP A 1 557 ? -22.912 -5.255 8.696 1.00 78.44 557 ASP A C 1
ATOM 4705 O O . ASP A 1 557 ? -23.068 -5.180 7.478 1.00 78.44 557 ASP A O 1
ATOM 4709 N N . PHE A 1 558 ? -22.623 -4.190 9.441 1.00 78.50 558 PHE A N 1
ATOM 4710 C CA . PHE A 1 558 ? -22.434 -2.843 8.904 1.00 78.50 558 PHE A CA 1
ATOM 4711 C C . PHE A 1 558 ? -20.954 -2.444 8.774 1.00 78.50 558 PHE A C 1
ATOM 4713 O O . PHE A 1 558 ? -20.647 -1.334 8.333 1.00 78.50 558 PHE A O 1
ATOM 4720 N N . SER A 1 559 ? -20.023 -3.328 9.149 1.00 78.75 559 SER A N 1
ATOM 4721 C CA . SER A 1 559 ? -18.588 -3.033 9.210 1.00 78.75 559 SER A CA 1
ATOM 4722 C C . SER A 1 559 ? -17.994 -2.673 7.844 1.00 78.75 559 SER A C 1
ATOM 4724 O O . SER A 1 559 ? -17.146 -1.782 7.746 1.00 78.75 559 SER A O 1
ATOM 4726 N N . CYS A 1 560 ? -18.471 -3.311 6.771 1.00 78.88 560 CYS A N 1
ATOM 4727 C CA . CYS A 1 560 ? -18.036 -3.023 5.407 1.00 78.88 560 CYS A CA 1
ATOM 4728 C C . CYS A 1 560 ? -18.429 -1.600 4.972 1.00 78.88 560 CYS A C 1
ATOM 4730 O O . CYS A 1 560 ? -17.567 -0.835 4.538 1.00 78.88 560 CYS A O 1
ATOM 4732 N N . TYR A 1 561 ? -19.683 -1.197 5.186 1.00 85.31 561 TYR A N 1
ATOM 4733 C CA . TYR A 1 561 ? -20.173 0.152 4.883 1.00 85.31 561 TYR A CA 1
ATOM 4734 C C . TYR A 1 561 ? -19.476 1.219 5.729 1.00 85.31 561 TYR A C 1
ATOM 4736 O O . TYR A 1 561 ? -19.143 2.291 5.228 1.00 85.31 561 TYR A O 1
ATOM 4744 N N . GLN A 1 562 ? -19.180 0.911 6.995 1.00 84.25 562 GLN A N 1
ATOM 4745 C CA . GLN A 1 562 ? -18.424 1.807 7.865 1.00 84.25 562 GLN A CA 1
ATOM 4746 C C . GLN A 1 562 ? -16.987 2.011 7.362 1.00 84.25 562 GLN A C 1
ATOM 4748 O O . GLN A 1 562 ? -16.485 3.134 7.377 1.00 84.25 562 GLN A O 1
ATOM 4753 N N . SER A 1 563 ? -16.333 0.950 6.884 1.00 83.75 563 SER A N 1
ATOM 4754 C CA . SER A 1 563 ? -15.005 1.042 6.267 1.00 83.75 563 SER A CA 1
ATOM 4755 C C . SER A 1 563 ? -15.030 1.869 4.981 1.00 83.75 563 SER A C 1
ATOM 4757 O O . SER A 1 563 ? -14.147 2.701 4.780 1.00 83.75 563 SER A O 1
ATOM 4759 N N . ILE A 1 564 ? -16.053 1.696 4.136 1.00 86.88 564 ILE A N 1
ATOM 4760 C CA . ILE A 1 564 ? -16.230 2.498 2.916 1.00 86.88 564 ILE A CA 1
ATOM 4761 C C . ILE A 1 564 ? -16.426 3.977 3.267 1.00 86.88 564 ILE A C 1
ATOM 4763 O O . ILE A 1 564 ? -15.736 4.819 2.697 1.00 86.88 564 ILE A O 1
ATOM 4767 N N . LEU A 1 565 ? -17.282 4.292 4.246 1.00 89.31 565 LEU A N 1
ATOM 4768 C CA . LEU A 1 565 ? -17.508 5.665 4.706 1.00 89.31 565 LEU A CA 1
ATOM 4769 C C . LEU A 1 565 ? -16.221 6.310 5.234 1.00 89.31 565 LEU A C 1
ATOM 4771 O O . LEU A 1 565 ? -15.899 7.433 4.863 1.00 89.31 565 LEU A O 1
ATOM 4775 N N . ARG A 1 566 ? -15.451 5.594 6.065 1.00 86.44 566 ARG A N 1
ATOM 4776 C CA . ARG A 1 566 ? -14.167 6.096 6.584 1.00 86.44 566 ARG A CA 1
ATOM 4777 C C . ARG A 1 566 ? -13.175 6.381 5.458 1.00 86.44 566 ARG A C 1
ATOM 4779 O O . ARG A 1 566 ? -12.540 7.428 5.480 1.00 86.44 566 ARG A O 1
ATOM 4786 N N . ARG A 1 567 ? -13.053 5.481 4.474 1.00 86.62 567 ARG A N 1
ATOM 4787 C CA . ARG A 1 567 ? -12.178 5.693 3.308 1.00 86.62 567 ARG A CA 1
ATOM 4788 C C . ARG A 1 567 ? -12.608 6.906 2.492 1.00 86.62 567 ARG A C 1
ATOM 4790 O O . ARG A 1 567 ? -11.754 7.699 2.122 1.00 86.62 567 ARG A O 1
ATOM 4797 N N . LEU A 1 568 ? -13.909 7.058 2.260 1.00 88.94 568 LEU A N 1
ATOM 4798 C CA . LEU A 1 568 ? -14.472 8.201 1.549 1.00 88.94 568 LEU A CA 1
ATOM 4799 C C . LEU A 1 568 ? -14.165 9.511 2.279 1.00 88.94 568 LEU A C 1
ATOM 4801 O O . LEU A 1 568 ? -13.672 10.443 1.658 1.00 88.94 568 LEU A O 1
ATOM 4805 N N . ILE A 1 569 ? -14.384 9.566 3.596 1.00 86.56 569 ILE A N 1
ATOM 4806 C CA . ILE A 1 569 ? -14.085 10.757 4.402 1.00 86.56 569 ILE A CA 1
ATOM 4807 C C . ILE A 1 569 ? -12.597 11.114 4.315 1.00 86.56 569 ILE A C 1
ATOM 4809 O O . ILE A 1 569 ? -12.258 12.270 4.080 1.00 86.56 569 ILE A O 1
ATOM 4813 N N . VAL A 1 570 ? -11.705 10.132 4.475 1.00 86.88 570 VAL A N 1
ATOM 4814 C CA . VAL A 1 570 ? -10.252 10.359 4.409 1.00 86.88 570 VAL A CA 1
ATOM 4815 C C . VAL A 1 570 ? -9.821 10.825 3.016 1.00 86.88 570 VAL A C 1
ATOM 4817 O O . VAL A 1 570 ? -9.029 11.758 2.911 1.00 86.88 570 VAL A O 1
ATOM 4820 N N . ALA A 1 571 ? -10.348 10.212 1.953 1.00 85.00 571 ALA A N 1
ATOM 4821 C CA . ALA A 1 571 ? -10.041 10.602 0.578 1.00 85.00 571 ALA A CA 1
ATOM 4822 C C . ALA A 1 571 ? -10.518 12.031 0.274 1.00 85.00 571 ALA A C 1
ATOM 4824 O O . ALA A 1 571 ? -9.776 12.828 -0.294 1.00 85.00 571 ALA A O 1
ATOM 4825 N N . GLU A 1 572 ? -11.723 12.394 0.716 1.00 86.81 572 GLU A N 1
ATOM 4826 C CA . GLU A 1 572 ? -12.273 13.731 0.493 1.00 86.81 572 GLU A CA 1
ATOM 4827 C C . GLU A 1 572 ? -11.553 14.815 1.296 1.00 86.81 572 GLU A C 1
ATOM 4829 O O . GLU A 1 572 ? -11.319 15.895 0.762 1.00 86.81 572 GLU A O 1
ATOM 4834 N N . GLN A 1 573 ? -11.097 14.521 2.518 1.00 85.69 573 GLN A N 1
ATOM 4835 C CA . GLN A 1 573 ? -10.257 15.445 3.293 1.00 85.69 573 GLN A CA 1
ATOM 4836 C C . GLN A 1 573 ? -8.924 15.765 2.611 1.00 85.69 573 GLN A C 1
ATOM 4838 O O . GLN A 1 573 ? -8.397 16.865 2.787 1.00 85.69 573 GLN A O 1
ATOM 4843 N N . GLN A 1 574 ? -8.361 14.809 1.866 1.00 84.25 574 GLN A N 1
ATOM 4844 C CA . GLN A 1 574 ? -7.128 15.023 1.108 1.00 84.25 574 GLN A CA 1
ATOM 4845 C C . GLN A 1 574 ? -7.357 15.930 -0.106 1.00 84.25 574 GLN A C 1
ATOM 4847 O O . GLN A 1 574 ? -6.471 16.709 -0.449 1.00 84.25 574 GLN A O 1
ATOM 4852 N N . LEU A 1 575 ? -8.537 15.850 -0.727 1.00 81.62 575 LEU A N 1
ATOM 4853 C CA . LEU A 1 575 ? -8.891 16.624 -1.919 1.00 81.62 575 LEU A CA 1
ATOM 4854 C C . LEU A 1 575 ? -9.428 18.021 -1.583 1.00 81.62 575 LEU A C 1
ATOM 4856 O O . LEU A 1 575 ? -9.068 18.997 -2.235 1.00 81.62 575 LEU A O 1
ATOM 4860 N N . SER A 1 576 ? -10.290 18.132 -0.572 1.00 76.00 576 SER A N 1
ATOM 4861 C CA . SER A 1 576 ? -10.981 19.371 -0.210 1.00 76.00 576 SER A CA 1
ATOM 4862 C C . SER A 1 576 ? -11.184 19.462 1.303 1.00 76.00 576 SER A C 1
ATOM 4864 O O . SER A 1 576 ? -11.901 18.674 1.921 1.00 76.00 576 SER A O 1
ATOM 4866 N N . LYS A 1 577 ? -10.575 20.477 1.926 1.00 70.38 577 LYS A N 1
ATOM 4867 C CA . LYS A 1 577 ? -10.739 20.726 3.369 1.00 70.38 577 LYS A CA 1
ATOM 4868 C C . LYS A 1 577 ? -12.130 21.265 3.730 1.00 70.38 577 LYS A C 1
ATOM 4870 O O . LYS A 1 577 ? -12.498 21.238 4.900 1.00 70.38 577 LYS A O 1
ATOM 4875 N N . GLU A 1 578 ? -12.888 21.739 2.741 1.00 71.06 578 GLU A N 1
ATOM 4876 C CA . GLU A 1 578 ? -14.200 22.374 2.918 1.00 71.06 578 GLU A CA 1
ATOM 4877 C C . GLU A 1 578 ? -15.388 21.436 2.658 1.00 71.06 578 GLU A C 1
ATOM 4879 O O . GLU A 1 578 ? -16.531 21.835 2.880 1.00 71.06 578 GLU A O 1
ATOM 4884 N N . SER A 1 579 ? -15.155 20.186 2.235 1.00 74.38 579 SER A N 1
ATOM 4885 C CA . SER A 1 579 ? -16.243 19.240 1.962 1.00 74.38 579 SER A CA 1
ATOM 4886 C C . SER A 1 579 ? -17.006 18.879 3.241 1.00 74.38 579 SER A C 1
ATOM 4888 O O . SER A 1 579 ? -16.472 18.284 4.173 1.00 74.38 579 SER A O 1
ATOM 4890 N N . LYS A 1 580 ? -18.298 19.224 3.299 1.00 79.62 580 LYS A N 1
ATOM 4891 C CA . LYS A 1 580 ? -19.156 18.965 4.476 1.00 79.62 580 LYS A CA 1
ATOM 4892 C C . LYS A 1 580 ? -20.037 17.726 4.312 1.00 79.62 580 LYS A C 1
ATOM 4894 O O . LYS A 1 580 ? -20.325 17.045 5.293 1.00 79.62 580 LYS A O 1
ATOM 4899 N N . ILE A 1 581 ? -20.419 17.392 3.078 1.00 81.81 581 ILE A N 1
ATOM 4900 C CA . ILE A 1 581 ? -21.399 16.337 2.768 1.00 81.81 581 ILE A CA 1
ATOM 4901 C C . ILE A 1 581 ? -20.953 14.938 3.251 1.00 81.81 581 ILE A C 1
ATOM 4903 O O . ILE A 1 581 ? -21.751 14.288 3.930 1.00 81.81 581 ILE A O 1
ATOM 4907 N N . PRO A 1 582 ? -19.706 14.473 3.014 1.00 82.88 582 PRO A N 1
ATOM 4908 C CA . PRO A 1 582 ? -19.213 13.196 3.546 1.00 82.88 582 PRO A CA 1
ATOM 4909 C C . PRO A 1 582 ? -19.394 12.988 5.056 1.00 82.88 582 PRO A C 1
ATOM 4911 O O . PRO A 1 582 ? -19.663 11.873 5.498 1.00 82.88 582 PRO A O 1
ATOM 4914 N N . PHE A 1 583 ? -19.256 14.052 5.851 1.00 82.75 583 PHE A N 1
ATOM 4915 C CA . PHE A 1 583 ? -19.307 13.994 7.319 1.00 82.75 583 PHE A CA 1
ATOM 4916 C C . PHE A 1 583 ? -20.723 13.931 7.876 1.00 82.75 583 PHE A C 1
ATOM 4918 O O . PHE A 1 583 ? -20.926 13.536 9.023 1.00 82.75 583 PHE A O 1
ATOM 4925 N N . LEU A 1 584 ? -21.699 14.338 7.071 1.00 81.44 584 LEU A N 1
ATOM 4926 C CA . LEU A 1 584 ? -23.104 14.309 7.438 1.00 81.44 584 LEU A CA 1
ATOM 4927 C C . LEU A 1 584 ? -23.743 12.935 7.155 1.00 81.44 584 LEU A C 1
ATOM 4929 O O . LEU A 1 584 ? -24.823 12.648 7.673 1.00 81.44 584 LEU A O 1
ATOM 4933 N N . LEU A 1 585 ? -23.084 12.086 6.356 1.00 82.56 585 LEU A N 1
ATOM 4934 C CA . LEU A 1 585 ? -23.563 10.749 6.014 1.00 82.56 585 LEU A CA 1
ATOM 4935 C C . LEU A 1 585 ? -23.401 9.749 7.155 1.00 82.56 585 LEU A C 1
ATOM 4937 O O . LEU A 1 585 ? -22.399 9.729 7.874 1.00 82.56 585 LEU A O 1
ATOM 4941 N N . LYS A 1 586 ? -24.378 8.849 7.267 1.00 82.00 586 LYS A N 1
ATOM 4942 C CA . LYS A 1 586 ? -24.354 7.722 8.202 1.00 82.00 586 LYS A CA 1
ATOM 4943 C C . LYS A 1 586 ? -24.073 6.416 7.476 1.00 82.00 586 LYS A C 1
ATOM 4945 O O . LYS A 1 586 ? -24.096 6.326 6.250 1.00 82.00 586 LYS A O 1
ATOM 4950 N N . VAL A 1 587 ? -23.793 5.372 8.252 1.00 82.25 587 VAL A N 1
ATOM 4951 C CA . VAL A 1 587 ? -23.464 4.046 7.708 1.00 82.25 587 VAL A CA 1
ATOM 4952 C C . VAL A 1 587 ? -24.652 3.468 6.930 1.00 82.25 587 VAL A C 1
ATOM 4954 O O . VAL A 1 587 ? -24.467 2.842 5.889 1.00 82.25 587 VAL A O 1
ATOM 4957 N N . GLU A 1 588 ? -25.872 3.742 7.387 1.00 80.12 588 GLU A N 1
ATOM 4958 C CA . GLU A 1 588 ? -27.121 3.361 6.728 1.00 80.12 588 GLU A CA 1
ATOM 4959 C C . GLU A 1 588 ? -27.309 4.067 5.378 1.00 80.12 588 GLU A C 1
ATOM 4961 O O . GLU A 1 588 ? -27.800 3.458 4.430 1.00 80.12 588 GLU A O 1
ATOM 4966 N N . ASP A 1 589 ? -26.862 5.317 5.260 1.00 84.94 589 ASP A N 1
ATOM 4967 C CA . ASP A 1 589 ? -26.954 6.086 4.017 1.00 84.94 589 ASP A CA 1
ATOM 4968 C C . ASP A 1 589 ? -25.992 5.547 2.950 1.00 84.94 589 ASP A C 1
ATOM 4970 O O . ASP A 1 589 ? -26.342 5.435 1.775 1.00 84.94 589 ASP A O 1
ATOM 4974 N N . ILE A 1 590 ? -24.788 5.140 3.368 1.00 89.31 590 ILE A N 1
ATOM 4975 C CA . ILE A 1 590 ? -23.822 4.459 2.497 1.00 89.31 590 ILE A CA 1
ATOM 4976 C C . ILE A 1 590 ? -24.341 3.088 2.068 1.00 89.31 590 ILE A C 1
ATOM 4978 O O . ILE A 1 590 ? -24.197 2.713 0.903 1.00 89.31 590 ILE A O 1
ATOM 4982 N N . ARG A 1 591 ? -24.989 2.354 2.979 1.00 87.12 591 ARG A N 1
ATOM 4983 C CA . ARG A 1 591 ? -25.656 1.096 2.639 1.00 87.12 591 ARG A CA 1
ATOM 4984 C C . ARG A 1 591 ? -26.750 1.315 1.596 1.00 87.12 591 ARG A C 1
ATOM 4986 O O . ARG A 1 591 ? -26.781 0.579 0.618 1.00 87.12 591 ARG A O 1
ATOM 4993 N N . TYR A 1 592 ? -27.596 2.334 1.760 1.00 87.31 592 TYR A N 1
ATOM 4994 C CA . TYR A 1 592 ? -28.627 2.673 0.776 1.00 87.31 592 TYR A CA 1
ATOM 4995 C C . TYR A 1 592 ? -28.022 3.002 -0.594 1.00 87.31 592 TYR A C 1
ATOM 4997 O O . TYR A 1 592 ? -28.468 2.472 -1.613 1.00 87.31 592 TYR A O 1
ATOM 5005 N N . LEU A 1 593 ? -26.968 3.826 -0.628 1.00 89.75 593 LEU A N 1
ATOM 5006 C CA . LEU A 1 593 ? -26.257 4.130 -1.868 1.00 89.75 593 LEU A CA 1
ATOM 5007 C C . LEU A 1 593 ? -25.755 2.852 -2.545 1.00 89.75 593 LEU A C 1
ATOM 5009 O O . LEU A 1 593 ? -25.983 2.654 -3.733 1.00 89.75 593 LEU A O 1
ATOM 5013 N N . ILE A 1 594 ? -25.113 1.955 -1.805 1.00 89.31 594 ILE A N 1
ATOM 5014 C CA . ILE A 1 594 ? -24.529 0.752 -2.397 1.00 89.31 594 ILE A CA 1
ATOM 5015 C C . ILE A 1 594 ? -25.605 -0.256 -2.804 1.00 89.31 594 ILE A C 1
ATOM 5017 O O . ILE A 1 594 ? -25.624 -0.661 -3.960 1.00 89.31 594 ILE A O 1
ATOM 5021 N N . GLU A 1 595 ? -26.508 -0.642 -1.903 1.00 87.69 595 GLU A N 1
ATOM 5022 C CA . GLU A 1 595 ? -27.484 -1.713 -2.147 1.00 87.69 595 GLU A CA 1
ATOM 5023 C C . GLU A 1 595 ? -28.627 -1.283 -3.070 1.00 87.69 595 GLU A C 1
ATOM 5025 O O . GLU A 1 595 ? -29.059 -2.068 -3.908 1.00 87.69 595 GLU A O 1
ATOM 5030 N N . VAL A 1 596 ? -29.127 -0.050 -2.936 1.00 87.12 596 VAL A N 1
ATOM 5031 C CA . VAL A 1 596 ? -30.332 0.399 -3.654 1.00 87.12 596 VAL A CA 1
ATOM 5032 C C . VAL A 1 596 ? -29.974 1.205 -4.895 1.00 87.12 596 VAL A C 1
ATOM 5034 O O . VAL A 1 596 ? -30.510 0.944 -5.969 1.00 87.12 596 VAL A O 1
ATOM 5037 N N . VAL A 1 597 ? -29.060 2.174 -4.781 1.00 89.88 597 VAL A N 1
ATOM 5038 C CA . VAL A 1 597 ? -28.706 3.039 -5.923 1.00 89.88 597 VAL A CA 1
ATOM 5039 C C . VAL A 1 597 ? -27.752 2.328 -6.883 1.00 89.88 597 VAL A C 1
ATOM 5041 O O . VAL A 1 597 ? -27.919 2.398 -8.105 1.00 89.88 597 VAL A O 1
ATOM 5044 N N . TRP A 1 598 ? -26.763 1.617 -6.344 1.00 91.12 598 TRP A N 1
ATOM 5045 C CA . TRP A 1 598 ? -25.732 0.939 -7.129 1.00 91.12 598 TRP A CA 1
ATOM 5046 C C . TRP A 1 598 ? -25.890 -0.586 -7.215 1.00 91.12 598 TRP A C 1
ATOM 5048 O O . TRP A 1 598 ? -25.105 -1.213 -7.922 1.00 91.12 598 TRP A O 1
ATOM 5058 N N . LEU A 1 599 ? -26.923 -1.172 -6.596 1.00 89.88 599 LEU A N 1
ATOM 5059 C CA . LEU A 1 599 ? -27.248 -2.608 -6.661 1.00 89.88 599 LEU A CA 1
ATOM 5060 C C . LEU A 1 599 ? -26.096 -3.537 -6.232 1.00 89.88 599 LEU A C 1
ATOM 5062 O O . LEU A 1 599 ? -25.946 -4.641 -6.749 1.00 89.88 599 LEU A O 1
ATOM 5066 N N . SER A 1 600 ? -25.268 -3.084 -5.289 1.00 86.44 600 SER A N 1
ATOM 5067 C CA . SER A 1 600 ? -24.102 -3.799 -4.755 1.00 86.44 600 SER A CA 1
ATOM 5068 C C . SER A 1 600 ? -23.068 -4.195 -5.814 1.00 86.44 600 SER A C 1
ATOM 5070 O O . SER A 1 600 ? -22.352 -5.178 -5.636 1.00 86.44 600 SER A O 1
ATOM 5072 N N . GLN A 1 601 ? -22.980 -3.442 -6.913 1.00 89.75 601 GLN A N 1
ATOM 5073 C CA . GLN A 1 601 ? -22.083 -3.727 -8.032 1.00 89.75 601 GLN A CA 1
ATOM 5074 C C . GLN A 1 601 ? -21.305 -2.483 -8.467 1.00 89.75 601 GLN A C 1
ATOM 5076 O O . GLN A 1 601 ? -21.830 -1.367 -8.447 1.00 89.75 601 GLN A O 1
ATOM 5081 N N . SER A 1 602 ? -20.055 -2.677 -8.902 1.00 91.38 602 SER A N 1
ATOM 5082 C CA . SER A 1 602 ? -19.296 -1.600 -9.544 1.00 91.38 602 SER A CA 1
ATOM 5083 C C . SER A 1 602 ? -19.949 -1.174 -10.858 1.00 91.38 602 SER A C 1
ATOM 5085 O O . SER A 1 602 ? -20.554 -1.979 -11.565 1.00 91.38 602 SER A O 1
ATOM 5087 N N . ALA A 1 603 ? -19.843 0.109 -11.192 1.00 87.62 603 ALA A N 1
ATOM 5088 C CA . ALA A 1 603 ? -20.520 0.669 -12.351 1.00 87.62 603 ALA A CA 1
ATOM 5089 C C . ALA A 1 603 ? -19.988 0.118 -13.685 1.00 87.62 603 ALA A C 1
ATOM 5091 O O . ALA A 1 603 ? -20.757 0.053 -14.641 1.00 87.62 603 ALA A O 1
ATOM 5092 N N . LEU A 1 604 ? -18.705 -0.263 -13.746 1.00 85.44 604 LEU A N 1
ATOM 5093 C CA . LEU A 1 604 ? -18.046 -0.704 -14.980 1.00 85.44 604 LEU A CA 1
ATOM 5094 C C . LEU A 1 604 ? -17.962 -2.234 -15.076 1.00 85.44 604 LEU A C 1
ATOM 5096 O O . LEU A 1 604 ? -18.570 -2.812 -15.972 1.00 85.44 604 LEU A O 1
ATOM 5100 N N . ASN A 1 605 ? -17.275 -2.906 -14.143 1.00 82.38 605 ASN A N 1
ATOM 5101 C CA . ASN A 1 605 ? -17.069 -4.363 -14.206 1.00 82.38 605 ASN A CA 1
ATOM 5102 C C . ASN A 1 605 ? -18.120 -5.187 -13.445 1.00 82.38 605 ASN A C 1
ATOM 5104 O O . ASN A 1 605 ? -17.942 -6.396 -13.292 1.00 82.38 605 ASN A O 1
ATOM 5108 N N . ALA A 1 606 ? -19.174 -4.557 -12.916 1.00 86.56 606 ALA A N 1
ATOM 5109 C CA . ALA A 1 606 ? -20.210 -5.208 -12.113 1.00 86.56 606 ALA A CA 1
ATOM 5110 C C . ALA A 1 606 ? -19.663 -6.039 -10.933 1.00 86.56 606 ALA A C 1
ATOM 5112 O O . ALA A 1 606 ? -20.259 -7.035 -10.518 1.00 86.56 606 ALA A O 1
ATOM 5113 N N . SER A 1 607 ? -18.516 -5.647 -10.363 1.00 81.75 607 SER A N 1
ATOM 5114 C CA . SER A 1 607 ? -17.902 -6.406 -9.274 1.00 81.75 607 SER A CA 1
ATOM 5115 C C . SER A 1 607 ? -18.735 -6.278 -7.999 1.00 81.75 607 SER A C 1
ATOM 5117 O O . SER A 1 607 ? -19.016 -5.157 -7.578 1.00 81.75 607 SER A O 1
ATOM 5119 N N . SER A 1 608 ? -19.073 -7.399 -7.363 1.00 83.25 608 SER A N 1
ATOM 5120 C CA . SER A 1 608 ? -19.881 -7.456 -6.131 1.00 83.25 608 SER A CA 1
ATOM 5121 C C . SER A 1 608 ? -19.063 -7.500 -4.832 1.00 83.25 608 SER A C 1
ATOM 5123 O O . SER A 1 608 ? -19.611 -7.616 -3.736 1.00 83.25 608 SER A O 1
ATOM 5125 N N . ASP A 1 609 ? -17.736 -7.412 -4.936 1.00 81.31 609 ASP A N 1
ATOM 5126 C CA . ASP A 1 609 ? -16.823 -7.459 -3.793 1.00 81.31 609 ASP A CA 1
ATOM 5127 C C . ASP A 1 609 ? -16.832 -6.128 -3.023 1.00 81.31 609 ASP A C 1
ATOM 5129 O O . ASP A 1 609 ? -16.037 -5.231 -3.311 1.00 81.31 609 ASP A O 1
ATOM 5133 N N . LEU A 1 610 ? -17.716 -6.012 -2.023 1.00 80.12 610 LEU A N 1
ATOM 5134 C CA . LEU A 1 610 ? -17.905 -4.813 -1.189 1.00 80.12 610 LEU A CA 1
ATOM 5135 C C . LEU A 1 610 ? -16.596 -4.240 -0.611 1.00 80.12 610 LEU A C 1
ATOM 5137 O O . LEU A 1 610 ? -16.494 -3.032 -0.409 1.00 80.12 610 LEU A O 1
ATOM 5141 N N . TYR A 1 611 ? -15.575 -5.066 -0.360 1.00 76.25 611 TYR A N 1
ATOM 5142 C CA . TYR A 1 611 ? -14.297 -4.597 0.189 1.00 76.25 611 TYR A CA 1
ATOM 5143 C C . TYR A 1 611 ? -13.453 -3.841 -0.836 1.00 76.25 611 TYR A C 1
ATOM 5145 O O . TYR A 1 611 ? -12.737 -2.901 -0.466 1.00 76.25 611 TYR A O 1
ATOM 5153 N N . ASN A 1 612 ? -13.573 -4.230 -2.106 1.00 81.88 612 ASN A N 1
ATOM 5154 C CA . ASN A 1 612 ? -12.892 -3.628 -3.247 1.00 81.88 612 ASN A CA 1
ATOM 5155 C C . ASN A 1 612 ? -13.649 -2.423 -3.831 1.00 81.88 612 ASN A C 1
ATOM 5157 O O . ASN A 1 612 ? -13.110 -1.726 -4.689 1.00 81.88 612 ASN A O 1
ATOM 5161 N N . LEU A 1 613 ? -14.883 -2.177 -3.387 1.00 88.06 613 LEU A N 1
ATOM 5162 C CA . LEU A 1 613 ? -15.688 -1.054 -3.854 1.00 88.06 613 LEU A CA 1
ATOM 5163 C C . LEU A 1 613 ? -15.332 0.253 -3.131 1.00 88.06 613 LEU A C 1
ATOM 5165 O O . LEU A 1 613 ? -15.062 0.294 -1.923 1.00 88.06 613 LEU A O 1
ATOM 5169 N N . MET A 1 614 ? -15.357 1.339 -3.898 1.00 88.38 614 MET A N 1
ATOM 5170 C CA . MET A 1 614 ? -15.123 2.708 -3.457 1.00 88.38 614 MET A CA 1
ATOM 5171 C C . MET A 1 614 ? -16.121 3.651 -4.126 1.00 88.38 614 MET A C 1
ATOM 5173 O O . MET A 1 614 ? -16.430 3.516 -5.307 1.00 88.38 614 MET A O 1
ATOM 5177 N N . LEU A 1 615 ? -16.612 4.619 -3.356 1.00 91.50 615 LEU A N 1
ATOM 5178 C CA . LEU A 1 615 ? -17.413 5.726 -3.867 1.00 91.50 615 LEU A CA 1
ATOM 5179 C C . LEU A 1 615 ? -16.474 6.892 -4.176 1.00 91.50 615 LEU A C 1
ATOM 5181 O O . LEU A 1 615 ? -15.805 7.392 -3.275 1.00 91.50 615 LEU A O 1
ATOM 5185 N N . VAL A 1 616 ? -16.436 7.306 -5.439 1.00 90.50 616 VAL A N 1
ATOM 5186 C CA . VAL A 1 616 ? -15.554 8.368 -5.953 1.00 90.50 616 VAL A CA 1
ATOM 5187 C C . VAL A 1 616 ? -16.401 9.497 -6.541 1.00 90.50 616 VAL A C 1
ATOM 5189 O O . VAL A 1 616 ? -17.572 9.273 -6.854 1.00 90.50 616 VAL A O 1
ATOM 5192 N N . ARG A 1 617 ? -15.843 10.710 -6.661 1.00 91.62 617 ARG A N 1
ATOM 5193 C CA . ARG A 1 617 ? -16.472 11.830 -7.382 1.00 91.62 617 ARG A CA 1
ATOM 5194 C C . ARG A 1 617 ? -16.759 11.414 -8.824 1.00 91.62 617 ARG A C 1
ATOM 5196 O O . ARG A 1 617 ? -15.903 10.807 -9.451 1.00 91.62 617 ARG A O 1
ATOM 5203 N N . TRP A 1 618 ? -17.950 11.726 -9.328 1.00 91.56 618 TRP A N 1
ATOM 5204 C CA . TRP A 1 618 ? -18.275 11.517 -10.742 1.00 91.56 618 TRP A CA 1
ATOM 5205 C C . TRP A 1 618 ? -17.679 12.628 -11.614 1.00 91.56 618 TRP A C 1
ATOM 5207 O O . TRP A 1 618 ? -17.018 12.347 -12.602 1.00 91.56 618 TRP A O 1
ATOM 5217 N N . GLU A 1 619 ? -17.865 13.890 -11.221 1.00 88.88 619 GLU A N 1
ATOM 5218 C CA . GLU A 1 619 ? -17.194 15.056 -11.800 1.00 88.88 619 GLU A CA 1
ATOM 5219 C C . GLU A 1 619 ? -16.137 15.572 -10.814 1.00 88.88 619 GLU A C 1
ATOM 5221 O O . GLU A 1 619 ? -16.483 16.034 -9.725 1.00 88.88 619 GLU A O 1
ATOM 5226 N N . HIS A 1 620 ? -14.854 15.529 -11.197 1.00 84.62 620 HIS A N 1
ATOM 5227 C CA . HIS A 1 620 ? -13.722 15.917 -10.337 1.00 84.62 620 HIS A CA 1
ATOM 5228 C C . HIS A 1 620 ? -13.799 17.363 -9.822 1.00 84.62 620 HIS A C 1
ATOM 5230 O O . HIS A 1 620 ? -13.392 17.644 -8.695 1.00 84.62 620 HIS A O 1
ATOM 5236 N N . GLN A 1 621 ? -14.347 18.264 -10.641 1.00 82.88 621 GLN A N 1
ATOM 5237 C CA . GLN A 1 621 ? -14.448 19.702 -10.365 1.00 82.88 621 GLN A CA 1
ATOM 5238 C C . GLN A 1 621 ? -15.477 20.041 -9.280 1.00 82.88 621 GLN A C 1
ATOM 5240 O O . GLN A 1 621 ? -15.410 21.113 -8.686 1.00 82.88 621 GLN A O 1
ATOM 5245 N N . LYS A 1 622 ? -16.441 19.149 -9.034 1.00 84.81 622 LYS A N 1
ATOM 5246 C CA . LYS A 1 622 ? -17.485 19.338 -8.029 1.00 84.81 622 LYS A CA 1
ATOM 5247 C C . LYS A 1 622 ? -17.169 18.518 -6.793 1.00 84.81 622 LYS A C 1
ATOM 5249 O O . LYS A 1 622 ? -16.608 17.425 -6.879 1.00 84.81 622 LYS A O 1
ATOM 5254 N N . ASP A 1 623 ? -17.593 19.023 -5.644 1.00 85.69 623 ASP A N 1
ATOM 5255 C CA . ASP A 1 623 ? -17.455 18.285 -4.400 1.00 85.69 623 ASP A CA 1
ATOM 5256 C C . ASP A 1 623 ? -18.249 16.984 -4.414 1.00 85.69 623 ASP A C 1
ATOM 5258 O O . ASP A 1 623 ? -19.255 16.814 -5.120 1.00 85.69 623 ASP A O 1
ATOM 5262 N N . TRP A 1 624 ? -17.758 16.036 -3.623 1.00 91.38 624 TRP A N 1
ATOM 5263 C CA . TRP A 1 624 ? -18.412 14.755 -3.485 1.00 91.38 624 TRP A CA 1
ATOM 5264 C C . TRP A 1 624 ? -19.794 14.923 -2.858 1.00 91.38 624 TRP A C 1
ATOM 5266 O O . TRP A 1 624 ? -19.969 15.563 -1.819 1.00 91.38 624 TRP A O 1
ATOM 5276 N N . SER A 1 625 ? -20.787 14.301 -3.483 1.00 89.81 625 SER A N 1
ATOM 5277 C CA . SER A 1 625 ? -22.148 14.218 -2.965 1.00 89.81 625 SER A CA 1
ATOM 5278 C C . SER A 1 625 ? -22.814 12.928 -3.446 1.00 89.81 625 SER A C 1
ATOM 5280 O O . SER A 1 625 ? -22.379 12.352 -4.449 1.00 89.81 625 SER A O 1
ATOM 5282 N N . PRO A 1 626 ? -23.911 12.479 -2.809 1.00 89.25 626 PRO A N 1
ATOM 5283 C CA . PRO A 1 626 ? -24.688 11.334 -3.287 1.00 89.25 626 PRO A CA 1
ATOM 5284 C C . PRO A 1 626 ? -25.135 11.439 -4.758 1.00 89.25 626 PRO A C 1
ATOM 5286 O O . PRO A 1 626 ? -25.363 10.424 -5.412 1.00 89.25 626 PRO A O 1
ATOM 5289 N N . TRP A 1 627 ? -25.229 12.659 -5.294 1.00 90.00 627 TRP A N 1
ATOM 5290 C CA . TRP A 1 627 ? -25.596 12.966 -6.681 1.00 90.00 627 TRP A CA 1
ATOM 5291 C C . TRP A 1 627 ? -24.429 13.429 -7.563 1.00 90.00 627 TRP A C 1
ATOM 5293 O O . TRP A 1 627 ? -24.645 13.834 -8.699 1.00 90.00 627 TRP A O 1
ATOM 5303 N N . ASN A 1 628 ? -23.203 13.340 -7.054 1.00 91.25 628 ASN A N 1
ATOM 5304 C CA . ASN A 1 628 ? -21.954 13.486 -7.795 1.00 91.25 628 ASN A CA 1
ATOM 5305 C C . ASN A 1 628 ? -20.998 12.341 -7.416 1.00 91.25 628 ASN A C 1
ATOM 5307 O O . ASN A 1 628 ? -19.822 12.557 -7.132 1.00 91.25 628 ASN A O 1
ATOM 5311 N N . CYS A 1 629 ? -21.515 11.112 -7.343 1.00 92.31 629 CYS A N 1
ATOM 5312 C CA . CYS A 1 629 ? -20.720 9.943 -6.970 1.00 92.31 629 CYS A CA 1
ATOM 5313 C C . CYS A 1 629 ? -20.823 8.811 -7.989 1.00 92.31 629 CYS A C 1
ATOM 5315 O O . CYS A 1 629 ? -21.824 8.679 -8.689 1.00 92.31 629 CYS A O 1
ATOM 5317 N N . ILE A 1 630 ? -19.807 7.960 -8.045 1.00 93.81 630 ILE A N 1
ATOM 5318 C CA . ILE A 1 630 ? -19.833 6.701 -8.784 1.00 93.81 630 ILE A CA 1
ATOM 5319 C C . ILE A 1 630 ? -19.242 5.583 -7.924 1.00 93.81 630 ILE A C 1
ATOM 5321 O O . ILE A 1 630 ? -18.247 5.788 -7.227 1.00 93.81 630 ILE A O 1
ATOM 5325 N N . LEU A 1 631 ? -19.883 4.410 -7.934 1.00 93.56 631 LEU A N 1
ATOM 5326 C CA . LEU A 1 631 ? -19.387 3.224 -7.236 1.00 93.56 631 LEU A CA 1
ATOM 5327 C C . LEU A 1 631 ? -18.482 2.424 -8.171 1.00 93.56 631 LEU A C 1
ATOM 5329 O O . LEU A 1 631 ? -18.958 1.863 -9.157 1.00 93.56 631 LEU A O 1
ATOM 5333 N N . LEU A 1 632 ? -17.195 2.362 -7.852 1.00 92.44 632 LEU A N 1
ATOM 5334 C CA . LEU A 1 632 ? -16.167 1.730 -8.675 1.00 92.44 632 LEU A CA 1
ATOM 5335 C C . LEU A 1 632 ? -15.350 0.734 -7.858 1.00 92.44 632 LEU A C 1
ATOM 5337 O O . LEU A 1 632 ? -15.267 0.834 -6.634 1.00 92.44 632 LEU A O 1
ATOM 5341 N N . SER A 1 633 ? -14.720 -0.226 -8.528 1.00 89.50 633 SER A N 1
ATOM 5342 C CA . SER A 1 633 ? -13.635 -0.990 -7.902 1.00 89.50 633 SER A CA 1
ATOM 5343 C C . SER A 1 633 ? -12.377 -0.123 -7.730 1.00 89.50 633 SER A C 1
ATOM 5345 O O . SER A 1 633 ? -12.244 0.905 -8.390 1.00 89.50 633 SER A O 1
ATOM 5347 N N . LYS A 1 634 ? -11.425 -0.512 -6.869 1.00 85.50 634 LYS A N 1
ATOM 5348 C CA . LYS A 1 634 ? -10.161 0.237 -6.697 1.00 85.50 634 LYS A CA 1
ATOM 5349 C C . LYS A 1 634 ? -9.428 0.512 -8.017 1.00 85.50 634 LYS A C 1
ATOM 5351 O O . LYS A 1 634 ? -8.946 1.618 -8.227 1.00 85.50 634 LYS A O 1
ATOM 5356 N N . GLU A 1 635 ? -9.379 -0.482 -8.900 1.00 81.44 635 GLU A N 1
ATOM 5357 C CA . GLU A 1 635 ? -8.734 -0.389 -10.218 1.00 81.44 635 GLU A CA 1
ATOM 5358 C C . GLU A 1 635 ? -9.490 0.571 -11.150 1.00 81.44 635 GLU A C 1
ATOM 5360 O O . GLU A 1 635 ? -8.890 1.438 -11.783 1.00 81.44 635 GLU A O 1
ATOM 5365 N N . GLU A 1 636 ? -10.820 0.448 -11.197 1.00 88.00 636 GLU A N 1
ATOM 5366 C CA . GLU A 1 636 ? -11.690 1.342 -11.968 1.00 88.00 636 GLU A CA 1
ATOM 5367 C C . GLU A 1 636 ? -11.598 2.788 -11.474 1.00 88.00 636 GLU A C 1
ATOM 5369 O O . GLU A 1 636 ? -11.585 3.710 -12.282 1.00 88.00 636 GLU A O 1
ATOM 5374 N N . ALA A 1 637 ? -11.509 2.990 -10.159 1.00 87.94 637 ALA A N 1
ATOM 5375 C CA . ALA A 1 637 ? -11.335 4.302 -9.556 1.00 87.94 637 ALA A CA 1
ATOM 5376 C C . ALA A 1 637 ? -10.009 4.942 -9.981 1.00 87.94 637 ALA A C 1
ATOM 5378 O O . ALA A 1 637 ? -10.006 6.108 -10.356 1.00 87.94 637 ALA A O 1
ATOM 5379 N N . SER A 1 638 ? -8.902 4.188 -9.987 1.00 86.50 638 SER A N 1
ATOM 5380 C CA . SER A 1 638 ? -7.613 4.682 -10.491 1.00 86.50 638 SER A CA 1
ATOM 5381 C C . SER A 1 638 ? -7.693 5.132 -11.948 1.00 86.50 638 SER A C 1
ATOM 5383 O O . SER A 1 638 ? -7.187 6.198 -12.269 1.00 86.50 638 SER A O 1
ATOM 5385 N N . ALA A 1 639 ? -8.374 4.366 -12.804 1.00 85.12 639 ALA A N 1
ATOM 5386 C CA . ALA A 1 639 ? -8.594 4.763 -14.193 1.00 8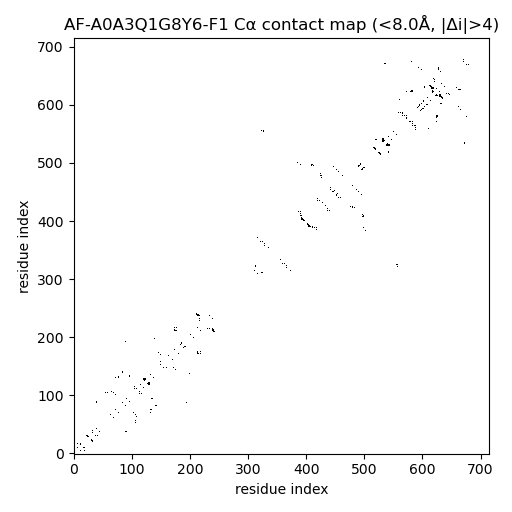5.12 639 ALA A CA 1
ATOM 5387 C C . ALA A 1 639 ? -9.520 5.987 -14.306 1.00 85.12 639 ALA A C 1
ATOM 5389 O O . ALA A 1 639 ? -9.287 6.861 -15.132 1.00 85.12 639 ALA A O 1
ATOM 5390 N N . HIS A 1 640 ? -10.554 6.072 -13.464 1.00 89.56 640 HIS A N 1
ATOM 5391 C CA . HIS A 1 640 ? -11.465 7.214 -13.444 1.00 89.56 640 HIS A CA 1
ATOM 5392 C C . HIS A 1 640 ? -10.762 8.504 -13.009 1.00 89.56 640 HIS A C 1
ATOM 5394 O O . HIS A 1 640 ? -11.037 9.546 -13.586 1.00 89.56 640 HIS A O 1
ATOM 5400 N N . PHE A 1 641 ? -9.811 8.443 -12.070 1.00 86.75 641 PHE A N 1
ATOM 5401 C CA . PHE A 1 641 ? -9.035 9.614 -11.643 1.00 86.75 641 PHE A CA 1
ATOM 5402 C C . PHE A 1 641 ? -8.170 10.232 -12.754 1.00 86.75 641 PHE A C 1
ATOM 5404 O O . PHE A 1 641 ? -7.810 11.401 -12.654 1.00 86.75 641 PHE A O 1
ATOM 5411 N N . GLU A 1 642 ? -7.849 9.482 -13.812 1.00 86.56 642 GLU A N 1
ATOM 5412 C CA . GLU A 1 642 ? -7.125 9.994 -14.987 1.00 86.56 642 GLU A CA 1
ATOM 5413 C C . GLU A 1 642 ? -8.058 10.691 -16.002 1.00 86.56 642 GLU A C 1
ATOM 5415 O O . GLU A 1 642 ? -7.592 11.265 -16.985 1.00 86.56 642 GLU A O 1
ATOM 5420 N N . VAL A 1 643 ? -9.380 10.659 -15.786 1.00 86.88 643 VAL A N 1
ATOM 5421 C CA . VAL A 1 643 ? -10.376 11.243 -16.693 1.00 86.88 643 VAL A CA 1
ATOM 5422 C C . VAL A 1 643 ? -10.606 12.724 -16.385 1.00 86.88 643 VAL A C 1
ATOM 5424 O O . VAL A 1 643 ? -11.214 13.078 -15.375 1.00 86.88 643 VAL A O 1
ATOM 5427 N N . GLU A 1 644 ? -10.204 13.597 -17.312 1.00 80.31 644 GLU A N 1
ATOM 5428 C CA . GLU A 1 644 ? -10.431 15.047 -17.203 1.00 80.31 644 GLU A CA 1
ATOM 5429 C C . GLU A 1 644 ? -11.889 15.453 -17.487 1.00 80.31 644 GLU A C 1
ATOM 5431 O O . GLU A 1 644 ? -12.480 16.215 -16.722 1.00 80.31 644 GLU A O 1
ATOM 5436 N N . ASP A 1 645 ? -12.487 14.935 -18.569 1.00 85.44 645 ASP A N 1
ATOM 5437 C CA . ASP A 1 645 ? -13.866 15.242 -18.977 1.00 85.44 645 ASP A CA 1
ATOM 5438 C C . ASP A 1 645 ? -14.695 13.966 -19.154 1.00 85.44 645 ASP A C 1
ATOM 5440 O O . ASP A 1 645 ? -14.526 13.181 -20.093 1.00 85.44 645 ASP A O 1
ATOM 5444 N N . VAL A 1 646 ? -15.651 13.800 -18.245 1.00 87.81 646 VAL A N 1
ATOM 5445 C CA . VAL A 1 646 ? -16.566 12.662 -18.176 1.00 87.81 646 VAL A CA 1
ATOM 5446 C C . VAL A 1 646 ? -17.416 12.532 -19.444 1.00 87.81 646 VAL A C 1
ATOM 5448 O O . VAL A 1 646 ? -17.681 11.412 -19.879 1.00 87.81 646 VAL A O 1
ATOM 5451 N N . ASN A 1 647 ? -17.819 13.652 -20.060 1.00 85.19 647 ASN A N 1
ATOM 5452 C CA . ASN A 1 647 ? -18.687 13.638 -21.244 1.00 85.19 647 ASN A CA 1
ATOM 5453 C C . ASN A 1 647 ? -17.949 13.188 -22.510 1.00 85.19 647 ASN A C 1
ATOM 5455 O O . ASN A 1 647 ? -18.588 12.751 -23.464 1.00 85.19 647 ASN A O 1
ATOM 5459 N N . LYS A 1 648 ? -16.615 13.298 -22.523 1.00 85.50 648 LYS A N 1
ATOM 5460 C CA . LYS A 1 648 ? -15.766 12.822 -23.623 1.00 85.50 648 LYS A CA 1
ATOM 5461 C C . LYS A 1 648 ? -15.281 11.392 -23.403 1.00 85.50 648 LYS A C 1
ATOM 5463 O O . LYS A 1 648 ? -15.075 10.673 -24.375 1.00 85.50 648 LYS A O 1
ATOM 5468 N N . ALA A 1 649 ? -15.078 10.991 -22.148 1.00 85.19 649 ALA A N 1
ATOM 5469 C CA . ALA A 1 649 ? -14.503 9.692 -21.810 1.00 85.19 649 ALA A CA 1
ATOM 5470 C C . ALA A 1 649 ? -15.523 8.544 -21.768 1.00 85.19 649 ALA A C 1
ATOM 5472 O O . ALA A 1 649 ? -15.172 7.412 -22.100 1.00 85.19 649 ALA A O 1
ATOM 5473 N N . TYR A 1 650 ? -16.768 8.808 -21.361 1.00 89.19 650 TYR A N 1
ATOM 5474 C CA . TYR A 1 650 ? -17.806 7.781 -21.243 1.00 89.19 650 TYR A CA 1
ATOM 5475 C C . TYR A 1 650 ? -18.861 7.882 -22.343 1.00 89.19 650 TYR A C 1
ATOM 5477 O O . TYR A 1 650 ? -19.223 8.964 -22.796 1.00 89.19 650 TYR A O 1
ATOM 5485 N N . GLU A 1 651 ? -19.417 6.734 -22.730 1.00 90.25 651 GLU A N 1
ATOM 5486 C CA . GLU A 1 651 ? -20.522 6.675 -23.685 1.00 90.25 651 GLU A CA 1
ATOM 5487 C C . GLU A 1 651 ? -21.792 7.341 -23.119 1.00 90.25 651 GLU A C 1
ATOM 5489 O O . GLU A 1 651 ? -22.135 7.184 -21.942 1.00 90.25 651 GLU A O 1
ATOM 5494 N N . MET A 1 652 ? -22.549 8.034 -23.975 1.00 88.88 652 MET A N 1
ATOM 5495 C CA . MET A 1 652 ? -23.775 8.750 -23.594 1.00 88.88 652 MET A CA 1
ATOM 5496 C C . MET A 1 652 ? -24.812 7.866 -22.888 1.00 88.88 652 MET A C 1
ATOM 5498 O O . MET A 1 652 ? -25.457 8.302 -21.931 1.00 88.88 652 MET A O 1
ATOM 5502 N N . THR A 1 653 ? -24.951 6.606 -23.311 1.00 90.19 653 THR A N 1
ATOM 5503 C CA . THR A 1 653 ? -25.866 5.638 -22.685 1.00 90.19 653 THR A CA 1
ATOM 5504 C C . THR A 1 653 ? -25.482 5.354 -21.229 1.00 90.19 653 THR A C 1
ATOM 5506 O O . THR A 1 653 ? -26.350 5.277 -20.354 1.00 90.19 653 THR A O 1
ATOM 5509 N N . PHE A 1 654 ? -24.183 5.259 -20.938 1.00 91.38 654 PHE A N 1
ATOM 5510 C CA . PHE A 1 654 ? -23.657 5.060 -19.593 1.00 91.38 654 PHE A CA 1
ATOM 5511 C C . PHE A 1 654 ? -23.828 6.311 -18.726 1.00 91.38 654 PHE A C 1
ATOM 5513 O O . PHE A 1 654 ? -24.331 6.215 -17.605 1.00 91.38 654 PHE A O 1
ATOM 5520 N N . ILE A 1 655 ? -23.520 7.495 -19.265 1.00 91.00 655 ILE A N 1
ATOM 5521 C CA . ILE A 1 655 ? -23.724 8.776 -18.568 1.00 91.00 655 ILE A CA 1
ATOM 5522 C C . ILE A 1 655 ? -25.193 8.932 -18.151 1.00 91.00 655 ILE A C 1
ATOM 5524 O O . ILE A 1 655 ? -25.489 9.331 -17.023 1.00 91.00 655 ILE A O 1
ATOM 5528 N N . HIS A 1 656 ? -26.136 8.574 -19.028 1.00 90.50 656 HIS A N 1
ATOM 5529 C CA . HIS A 1 656 ? -27.566 8.631 -18.720 1.00 90.50 656 HIS A CA 1
ATOM 5530 C C . HIS A 1 656 ? -27.961 7.677 -17.583 1.00 90.50 656 HIS A C 1
ATOM 5532 O O . HIS A 1 656 ? -28.748 8.062 -16.713 1.00 90.50 656 HIS A O 1
ATOM 5538 N N . LYS A 1 657 ? -27.387 6.466 -17.536 1.00 90.75 657 LYS A N 1
ATOM 5539 C CA . LYS A 1 657 ? -27.591 5.520 -16.424 1.00 90.75 657 LYS A CA 1
ATOM 5540 C C . LYS A 1 657 ? -27.077 6.088 -15.101 1.00 90.75 657 LYS A C 1
ATOM 5542 O O . LYS A 1 657 ? -27.780 6.006 -14.094 1.00 90.75 657 LYS A O 1
ATOM 5547 N N . VAL A 1 658 ? -25.890 6.696 -15.096 1.00 91.81 658 VAL A N 1
ATOM 5548 C CA . VAL A 1 658 ? -25.312 7.319 -13.894 1.00 91.81 658 VAL A CA 1
ATOM 5549 C C . VAL A 1 658 ? -26.165 8.501 -13.425 1.00 91.81 658 VAL A C 1
ATOM 5551 O O . VAL A 1 658 ? -26.569 8.538 -12.264 1.00 91.81 658 VAL A O 1
ATOM 5554 N N . LYS A 1 659 ? -26.571 9.397 -14.334 1.00 91.25 659 LYS A N 1
ATOM 5555 C CA . LYS A 1 659 ? -27.480 10.512 -14.010 1.00 91.25 659 LYS A CA 1
ATOM 5556 C C . LYS A 1 659 ? -28.826 10.032 -13.460 1.00 91.25 659 LYS A C 1
ATOM 5558 O O . LYS A 1 659 ? -29.387 10.663 -12.566 1.00 91.25 659 LYS A O 1
ATOM 5563 N N . HIS A 1 660 ? -29.361 8.915 -13.958 1.00 91.31 660 HIS A N 1
ATOM 5564 C CA . HIS A 1 660 ? -30.581 8.321 -13.405 1.00 91.31 660 HIS A CA 1
ATOM 5565 C C . HIS A 1 660 ? -30.384 7.863 -11.951 1.00 91.31 660 HIS A C 1
ATOM 5567 O O . HIS A 1 660 ? -31.212 8.172 -11.093 1.00 91.31 660 HIS A O 1
ATOM 5573 N N . LYS A 1 661 ? -29.258 7.200 -11.655 1.00 92.06 661 LYS A N 1
ATOM 5574 C CA . LYS A 1 661 ? -28.879 6.809 -10.288 1.00 92.06 661 LYS A CA 1
ATOM 5575 C C . LYS A 1 661 ? -28.700 8.019 -9.369 1.00 92.06 661 LYS A C 1
ATOM 5577 O O . LYS A 1 661 ? -29.180 7.997 -8.239 1.00 92.06 661 LYS A O 1
ATOM 5582 N N . HIS A 1 662 ? -28.103 9.107 -9.859 1.00 93.19 662 HIS A N 1
ATOM 5583 C CA . HIS A 1 662 ? -28.002 10.359 -9.099 1.00 93.19 662 HIS A CA 1
ATOM 5584 C C . HIS A 1 662 ? -29.370 10.933 -8.744 1.00 93.19 662 HIS A C 1
ATOM 5586 O O . HIS A 1 662 ? -29.578 11.293 -7.592 1.00 93.19 662 HIS A O 1
ATOM 5592 N N . ARG A 1 663 ? -30.338 10.950 -9.671 1.00 88.12 663 ARG A N 1
ATOM 5593 C CA . ARG A 1 663 ? -31.712 11.395 -9.360 1.00 88.12 663 ARG A CA 1
ATOM 5594 C C . ARG A 1 663 ? -32.385 10.515 -8.307 1.00 88.12 663 ARG A C 1
ATOM 5596 O O . ARG A 1 663 ? -33.118 11.026 -7.463 1.00 88.12 663 ARG A O 1
ATOM 5603 N N . LEU A 1 664 ? -32.150 9.201 -8.347 1.00 88.38 664 LEU A N 1
ATOM 5604 C CA . LEU A 1 664 ? -32.651 8.280 -7.323 1.00 88.38 664 LEU A CA 1
ATOM 5605 C C . LEU A 1 664 ? -32.058 8.616 -5.948 1.00 88.38 664 LEU A C 1
ATOM 5607 O O . LEU A 1 664 ? -32.806 8.725 -4.978 1.00 88.38 664 LEU A O 1
ATOM 5611 N N . ALA A 1 665 ? -30.746 8.860 -5.882 1.00 88.06 665 ALA A N 1
ATOM 5612 C CA . ALA A 1 665 ? -30.090 9.319 -4.664 1.00 88.06 665 ALA A CA 1
ATOM 5613 C C . ALA A 1 665 ? -30.666 10.666 -4.191 1.00 88.06 665 ALA A C 1
ATOM 5615 O O . ALA A 1 665 ? -31.065 10.775 -3.035 1.00 88.06 665 ALA A O 1
ATOM 5616 N N . GLN A 1 666 ? -30.810 11.665 -5.070 1.00 86.81 666 GLN A N 1
ATOM 5617 C CA . GLN A 1 666 ? -31.383 12.974 -4.717 1.00 86.81 666 GLN A CA 1
ATOM 5618 C C . GLN A 1 666 ? -32.757 12.848 -4.058 1.00 86.81 666 GLN A C 1
ATOM 5620 O O . GLN A 1 666 ? -32.989 13.486 -3.042 1.00 86.81 666 GLN A O 1
ATOM 5625 N N . ARG A 1 667 ? -33.643 11.985 -4.572 1.00 84.81 667 ARG A N 1
ATOM 5626 C CA . ARG A 1 667 ? -34.978 11.760 -3.983 1.00 84.81 667 ARG A CA 1
ATOM 5627 C C . ARG A 1 667 ? -34.943 11.180 -2.568 1.00 84.81 667 ARG A C 1
ATOM 5629 O O . ARG A 1 667 ? -35.880 11.398 -1.802 1.00 84.81 667 ARG A O 1
ATOM 5636 N N . TYR A 1 668 ? -33.923 10.390 -2.244 1.00 83.38 668 TYR A N 1
ATOM 5637 C CA . TYR A 1 668 ? -33.740 9.842 -0.901 1.00 83.38 668 TYR A CA 1
ATOM 5638 C C . TYR A 1 668 ? -33.113 10.885 0.029 1.00 83.38 668 TYR A C 1
ATOM 5640 O O . TYR A 1 668 ? -33.641 11.152 1.105 1.00 83.38 668 TYR A O 1
ATOM 5648 N N . PHE A 1 669 ? -32.024 11.521 -0.410 1.00 83.69 669 PHE A N 1
ATOM 5649 C CA . PHE A 1 669 ? -31.265 12.469 0.404 1.00 83.69 669 PHE A CA 1
ATOM 5650 C C . PHE A 1 669 ? -31.972 13.819 0.589 1.00 83.69 669 PHE A C 1
ATOM 5652 O O . PHE A 1 669 ? -31.773 14.445 1.624 1.00 83.69 669 PHE A O 1
ATOM 5659 N N . SER A 1 670 ? -32.861 14.234 -0.321 1.00 80.88 670 SER A N 1
ATOM 5660 C CA . SER A 1 670 ? -33.695 15.437 -0.149 1.00 80.88 670 SER A CA 1
ATOM 5661 C C . SER A 1 670 ? -34.677 15.337 1.017 1.00 80.88 670 SER A C 1
ATOM 5663 O O . SER A 1 670 ? -35.160 16.349 1.511 1.00 80.88 670 SER A O 1
ATOM 5665 N N . GLN A 1 671 ? -34.963 14.121 1.489 1.00 73.75 671 GLN A N 1
ATOM 5666 C CA . GLN A 1 671 ? -35.802 13.908 2.667 1.00 73.75 671 GLN A CA 1
ATOM 5667 C C . GLN A 1 671 ? -35.056 14.229 3.967 1.00 73.75 671 GLN A C 1
ATOM 5669 O O . GLN A 1 671 ? -35.698 14.325 5.007 1.00 73.75 671 GLN A O 1
ATOM 5674 N N . ILE A 1 672 ? -33.723 14.358 3.934 1.00 72.69 672 ILE A N 1
ATOM 5675 C CA . ILE A 1 672 ? -32.898 14.727 5.087 1.00 72.69 672 ILE A CA 1
ATOM 5676 C C . ILE A 1 672 ? -32.785 16.253 5.106 1.00 72.69 672 ILE A C 1
ATOM 5678 O O . ILE A 1 672 ? -32.124 16.830 4.247 1.00 72.69 672 ILE A O 1
ATOM 5682 N N . SER A 1 673 ? -33.370 16.905 6.112 1.00 66.25 673 SER A N 1
ATOM 5683 C CA . SER A 1 673 ? -33.455 18.374 6.194 1.00 66.25 673 SER A CA 1
ATOM 5684 C C . SER A 1 673 ? -32.103 19.083 6.030 1.00 66.25 673 SER A C 1
ATOM 5686 O O . SER A 1 673 ? -32.001 20.028 5.263 1.00 66.25 673 SER A O 1
ATOM 5688 N N . ILE A 1 674 ? -31.043 18.565 6.664 1.00 71.00 674 ILE A N 1
ATOM 5689 C CA . ILE A 1 674 ? -29.685 19.138 6.580 1.00 71.00 674 ILE A CA 1
ATOM 5690 C C . ILE A 1 674 ? -29.080 18.972 5.173 1.00 71.00 674 ILE A C 1
ATOM 5692 O O . ILE A 1 674 ? -28.266 19.782 4.751 1.00 71.00 674 ILE A O 1
ATOM 5696 N N . MET A 1 675 ? -29.453 17.923 4.432 1.00 73.94 675 MET A N 1
ATOM 5697 C CA . MET A 1 675 ? -28.965 17.688 3.064 1.00 73.94 675 MET A CA 1
ATOM 5698 C C . MET A 1 675 ? -29.760 18.461 2.014 1.00 73.94 675 MET A C 1
ATOM 5700 O O . MET A 1 675 ? -29.216 18.760 0.953 1.00 73.94 675 MET A O 1
ATOM 5704 N N . ALA A 1 676 ? -31.025 18.782 2.299 1.00 67.38 676 ALA A N 1
ATOM 5705 C CA . ALA A 1 676 ? -31.878 19.569 1.416 1.00 67.38 676 ALA A CA 1
ATOM 5706 C C . ALA A 1 676 ? -31.299 20.973 1.161 1.00 67.38 676 ALA A C 1
ATOM 5708 O O . ALA A 1 676 ? -31.277 21.421 0.020 1.00 67.38 676 ALA A O 1
ATOM 5709 N N . GLU A 1 677 ? -30.685 21.596 2.173 1.00 72.06 677 GLU A N 1
ATOM 5710 C CA . GLU A 1 677 ? -29.997 22.895 2.048 1.00 72.06 677 GLU A CA 1
ATOM 5711 C C . GLU A 1 677 ? -28.867 22.883 0.991 1.00 72.06 677 GLU A C 1
ATOM 5713 O O . GLU A 1 677 ? -28.613 23.877 0.306 1.00 72.06 677 GLU A O 1
ATOM 5718 N N . TYR A 1 678 ? -28.208 21.735 0.798 1.00 71.56 678 TYR A N 1
ATOM 5719 C CA . TYR A 1 678 ? -27.159 21.557 -0.217 1.00 71.56 678 TYR A CA 1
ATOM 5720 C C . TYR A 1 678 ? -27.715 21.229 -1.610 1.00 71.56 678 TYR A C 1
ATOM 5722 O O . TYR A 1 678 ? -26.983 21.319 -2.594 1.00 71.56 678 TYR A O 1
ATOM 5730 N N . LEU A 1 679 ? -28.988 20.837 -1.711 1.00 65.12 679 LEU A N 1
ATOM 5731 C CA . LEU A 1 679 ? -29.672 20.632 -2.990 1.00 65.12 679 LEU A CA 1
ATOM 5732 C C . LEU A 1 679 ? -30.210 21.957 -3.545 1.00 65.12 679 LEU A C 1
ATOM 5734 O O . LEU A 1 679 ? -30.116 22.183 -4.751 1.00 65.12 679 LEU A O 1
ATOM 5738 N N . ASP A 1 680 ? -30.689 22.846 -2.673 1.00 50.22 680 ASP A N 1
ATOM 5739 C CA . ASP A 1 680 ? -31.262 24.142 -3.061 1.00 50.22 680 ASP A CA 1
ATOM 5740 C C . ASP A 1 680 ? -30.199 25.164 -3.506 1.00 50.22 680 ASP A C 1
ATOM 5742 O O . ASP A 1 680 ? -30.465 26.007 -4.359 1.00 50.22 680 ASP A O 1
ATOM 5746 N N . SER A 1 681 ? -28.958 25.053 -3.019 1.00 49.84 681 SER A N 1
ATOM 5747 C CA . SER A 1 681 ? -27.836 25.905 -3.462 1.00 49.84 681 SER A CA 1
ATOM 5748 C C . SER A 1 681 ? -27.268 25.542 -4.845 1.00 49.84 681 SER A C 1
ATOM 5750 O O . SER A 1 681 ? -26.467 26.297 -5.396 1.00 49.84 681 SER A O 1
ATOM 5752 N N . ALA A 1 682 ? -27.685 24.414 -5.433 1.00 43.41 682 ALA A N 1
ATOM 5753 C CA . ALA A 1 682 ? -27.175 23.904 -6.710 1.00 43.41 682 ALA A CA 1
ATOM 5754 C C . ALA A 1 682 ? -28.129 24.106 -7.910 1.00 43.41 682 ALA A C 1
ATOM 5756 O O . ALA A 1 682 ? -27.802 23.672 -9.019 1.00 43.41 682 ALA A O 1
ATOM 5757 N N . ALA A 1 683 ? -29.291 24.744 -7.727 1.00 28.06 683 ALA A N 1
ATOM 5758 C CA . ALA A 1 683 ? -30.266 24.976 -8.796 1.00 28.06 683 ALA A CA 1
ATOM 5759 C C . ALA A 1 683 ? -30.292 26.456 -9.245 1.00 28.06 683 ALA A C 1
ATOM 5761 O O . ALA A 1 683 ? -30.498 27.335 -8.410 1.00 28.06 683 ALA A O 1
ATOM 5762 N N . PRO A 1 684 ? -30.157 26.775 -10.551 1.00 29.42 684 PRO A N 1
ATOM 5763 C CA . PRO A 1 684 ? -30.635 28.053 -11.074 1.00 29.42 684 PRO A CA 1
ATOM 5764 C C . PRO A 1 684 ? -32.171 28.113 -10.963 1.00 29.42 684 PRO A C 1
ATOM 5766 O O . PRO A 1 684 ? -32.820 27.061 -11.012 1.00 29.42 684 PRO A O 1
ATOM 5769 N N . PRO A 1 685 ? -32.778 29.310 -10.841 1.00 30.30 685 PRO A N 1
ATOM 5770 C CA . PRO A 1 685 ? -34.217 29.445 -10.650 1.00 30.30 685 PRO A CA 1
ATOM 5771 C C . PRO A 1 685 ? -34.968 28.812 -11.824 1.00 30.30 685 PRO A C 1
ATOM 5773 O O . PRO A 1 685 ? -34.726 29.137 -12.987 1.00 30.30 685 PRO A O 1
ATOM 5776 N N . ALA A 1 686 ? -35.864 27.878 -11.504 1.00 27.14 686 ALA A N 1
ATOM 5777 C CA . ALA A 1 686 ? -36.688 27.178 -12.474 1.00 27.14 686 ALA A CA 1
ATOM 5778 C C . ALA A 1 686 ? -37.574 28.180 -13.229 1.00 27.14 686 ALA A C 1
ATOM 5780 O O . ALA A 1 686 ? -38.587 28.653 -12.715 1.00 27.14 686 ALA A O 1
ATOM 5781 N N . ALA A 1 687 ? -37.188 28.487 -14.467 1.00 26.02 687 ALA A N 1
ATOM 5782 C CA . ALA A 1 687 ? -38.093 29.063 -15.441 1.00 26.02 687 ALA A CA 1
ATOM 5783 C C . ALA A 1 687 ? -39.187 28.037 -15.755 1.00 26.02 687 ALA A C 1
ATOM 5785 O O . ALA A 1 687 ? -38.921 26.853 -15.976 1.00 26.02 687 ALA A O 1
ATOM 5786 N N . ALA A 1 688 ? -40.422 28.522 -15.730 1.00 34.69 688 ALA A N 1
ATOM 5787 C CA . ALA A 1 688 ? -41.630 27.787 -16.036 1.00 34.69 688 ALA A CA 1
ATOM 5788 C C . ALA A 1 688 ? -41.508 26.980 -17.335 1.00 34.69 688 ALA A C 1
ATOM 5790 O O . ALA A 1 688 ? -41.187 27.524 -18.387 1.00 34.69 688 ALA A O 1
ATOM 5791 N N . LEU A 1 689 ? -41.866 25.701 -17.265 1.00 27.09 689 LEU A N 1
ATOM 5792 C CA . LEU A 1 689 ? -42.417 24.966 -18.396 1.00 27.09 689 LEU A CA 1
ATOM 5793 C C . LEU A 1 689 ? -43.408 23.948 -17.845 1.00 27.09 689 LEU A C 1
ATOM 5795 O O . LEU A 1 689 ? -43.083 22.836 -17.431 1.00 27.09 689 LEU A O 1
ATOM 5799 N N . SER A 1 690 ? -44.647 24.425 -17.787 1.00 28.20 690 SER A N 1
ATOM 5800 C CA . SER A 1 690 ? -45.836 23.602 -17.839 1.00 28.20 690 SER A CA 1
ATOM 5801 C C . SER A 1 690 ? -45.803 22.701 -19.078 1.00 28.20 690 SER A C 1
ATOM 5803 O O . SER A 1 690 ? -45.259 23.055 -20.121 1.00 28.20 690 SER A O 1
ATOM 5805 N N . ASN A 1 691 ? -46.481 21.563 -18.939 1.00 30.03 691 ASN A N 1
ATOM 5806 C CA . ASN A 1 691 ? -46.894 20.633 -19.988 1.00 30.03 691 ASN A CA 1
ATOM 5807 C C . ASN A 1 691 ? -45.806 19.692 -20.525 1.00 30.03 691 ASN A C 1
ATOM 5809 O O . ASN A 1 691 ? -45.104 20.007 -21.475 1.00 30.03 691 ASN A O 1
ATOM 5813 N N . GLN A 1 692 ? -45.809 18.454 -20.014 1.00 29.39 692 GLN A N 1
ATOM 5814 C CA . GLN A 1 692 ? -46.214 17.297 -20.827 1.00 29.39 692 GLN A CA 1
ATOM 5815 C C . GLN A 1 692 ? -46.446 16.033 -19.969 1.00 29.39 692 GLN A C 1
ATOM 5817 O O . GLN A 1 692 ? -45.531 15.437 -19.414 1.00 29.39 692 GLN A O 1
ATOM 5822 N N . LEU A 1 693 ? -47.731 15.667 -19.902 1.00 28.00 693 LEU A N 1
ATOM 5823 C CA . LEU A 1 693 ? -48.319 14.320 -19.890 1.00 28.00 693 LEU A CA 1
ATOM 5824 C C . LEU A 1 693 ? -47.859 13.302 -18.826 1.00 28.00 693 LEU A C 1
ATOM 5826 O O . LEU A 1 693 ? -46.932 12.513 -18.994 1.00 28.00 693 LEU A O 1
ATOM 5830 N N . LEU A 1 694 ? -48.682 13.239 -17.776 1.00 30.06 694 LEU A N 1
ATOM 5831 C CA . LEU A 1 694 ? -48.910 12.075 -16.923 1.00 30.06 694 LEU A CA 1
ATOM 5832 C C . LEU A 1 694 ? -49.195 10.820 -17.766 1.00 30.06 694 LEU A C 1
ATOM 5834 O O . LEU A 1 694 ? -50.266 10.695 -18.355 1.00 30.06 694 LEU A O 1
ATOM 5838 N N . SER A 1 695 ? -48.292 9.843 -17.731 1.00 26.30 695 SER A N 1
ATOM 5839 C CA . SER A 1 695 ? -48.648 8.436 -17.934 1.00 26.30 695 SER A CA 1
ATOM 5840 C C . SER A 1 695 ? -48.495 7.710 -16.597 1.00 26.30 695 SER A C 1
ATOM 5842 O O . SER A 1 695 ? -47.407 7.584 -16.036 1.00 26.30 695 SER A O 1
ATOM 5844 N N . LYS A 1 696 ? -49.635 7.305 -16.030 1.00 28.70 696 LYS A N 1
ATOM 5845 C CA . LYS A 1 696 ? -49.711 6.445 -14.844 1.00 28.70 696 LYS A CA 1
ATOM 5846 C C . LYS A 1 696 ? -49.161 5.057 -15.213 1.00 28.70 696 LYS A C 1
ATOM 5848 O O . LYS A 1 696 ? -49.636 4.499 -16.202 1.00 28.70 696 LYS A O 1
ATOM 5853 N N . PRO A 1 697 ? -48.237 4.455 -14.446 1.00 28.00 697 PRO A N 1
ATOM 5854 C CA . PRO A 1 697 ? -47.941 3.041 -14.604 1.00 28.00 697 PRO A CA 1
ATOM 5855 C C . PRO A 1 697 ? -49.089 2.214 -14.013 1.00 28.00 697 PRO A C 1
ATOM 5857 O O . PRO A 1 697 ? -49.504 2.410 -12.871 1.00 28.00 697 PRO A O 1
ATOM 5860 N N . ILE A 1 698 ? -49.606 1.312 -14.841 1.00 26.59 698 ILE A N 1
ATOM 5861 C CA . ILE A 1 698 ? -50.626 0.315 -14.526 1.00 26.59 698 ILE A CA 1
ATOM 5862 C C . ILE A 1 698 ? -50.099 -0.605 -13.418 1.00 26.59 698 ILE A C 1
ATOM 5864 O O . ILE A 1 698 ? -49.053 -1.240 -13.551 1.00 26.59 698 ILE A O 1
ATOM 5868 N N . THR A 1 699 ? -50.841 -0.676 -12.320 1.00 27.48 699 THR A N 1
ATOM 5869 C CA . THR A 1 699 ? -50.696 -1.658 -11.247 1.00 27.48 699 THR A CA 1
ATOM 5870 C C . THR A 1 699 ? -51.033 -3.048 -11.793 1.00 27.48 699 THR A C 1
ATOM 5872 O O . THR A 1 699 ? -52.204 -3.377 -11.960 1.00 27.48 699 THR A O 1
ATOM 5875 N N . MET A 1 700 ? -50.033 -3.896 -12.049 1.00 25.03 700 MET A N 1
ATOM 5876 C CA . MET A 1 700 ? -50.266 -5.342 -12.105 1.00 25.03 700 MET A CA 1
ATOM 5877 C C . MET A 1 700 ? -50.205 -5.899 -10.684 1.00 25.03 700 MET A C 1
ATOM 5879 O O . MET A 1 700 ? -49.139 -6.199 -10.149 1.00 25.03 700 MET A O 1
ATOM 5883 N N . ALA A 1 701 ? -51.379 -6.007 -10.068 1.00 25.89 701 ALA A N 1
ATOM 5884 C CA . ALA A 1 701 ? -51.601 -6.873 -8.925 1.00 25.89 701 ALA A CA 1
ATOM 5885 C C . ALA A 1 701 ? -51.599 -8.327 -9.421 1.00 25.89 701 ALA A C 1
ATOM 5887 O O . ALA A 1 701 ? -52.541 -8.773 -10.072 1.00 25.89 701 ALA A O 1
ATOM 5888 N N . THR A 1 702 ? -50.543 -9.083 -9.128 1.00 28.12 702 THR A N 1
ATOM 5889 C CA . THR A 1 702 ? -50.582 -10.544 -9.241 1.00 28.12 702 THR A CA 1
ATOM 5890 C C . THR A 1 702 ? -51.402 -11.092 -8.075 1.00 28.12 702 THR A C 1
ATOM 5892 O O . THR A 1 702 ? -50.879 -11.305 -6.979 1.00 28.12 702 THR A O 1
ATOM 5895 N N . HIS A 1 703 ? -52.698 -11.290 -8.315 1.00 26.20 703 HIS A N 1
ATOM 5896 C CA . HIS A 1 703 ? -53.562 -12.128 -7.491 1.00 26.20 703 HIS A CA 1
ATOM 5897 C C . HIS A 1 703 ? -53.004 -13.559 -7.481 1.00 26.20 703 HIS A C 1
ATOM 5899 O O . HIS A 1 703 ? -52.917 -14.214 -8.518 1.00 26.20 703 HIS A O 1
ATOM 5905 N N . ARG A 1 704 ? -52.627 -14.047 -6.295 1.00 27.09 704 ARG A N 1
ATOM 5906 C CA . ARG A 1 704 ? -52.501 -15.481 -6.029 1.00 27.09 704 ARG A CA 1
ATOM 5907 C C . ARG A 1 704 ? -53.920 -16.040 -5.922 1.00 27.09 704 ARG A C 1
ATOM 5909 O O . ARG A 1 704 ? -54.647 -15.666 -5.007 1.00 27.09 704 ARG A O 1
ATOM 5916 N N . LEU A 1 705 ? -54.304 -16.893 -6.867 1.00 27.09 705 LEU A N 1
ATOM 5917 C CA . LEU A 1 705 ? -55.497 -17.728 -6.760 1.00 27.09 705 LEU A CA 1
ATOM 5918 C C . LEU A 1 705 ? -55.233 -18.793 -5.691 1.00 27.09 705 LEU A C 1
ATOM 5920 O O . LEU A 1 705 ? -54.396 -19.675 -5.873 1.00 27.09 705 LEU A O 1
ATOM 5924 N N . ALA A 1 706 ? -55.920 -18.649 -4.561 1.00 26.00 706 ALA A N 1
ATOM 5925 C CA . ALA A 1 706 ? -56.181 -19.728 -3.629 1.00 26.00 706 ALA A CA 1
ATOM 5926 C C . ALA A 1 706 ? -57.351 -20.543 -4.193 1.00 26.00 706 ALA A C 1
ATOM 5928 O O . ALA A 1 706 ? -58.419 -19.997 -4.460 1.00 26.00 706 ALA A O 1
ATOM 5929 N N . THR A 1 707 ? -57.124 -21.830 -4.424 1.00 28.31 707 THR A N 1
ATOM 5930 C CA . THR A 1 707 ? -5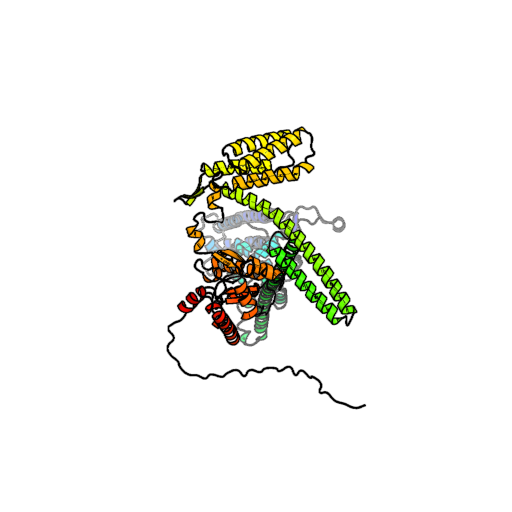8.176 -22.819 -4.655 1.00 28.31 707 THR A CA 1
ATOM 5931 C C . THR A 1 707 ? -58.601 -23.364 -3.297 1.00 28.31 707 THR A C 1
ATOM 5933 O O . THR A 1 707 ? -57.861 -24.158 -2.717 1.00 28.31 707 THR A O 1
ATOM 5936 N N . ASP A 1 708 ? -59.761 -22.937 -2.806 1.00 26.45 708 ASP A N 1
ATOM 5937 C CA . ASP A 1 708 ? -60.505 -23.670 -1.779 1.00 26.45 708 ASP A CA 1
ATOM 5938 C C . ASP A 1 708 ? -61.574 -24.545 -2.461 1.00 26.45 708 ASP A C 1
ATOM 5940 O O . ASP A 1 708 ? -62.147 -24.127 -3.474 1.00 26.45 708 ASP A O 1
ATOM 5944 N N . PRO A 1 709 ? -61.830 -25.763 -1.952 1.00 31.33 709 PRO A N 1
ATOM 5945 C CA . PRO A 1 709 ? -62.786 -26.695 -2.531 1.00 31.33 709 PRO A CA 1
ATOM 5946 C C . PRO A 1 709 ? -64.215 -26.386 -2.059 1.00 31.33 709 PRO A C 1
ATOM 5948 O O . PRO A 1 709 ? -64.450 -26.075 -0.892 1.00 31.33 709 PRO A O 1
ATOM 5951 N N . SER A 1 710 ? -65.179 -26.504 -2.970 1.00 27.70 710 SER A N 1
ATOM 5952 C CA . SER A 1 710 ? -66.610 -26.496 -2.659 1.00 27.70 710 SER A CA 1
ATOM 5953 C C . SER A 1 710 ? -67.070 -27.840 -2.066 1.00 27.70 710 SER A C 1
ATOM 5955 O O . SER A 1 710 ? -66.475 -28.873 -2.388 1.00 27.70 710 SER A O 1
ATOM 5957 N N . PRO A 1 711 ? -68.132 -27.844 -1.242 1.00 43.03 711 PRO A N 1
ATOM 5958 C CA . PRO A 1 711 ? -68.661 -29.037 -0.593 1.00 43.03 711 PRO A CA 1
ATOM 5959 C C . PRO A 1 711 ? -69.732 -29.759 -1.438 1.00 43.03 711 PRO A C 1
ATOM 5961 O O . PRO A 1 711 ? -70.188 -29.246 -2.458 1.00 43.03 711 PRO A O 1
ATOM 5964 N N . ASP A 1 712 ? -70.130 -30.921 -0.912 1.00 30.50 712 ASP A N 1
ATOM 5965 C CA . ASP A 1 712 ? -71.381 -31.670 -1.112 1.00 30.50 712 ASP A CA 1
ATOM 5966 C C . ASP A 1 712 ? -71.392 -32.937 -1.995 1.00 30.50 712 ASP A C 1
ATOM 5968 O O . ASP A 1 712 ? -71.627 -32.922 -3.199 1.00 30.50 712 ASP A O 1
ATOM 5972 N N . SER A 1 713 ? -71.377 -34.060 -1.262 1.00 31.83 713 SER A N 1
ATOM 5973 C CA . SER A 1 713 ? -72.431 -35.094 -1.234 1.00 31.83 713 SER A CA 1
ATOM 5974 C C . SER A 1 713 ? -72.315 -36.367 -2.092 1.00 31.83 713 SER A C 1
ATOM 5976 O O . SER A 1 713 ? -72.047 -36.337 -3.286 1.00 31.83 713 SER A O 1
ATOM 5978 N N . ALA A 1 714 ? -72.662 -37.469 -1.405 1.00 38.38 714 ALA A N 1
ATOM 5979 C CA . ALA A 1 714 ? -73.166 -38.763 -1.879 1.00 38.38 714 ALA A CA 1
ATOM 5980 C C . ALA A 1 714 ? -72.178 -39.747 -2.540 1.00 38.38 714 ALA A C 1
ATOM 5982 O O . ALA A 1 714 ? -72.065 -39.809 -3.760 1.00 38.38 714 ALA A O 1
ATOM 5983 N N . HIS A 1 715 ? -71.530 -40.604 -1.743 1.00 34.69 715 HIS A N 1
ATOM 5984 C CA . HIS A 1 715 ? -71.984 -41.971 -1.415 1.00 34.69 715 HIS A CA 1
ATOM 5985 C C . HIS A 1 715 ? -70.954 -42.712 -0.558 1.00 34.69 715 HIS A C 1
ATOM 5987 O O . HIS A 1 715 ? -69.741 -42.466 -0.749 1.00 34.69 715 HIS A O 1
#

pLDDT: mean 78.9, std 15.83, range [25.03, 95.12]

Mean predicted aligned error: 20.27 Å

InterPro domains:
  IPR037695 IQ motif and ubiquitin-like domain-containing protein [PTHR21074] (257-686)
  IPR057887 IQ motif and ubiquitin-like domain-containing protein, helical domain [PF25805] (376-513)